Protein 8HP8 (pdb70)

B-factor: mean 39.97, std 9.46, range [19.92, 89.9]

CATH classification: 1.10.530.40

Sequence (481 aa):
VSRNISNNGIKFTAAFEGFRGTAYRATPNEKYLTIGYGSYGPHVEPGKTITPGQGLLLLNRDMAKAVAAVDAVAHHSLTQSQFDAVCDLVYNAGAGVIAAATGTGKALRSGDVATLRAKLALFINQNGKPLLGLRRRTAGRLALFDGKPWQEAEAIGRAVKSRNISNNGIKFTAAFEGFRGTAYRATPNEKYLTIGYGSYGPHVEPGKTITPGQGLLLLNRDMAKAVAAVDAVAHHSLTQSQFDAVCDLVYNAGAGVIAAATGTGKALRSGDVATLRAKLALFINQNGKPLLGLRRRTAGRLALFDGKPWQEAEAIGRAVKSRNISNNGIKFTAAFEGFRGTAYRATPNEKYLTIGYGSYGPHVEPGKTITPGQGLLLLNRDMAKAVAAVDAVAHHSLTQSQFDAVCDLVYNAGAGVIAAATGTGKALRSGDVATLRAKLALFINQNGKPLLGLRRRTAGRLALFDGKPWQEAEAIGRAVK

Solvent-accessible surface area: 22631 Å² total; per-residue (Å²): 158,89,34,105,9,29,93,41,1,15,69,0,0,4,23,31,60,32,62,119,23,68,11,53,84,54,66,86,133,59,154,71,22,9,4,0,24,36,2,91,2,109,103,12,108,107,64,94,85,23,76,75,50,93,0,38,134,46,1,63,160,48,0,46,183,10,17,63,30,0,30,84,47,4,74,120,71,15,73,80,21,19,1,2,0,1,0,0,1,6,62,61,54,34,50,55,30,6,46,58,39,48,36,8,0,120,8,0,75,74,15,62,58,78,49,2,85,56,64,1,37,109,55,41,74,48,78,52,144,83,76,73,47,46,83,67,23,5,21,0,4,24,6,0,4,74,46,75,70,64,103,73,0,39,61,70,0,109,85,36,177,118,42,21,3,24,89,41,0,16,66,0,0,3,22,34,60,34,66,122,24,70,13,51,83,56,73,88,129,59,133,53,20,8,5,1,29,34,2,90,5,20,14,10,55,90,59,73,88,14,75,72,44,56,1,39,18,4,2,23,43,26,0,8,147,8,2,20,15,0,28,87,39,3,76,143,72,16,72,84,23,18,1,1,0,1,0,0,2,7,60,69,52,38,48,54,31,7,43,58,86,45,33,8,0,121,7,0,78,72,18,63,55,78,53,1,90,56,70,0,34,112,53,46,72,57,74,68,146,92,79,65,45,41,90,56,17,4,18,0,5,25,6,0,4,75,48,74,67,61,102,82,0,41,64,69,0,120,81,36,182,106,41,19,4,25,90,47,0,9,81,0,0,4,25,32,58,34,62,123,24,71,14,53,104,57,67,124,148,54,146,42,22,9,4,0,26,35,2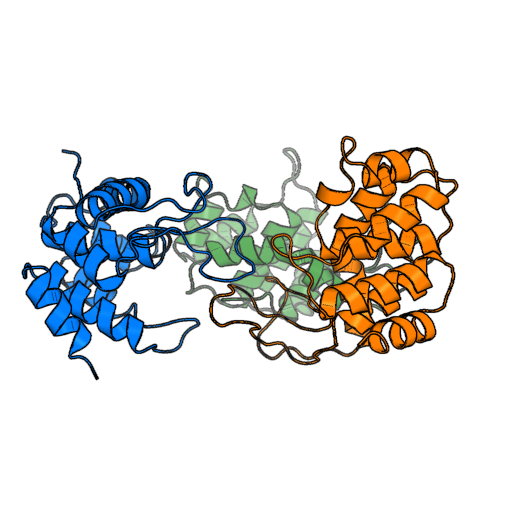,91,5,23,13,7,74,89,61,87,82,13,77,74,45,55,0,42,21,3,1,26,42,27,0,5,162,9,3,22,31,0,24,86,42,5,58,137,71,14,71,81,26,23,0,2,0,0,0,0,2,4,59,63,56,30,57,57,32,8,42,53,89,44,43,9,0,117,7,0,59,68,12,66,67,69,48,0,87,48,72,0,33,107,57,46,77,84,146,83,114,82,64,77,42,42,93,61,18,4,21,0,5,24,5,0,6,77,44,70,72,62,103,82,0,40,63,68,0,108,60,36,176

Radius of gyration: 26.44 Å; Cα contacts (8 Å, |Δi|>4): 850; chains: 3; bounding box: 41×73×69 Å

Nearest PDB structures (foldseek):
  8hp8-assembly3_C  TM=1.003E+00  e=3.501E-25  Escherichia phage PBEC131
  6et6-assembly1_A  TM=7.633E-01  e=4.068E-09  Acinetobacter baumannii
  4zpu-assembly1_A  TM=8.038E-01  e=4.170E-06  Escherichia coli K-12
  3hde-assembly2_C  TM=7.993E-01  e=9.224E-06  Enterobacteria phage P21
  3hde-assembly2_D  TM=7.384E-01  e=1.607E-04  Enterobacteria phage P21

Secondary structure (DSSP, 8-state):
------HHHHHHHHHHH--EEEEE-SSTT-SS-EEETTEESTT--TT-B--HHHHHHHHHHHTHHHHHHHHHHS-TTS-HHHHHHHHHHHHHH-GGGG-TTSHHHHHHHHT-HHHHHHHHTT--EETTEE-HHHHHHHHHHHHHHTT--HHHHHHHHHT--/-----HHHHHHHHHHH--EEEEE-SSTT-SS-EEETTEESTTPPTT-B--HHHHHHHHHHHTHHHHHHHHHHS-TTS-HHHHHHHHHHHHHH-GGGG-TTSHHHHHHHHT-HHHHHHHHHH--EETTEE-HHHHHHHHHHHHHHTT--HHHHHHHHHT--/-----HHHHHHHHHHH--EEEEE-SSTT-SS-EEETTEESTT--TT-B--HHHHHHHHHHHTHHHHHHHHHHS-TTS-HHHHHHHHHHHHHH-GGGG-TTSHHHHHHHHT-HHHHHHHHTT--BSSSSB-HHHHHHHHHHHHHHHT--HHHHHHHHHT--

Foldseek 3Di:
DFDAQDPLLLVLLQVLLDADFAWDCPDPVDPWTAHTSGRTDPVHDHGGGDDNVVSSVSSSVVLVVLSCLLRVAFDPPQDSLLSSLSSSVCVVPNSVCLPCPHQLVVCRRVVVLVSVLVSLQPQQDDPPHGDLSSNLSSQLSSVSSVPDGSVVSNVRSVVRD/DDAQDPLLLVLLLLLQDAAFFWDCPDPPDPFTAHGSGQTDPVHDHGGGDDNVVSSVSSSVVLVVLLVLLVVQADPVADSLLSSLSSSVCSVPNSPCLDCPHQLVVCRRPVVLVSNLVSLCPQQDDVRHGDLSSNLSSQLSSCSSVPDGSVVSNVRSVPRD/DDAQDPQLLVLLQVLLDADFAWDCPDPDDPFTAHQSRRTDPVHDHGHGDDNVVSSVVSSVLLVVLLVLLVVQADPVQDSLLSSLSSSVCSVPNSVQLPCVHQLVVCRRVVVLVSNLVSLQPQQDDPPHGDLSSNLSSQLSSCSSVPHGSVVSNVRSVPRD

Structure (mmCIF, N/CA/C/O backbone):
data_8HP8
#
_entry.id   8HP8
#
_cell.length_a   83.700
_cell.length_b   125.042
_cell.length_c   69.237
_cell.angle_alpha   90.00
_cell.angle_beta   114.74
_cell.angle_gamma   90.00
#
_symmetry.space_group_name_H-M   'C 1 2 1'
#
loop_
_entity.id
_entity.type
_entity.pdbx_description
1 polymer 'Endolysin mtEC340M'
2 water water
#
loop_
_atom_site.group_PDB
_atom_site.id
_atom_site.type_symbol
_atom_site.label_atom_id
_atom_site.label_alt_id
_atom_site.label_comp_id
_atom_site.label_asym_id
_atom_site.label_entity_id
_atom_site.label_seq_id
_atom_site.pdbx_PDB_ins_code
_atom_site.Cartn_x
_atom_site.Cartn_y
_atom_site.Cartn_z
_atom_site.occupancy
_atom_site.B_iso_or_equiv
_atom_site.auth_seq_id
_atom_site.auth_comp_id
_atom_site.auth_asym_id
_atom_site.auth_atom_id
_atom_site.pdbx_PDB_model_num
ATOM 1 N N . VAL A 1 1 ? 43.004 3.728 23.437 1.00 50.53 2 VAL A N 1
ATOM 2 C CA . VAL A 1 1 ? 43.129 2.578 22.532 1.00 54.59 2 VAL A CA 1
ATOM 3 C C . VAL A 1 1 ? 42.385 2.839 21.222 1.00 51.17 2 VAL A C 1
ATOM 4 O O . VAL A 1 1 ? 41.251 3.328 21.217 1.00 53.06 2 VAL A O 1
ATOM 8 N N . SER A 1 2 ? 43.034 2.543 20.102 1.00 50.96 3 SER A N 1
ATOM 9 C CA . SER A 1 2 ? 42.405 2.722 18.801 1.00 46.80 3 SER A CA 1
ATOM 10 C C . SER A 1 2 ? 41.547 1.506 18.459 1.00 44.02 3 SER A C 1
ATOM 11 O O . SER A 1 2 ? 41.886 0.366 18.796 1.00 42.27 3 SER A O 1
ATOM 14 N N . ARG A 1 3 ? 40.424 1.757 17.800 1.00 39.21 4 ARG A N 1
ATOM 15 C CA . ARG A 1 3 ? 39.389 0.755 17.611 1.00 36.62 4 ARG A CA 1
ATOM 16 C C . ARG A 1 3 ? 39.330 0.319 16.154 1.00 33.53 4 ARG A C 1
ATOM 17 O O . ARG A 1 3 ? 39.812 1.012 15.255 1.00 34.95 4 ARG A O 1
ATOM 25 N N . ASN A 1 4 ? 38.748 -0.860 15.933 1.00 27.98 5 ASN A N 1
ATOM 26 C CA . ASN A 1 4 ? 38.506 -1.363 14.588 1.00 31.99 5 ASN A CA 1
ATOM 27 C C . ASN A 1 4 ? 37.098 -1.926 14.522 1.00 33.97 5 ASN A C 1
ATOM 28 O O . ASN A 1 4 ? 36.582 -2.453 15.519 1.00 31.76 5 ASN A O 1
ATOM 33 N N . ILE A 1 5 ? 36.475 -1.813 13.341 1.00 27.94 6 ILE A N 1
ATOM 34 C CA . ILE A 1 5 ? 35.175 -2.434 13.160 1.00 24.08 6 ILE A CA 1
ATOM 35 C C . ILE A 1 5 ? 35.363 -3.927 13.306 1.00 28.62 6 ILE A C 1
ATOM 36 O O . ILE A 1 5 ? 36.347 -4.492 12.820 1.00 25.28 6 ILE A O 1
ATOM 41 N N . SER A 1 6 ? 34.460 -4.565 14.046 1.00 27.48 7 SER A N 1
ATOM 42 C CA . SER A 1 6 ? 34.631 -5.982 14.314 1.00 29.94 7 SER A CA 1
ATOM 43 C C . SER A 1 6 ? 34.209 -6.800 13.102 1.00 32.29 7 SER A C 1
ATOM 44 O O . SER A 1 6 ? 33.623 -6.289 12.135 1.00 28.45 7 SER A O 1
ATOM 47 N N . ASN A 1 7 ? 34.504 -8.101 13.176 1.00 30.51 8 ASN A N 1
ATOM 48 C CA . ASN A 1 7 ? 34.081 -9.005 12.120 1.00 27.76 8 ASN A CA 1
ATOM 49 C C . ASN A 1 7 ? 32.567 -9.041 12.020 1.00 25.15 8 ASN A C 1
ATOM 50 O O . ASN A 1 7 ? 32.011 -9.119 10.918 1.00 28.74 8 ASN A O 1
ATOM 55 N N . ASN A 1 8 ? 31.883 -8.970 13.163 1.00 27.56 9 ASN A N 1
ATOM 56 C CA . ASN A 1 8 ? 30.421 -8.946 13.168 1.00 27.81 9 ASN A CA 1
ATOM 57 C C . ASN A 1 8 ? 29.904 -7.714 12.430 1.00 25.23 9 ASN A C 1
ATOM 58 O O . ASN A 1 8 ? 28.897 -7.787 11.725 1.00 25.10 9 ASN A O 1
ATOM 63 N N . GLY A 1 9 ? 30.605 -6.586 12.547 1.00 29.63 10 GLY A N 1
ATOM 64 C CA . GLY A 1 9 ? 30.213 -5.355 11.885 1.00 23.80 10 GLY A CA 1
ATOM 65 C C . GLY A 1 9 ? 30.509 -5.367 10.403 1.00 25.21 10 GLY A C 1
ATOM 66 O O . GLY A 1 9 ? 29.670 -4.951 9.597 1.00 24.71 10 GLY A O 1
ATOM 67 N N . ILE A 1 10 ? 31.693 -5.852 10.023 1.00 27.53 11 ILE A N 1
ATOM 68 C CA . ILE A 1 10 ? 32.004 -6.001 8.599 1.00 27.61 11 ILE A CA 1
ATOM 69 C C . ILE A 1 10 ? 30.975 -6.906 7.928 1.00 24.17 11 ILE A C 1
ATOM 70 O O . ILE A 1 10 ? 30.490 -6.620 6.833 1.00 27.41 11 ILE A O 1
ATOM 75 N N . LYS A 1 11 ? 30.578 -7.977 8.598 1.00 28.36 12 LYS A N 1
ATOM 76 C CA . LYS A 1 11 ? 29.648 -8.898 7.970 1.00 27.31 12 LYS A CA 1
ATOM 77 C C . LYS A 1 11 ? 28.241 -8.333 7.944 1.00 26.02 12 LYS A C 1
ATOM 78 O O . LYS A 1 11 ? 27.473 -8.649 7.028 1.00 26.85 12 LYS A O 1
ATOM 84 N N . PHE A 1 12 ? 27.886 -7.490 8.918 1.00 25.96 13 PHE A N 1
ATOM 85 C CA . PHE A 1 12 ? 26.616 -6.779 8.816 1.00 26.58 13 PHE A CA 1
ATOM 86 C C . PHE A 1 12 ? 26.614 -5.873 7.591 1.00 27.27 13 PHE A C 1
ATOM 87 O O . PHE A 1 12 ? 25.732 -5.976 6.738 1.00 27.74 13 PHE A O 1
ATOM 95 N N . THR A 1 13 ? 27.600 -4.975 7.491 1.00 24.90 14 THR A N 1
ATOM 96 C CA . THR A 1 13 ? 27.713 -4.124 6.315 1.00 26.04 14 THR A CA 1
ATOM 97 C C . THR A 1 13 ? 27.701 -4.948 5.034 1.00 26.66 14 THR A C 1
ATOM 98 O O . THR A 1 13 ? 26.977 -4.627 4.078 1.00 27.39 14 THR A O 1
ATOM 102 N N . ALA A 1 14 ? 28.469 -6.038 5.010 1.00 22.86 15 ALA A N 1
ATOM 103 C CA . ALA A 1 14 ? 28.544 -6.851 3.806 1.00 25.14 15 ALA A CA 1
ATOM 104 C C . ALA A 1 14 ? 27.167 -7.355 3.389 1.00 28.24 15 ALA A C 1
ATOM 105 O O . ALA A 1 14 ? 26.812 -7.283 2.209 1.00 27.17 15 ALA A O 1
ATOM 107 N N . ALA A 1 15 ? 26.364 -7.834 4.349 1.00 27.69 16 ALA A N 1
ATOM 108 C CA . ALA A 1 15 ? 25.057 -8.402 4.014 1.00 32.12 16 ALA A CA 1
ATOM 109 C C . ALA A 1 15 ? 24.162 -7.379 3.337 1.00 29.20 16 ALA A C 1
ATOM 110 O O . ALA A 1 15 ? 23.416 -7.718 2.407 1.00 28.85 16 ALA A O 1
ATOM 112 N N . PHE A 1 16 ? 24.220 -6.116 3.782 1.00 28.79 17 PHE A N 1
ATOM 113 C CA . PHE A 1 16 ? 23.376 -5.119 3.131 1.00 32.05 17 PHE A CA 1
ATOM 114 C C . PHE A 1 16 ? 23.993 -4.572 1.840 1.00 31.06 17 PHE A C 1
ATOM 115 O O . PHE A 1 16 ? 23.250 -4.271 0.906 1.00 35.66 17 PHE A O 1
ATOM 123 N N . GLU A 1 17 ? 25.323 -4.480 1.729 1.00 30.88 18 GLU A N 1
ATOM 124 C CA . GLU A 1 17 ? 25.895 -4.039 0.455 1.00 30.13 18 GLU A CA 1
ATOM 125 C C . GLU A 1 17 ? 25.681 -5.080 -0.634 1.00 33.92 18 GLU A C 1
ATOM 126 O O . GLU A 1 17 ? 25.449 -4.731 -1.797 1.00 30.48 18 GLU A O 1
ATOM 132 N N . GLY A 1 18 ? 25.738 -6.362 -0.281 1.00 30.46 19 GLY A N 1
ATOM 133 C CA . GLY A 1 18 ? 25.600 -7.403 -1.280 1.00 31.53 19 GLY A CA 1
ATOM 134 C C . GLY A 1 18 ? 26.879 -7.677 -2.047 1.00 33.29 19 GLY A C 1
ATOM 135 O O . GLY A 1 18 ? 27.620 -6.746 -2.386 1.00 32.23 19 GLY A O 1
ATOM 136 N N . PHE A 1 19 ? 27.140 -8.951 -2.336 1.00 30.62 20 PHE A N 1
ATOM 137 C CA . PHE A 1 19 ? 28.385 -9.382 -2.957 1.00 32.02 20 PHE A CA 1
ATOM 138 C C . PHE A 1 19 ? 28.205 -9.675 -4.444 1.00 35.82 20 PHE A C 1
ATOM 139 O O . PHE A 1 19 ? 27.245 -10.338 -4.853 1.00 33.66 20 PHE A O 1
ATOM 147 N N . ARG A 1 20 ? 29.151 -9.196 -5.246 1.00 36.59 21 ARG A N 1
ATOM 148 C CA . ARG A 1 20 ? 29.237 -9.536 -6.660 1.00 35.55 21 ARG A CA 1
ATOM 149 C C . ARG A 1 20 ? 30.662 -9.987 -6.923 1.0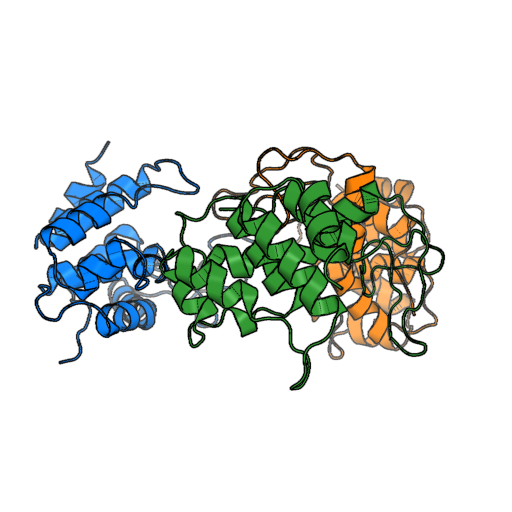0 37.33 21 ARG A C 1
ATOM 150 O O . ARG A 1 20 ? 31.609 -9.240 -6.646 1.00 33.94 21 ARG A O 1
ATOM 158 N N . GLY A 1 21 ? 30.814 -11.222 -7.410 1.00 34.27 22 GLY A N 1
ATOM 159 C CA . GLY A 1 21 ? 32.132 -11.812 -7.550 1.00 33.06 22 GLY A CA 1
ATOM 160 C C . GLY A 1 21 ? 32.913 -11.381 -8.770 1.00 39.71 22 GLY A C 1
ATOM 161 O O . GLY A 1 21 ? 34.102 -11.704 -8.862 1.00 40.90 22 GLY A O 1
ATOM 162 N N . THR A 1 22 ? 32.288 -10.649 -9.698 1.00 38.96 23 THR A N 1
ATOM 163 C CA . THR A 1 22 ? 32.896 -10.309 -10.980 1.00 35.91 23 THR A CA 1
ATOM 164 C C . THR A 1 22 ? 32.808 -8.809 -11.223 1.00 33.71 23 THR A C 1
ATOM 165 O O . THR A 1 22 ? 31.734 -8.217 -11.077 1.00 34.74 23 THR A O 1
ATOM 169 N N . ALA A 1 23 ? 33.933 -8.201 -11.596 1.00 29.86 24 ALA A N 1
ATOM 170 C CA . ALA A 1 23 ? 33.940 -6.776 -11.913 1.00 35.27 24 ALA A CA 1
ATOM 171 C C . ALA A 1 23 ? 32.842 -6.442 -12.915 1.00 34.95 24 ALA A C 1
ATOM 172 O O . ALA A 1 23 ? 32.590 -7.198 -13.860 1.00 35.14 24 ALA A O 1
ATOM 174 N N . TYR A 1 24 ? 32.186 -5.304 -12.695 1.00 31.08 25 TYR A N 1
ATOM 175 C CA . TYR A 1 24 ? 31.041 -4.901 -13.502 1.00 32.72 25 TYR A CA 1
ATOM 176 C C . TYR A 1 24 ? 30.863 -3.393 -13.362 1.00 37.16 25 TYR A C 1
ATOM 177 O O . TYR A 1 24 ? 31.300 -2.782 -12.378 1.00 35.31 25 TYR A O 1
ATOM 186 N N . ARG A 1 25 ? 30.224 -2.792 -14.359 1.00 34.33 26 ARG A N 1
ATOM 187 C CA . ARG A 1 25 ? 29.941 -1.364 -14.321 1.00 39.01 26 ARG A CA 1
ATOM 188 C C . ARG A 1 25 ? 28.524 -1.193 -13.809 1.00 36.78 26 ARG A C 1
ATOM 189 O O . ARG A 1 25 ? 27.568 -1.592 -14.476 1.00 41.29 26 ARG A O 1
ATOM 197 N N . ALA A 1 26 ? 28.393 -0.592 -12.626 1.00 34.91 27 ALA A N 1
ATOM 198 C CA . ALA A 1 26 ? 27.092 -0.554 -11.962 1.00 42.41 27 ALA A CA 1
ATOM 199 C C . ALA A 1 26 ? 26.109 0.359 -12.693 1.00 45.18 27 ALA A C 1
ATOM 200 O O . ALA A 1 26 ? 24.911 0.067 -12.748 1.00 50.07 27 ALA A O 1
ATOM 202 N N . THR A 1 27 ? 26.587 1.478 -13.225 1.00 40.08 28 THR A N 1
ATOM 203 C CA . THR A 1 27 ? 25.819 2.379 -14.069 1.00 48.58 28 THR A CA 1
ATOM 204 C C . THR A 1 27 ? 26.724 2.838 -15.183 1.00 48.41 28 THR A C 1
ATOM 205 O O . THR A 1 27 ? 27.948 2.965 -14.996 1.00 42.99 28 THR A O 1
ATOM 209 N N . PRO A 1 28 ? 26.173 3.127 -16.367 1.00 48.68 29 PRO A N 1
ATOM 210 C CA . PRO A 1 28 ? 27.008 3.498 -17.516 1.00 45.05 29 PRO A CA 1
ATOM 211 C C . PRO A 1 28 ? 27.816 4.781 -17.331 1.00 48.37 29 PRO A C 1
ATOM 212 O O . PRO A 1 28 ? 28.832 4.955 -18.019 1.00 50.74 29 PRO A O 1
ATOM 216 N N . ASN A 1 29 ? 27.418 5.683 -16.431 1.00 48.28 30 ASN A N 1
ATOM 217 C CA . ASN A 1 29 ? 28.148 6.943 -16.291 1.00 48.07 30 ASN A CA 1
ATOM 218 C C . ASN A 1 29 ? 29.375 6.842 -15.399 1.00 48.45 30 ASN A C 1
ATOM 219 O O . ASN A 1 29 ? 30.262 7.695 -15.511 1.00 52.01 30 ASN A O 1
ATOM 224 N N . GLU A 1 30 ? 29.439 5.842 -14.518 1.00 44.29 31 GLU A N 1
ATOM 225 C CA . GLU A 1 30 ? 30.562 5.718 -13.600 1.00 44.69 31 GLU A CA 1
ATOM 226 C C . GLU A 1 30 ? 31.862 5.467 -14.356 1.00 41.25 31 GLU A C 1
ATOM 227 O O . GLU A 1 30 ? 31.928 4.627 -15.257 1.00 40.82 31 GLU A O 1
ATOM 233 N N . LYS A 1 31 ? 32.907 6.192 -13.962 1.00 41.59 32 LYS A N 1
ATOM 234 C CA . LYS A 1 31 ? 34.200 6.070 -14.625 1.00 41.69 32 LYS A CA 1
ATOM 235 C C . LYS A 1 31 ? 34.870 4.720 -14.365 1.00 37.48 32 LYS A C 1
ATOM 236 O O . LYS A 1 31 ? 35.686 4.275 -15.179 1.00 36.66 32 LYS A O 1
ATOM 242 N N . TYR A 1 32 ? 34.562 4.061 -13.247 1.00 40.55 33 TYR A N 1
ATOM 243 C CA . TYR A 1 32 ? 35.274 2.859 -12.817 1.00 36.21 33 TYR A CA 1
ATOM 244 C C . TYR A 1 32 ? 34.328 1.677 -12.690 1.00 32.07 33 TYR A C 1
ATOM 245 O O . TYR A 1 32 ? 33.107 1.823 -12.689 1.00 36.20 33 TYR A O 1
ATOM 254 N N . LEU A 1 33 ? 34.920 0.496 -12.558 1.00 35.53 34 LEU A N 1
ATOM 255 C CA . LEU A 1 33 ? 34.186 -0.734 -12.305 1.00 36.48 34 LEU A CA 1
ATOM 256 C C . LEU A 1 33 ? 34.020 -0.966 -10.800 1.00 37.28 34 LEU A C 1
ATOM 257 O O . LEU A 1 33 ? 34.706 -0.363 -9.966 1.00 32.85 34 LEU A O 1
ATOM 262 N N . THR A 1 34 ? 33.085 -1.856 -10.465 1.00 34.14 35 THR A N 1
ATOM 263 C CA . THR A 1 34 ? 32.796 -2.245 -9.096 1.00 32.57 35 THR A CA 1
ATOM 264 C C . THR A 1 34 ? 32.982 -3.757 -8.943 1.00 37.54 35 THR A C 1
ATOM 265 O O . THR A 1 34 ? 32.838 -4.514 -9.923 1.00 33.62 35 THR A O 1
ATOM 269 N N . ILE A 1 35 ? 33.321 -4.188 -7.723 1.00 31.11 36 ILE A N 1
ATOM 270 C CA . ILE A 1 35 ? 33.513 -5.608 -7.425 1.00 33.53 36 ILE A CA 1
ATOM 271 C C . ILE A 1 35 ? 33.312 -5.877 -5.935 1.00 31.17 36 ILE A C 1
ATOM 272 O O . ILE A 1 35 ? 33.498 -4.998 -5.087 1.00 29.78 36 ILE A O 1
ATOM 277 N N . GLY A 1 36 ? 32.944 -7.108 -5.617 1.00 28.37 37 GLY A N 1
ATOM 278 C CA . GLY A 1 36 ? 32.859 -7.495 -4.225 1.00 32.09 37 GLY A CA 1
ATOM 279 C C . GLY A 1 36 ? 31.718 -6.774 -3.554 1.00 28.87 37 GLY A C 1
ATOM 280 O O . GLY A 1 36 ? 30.613 -6.668 -4.098 1.00 27.48 37 GLY A O 1
ATOM 281 N N . TYR A 1 37 ? 31.991 -6.255 -2.364 1.00 28.92 38 TYR A N 1
ATOM 282 C CA . TYR A 1 37 ? 30.977 -5.546 -1.582 1.00 30.57 38 TYR A CA 1
ATOM 283 C C . TYR A 1 37 ? 31.040 -4.051 -1.889 1.00 30.97 38 TYR A C 1
ATOM 284 O O . TYR A 1 37 ? 31.437 -3.219 -1.071 1.00 30.08 38 TYR A O 1
ATOM 293 N N . GLY A 1 38 ? 30.646 -3.719 -3.116 1.00 33.05 39 GLY A N 1
ATOM 294 C CA . GLY A 1 38 ? 30.572 -2.324 -3.502 1.00 32.50 39 GLY A CA 1
ATOM 295 C C . GLY A 1 38 ? 31.913 -1.638 -3.659 1.00 35.68 39 GLY A C 1
ATOM 296 O O . GLY A 1 38 ? 31.972 -0.410 -3.651 1.00 34.65 39 GLY A O 1
ATOM 297 N N . SER A 1 39 ? 32.996 -2.394 -3.801 1.00 32.33 40 SER A N 1
ATOM 298 C CA . SER A 1 39 ? 34.299 -1.771 -3.942 1.00 31.49 40 SER A CA 1
ATOM 299 C C . SER A 1 39 ? 34.405 -1.158 -5.334 1.00 33.83 40 SER A C 1
ATOM 300 O O . SER A 1 39 ? 34.166 -1.827 -6.349 1.00 32.00 40 SER A O 1
ATOM 303 N N . TYR A 1 40 ? 34.749 0.123 -5.377 1.00 30.94 41 TYR A N 1
ATOM 304 C CA . TYR A 1 40 ? 34.634 0.914 -6.593 1.00 31.50 41 TYR A CA 1
ATOM 305 C C . TYR A 1 40 ? 35.877 1.758 -6.749 1.00 30.97 41 TYR A C 1
ATOM 306 O O . TYR A 1 40 ? 36.216 2.518 -5.838 1.00 34.72 41 TYR A O 1
ATOM 315 N N . GLY A 1 41 ? 36.549 1.643 -7.887 1.00 32.02 42 GLY A N 1
ATOM 316 C CA . GLY A 1 41 ? 37.634 2.543 -8.153 1.00 29.86 42 GLY A CA 1
ATOM 317 C C . GLY A 1 41 ? 38.683 2.020 -9.101 1.00 32.04 42 GLY A C 1
ATOM 318 O O . GLY A 1 41 ? 38.562 0.933 -9.672 1.00 32.62 42 GLY A O 1
ATOM 319 N N . PRO A 1 42 ? 39.757 2.804 -9.269 1.00 35.10 43 PRO A N 1
ATOM 320 C CA . PRO A 1 42 ? 40.780 2.473 -10.279 1.00 33.59 43 PRO A CA 1
ATOM 321 C C . PRO A 1 42 ? 41.402 1.112 -10.121 1.00 33.36 43 PRO A C 1
ATOM 322 O O . PRO A 1 42 ? 42.039 0.632 -11.062 1.00 33.14 43 PRO A O 1
ATOM 326 N N . HIS A 1 43 ? 41.241 0.472 -8.968 1.00 35.37 44 HIS A N 1
ATOM 327 C CA . HIS A 1 43 ? 41.859 -0.816 -8.695 1.00 32.60 44 HIS A CA 1
ATOM 328 C C . HIS A 1 43 ? 41.079 -1.978 -9.291 1.00 35.53 44 HIS A C 1
ATOM 329 O O . HIS A 1 43 ? 41.593 -3.104 -9.326 1.00 31.97 44 HIS A O 1
ATOM 336 N N . VAL A 1 44 ? 39.856 -1.736 -9.750 1.00 31.31 45 VAL A N 1
ATOM 337 C CA . VAL A 1 44 ? 38.985 -2.807 -10.205 1.00 31.06 45 VAL A CA 1
ATOM 338 C C . VAL A 1 44 ? 39.216 -3.000 -11.699 1.00 34.07 45 VAL A C 1
ATOM 339 O O . VAL A 1 44 ? 38.935 -2.119 -12.516 1.00 33.65 45 VAL A O 1
ATOM 343 N N . GLU A 1 45 ? 39.715 -4.152 -12.052 1.00 35.44 46 GLU A N 1
ATOM 344 C CA . GLU A 1 45 ? 40.173 -4.438 -13.396 1.00 35.54 46 GLU A CA 1
ATOM 345 C C . GLU A 1 45 ? 39.122 -5.242 -14.157 1.00 35.67 46 GLU A C 1
ATOM 346 O O . GLU A 1 45 ? 38.515 -6.155 -13.590 1.00 37.29 46 GLU A O 1
ATOM 352 N N . PRO A 1 46 ? 38.859 -4.919 -15.423 1.00 34.44 47 PRO A N 1
ATOM 353 C CA . PRO A 1 46 ? 37.856 -5.677 -16.186 1.00 36.20 47 PRO A CA 1
ATOM 354 C C . PRO A 1 46 ? 38.144 -7.165 -16.134 1.00 35.29 47 PRO A C 1
ATOM 355 O O . PRO A 1 46 ? 39.288 -7.603 -16.275 1.00 33.35 47 PRO A O 1
ATOM 359 N N . GLY A 1 47 ? 37.095 -7.945 -15.903 1.00 37.85 48 GLY A N 1
ATOM 360 C CA . GLY A 1 47 ? 37.231 -9.383 -15.859 1.00 35.97 48 GLY A CA 1
ATOM 361 C C . GLY A 1 47 ? 37.812 -9.938 -14.579 1.00 39.65 48 GLY A C 1
ATOM 362 O O . GLY A 1 47 ? 38.035 -11.153 -14.502 1.00 38.86 48 GLY A O 1
ATOM 363 N N . LYS A 1 48 ? 38.082 -9.094 -13.581 1.00 35.57 49 LYS A N 1
ATOM 364 C CA . LYS A 1 48 ? 38.542 -9.587 -12.292 1.00 34.37 49 LYS A CA 1
ATOM 365 C C . LYS A 1 48 ? 37.419 -10.346 -11.601 1.00 32.85 49 LYS A C 1
ATOM 366 O O . LYS A 1 48 ? 36.251 -9.958 -11.673 1.00 33.85 49 LYS A O 1
ATOM 372 N N . THR A 1 49 ? 37.771 -11.438 -10.942 1.00 30.04 50 THR A N 1
ATOM 373 C CA . THR A 1 49 ? 36.822 -12.168 -10.120 1.00 33.54 50 THR A CA 1
ATOM 374 C C . THR A 1 49 ? 37.438 -12.375 -8.746 1.00 38.14 50 THR A C 1
ATOM 375 O O . THR A 1 49 ? 38.657 -12.524 -8.609 1.00 37.22 50 THR A O 1
ATOM 379 N N . ILE A 1 50 ? 36.587 -12.356 -7.720 1.00 33.29 51 ILE A N 1
ATOM 380 C CA . ILE A 1 50 ? 37.034 -12.533 -6.349 1.00 32.69 51 ILE A CA 1
ATOM 381 C C . ILE A 1 50 ? 36.009 -13.382 -5.610 1.00 32.28 51 ILE A C 1
ATOM 382 O O . ILE A 1 50 ? 34.864 -13.534 -6.040 1.00 31.91 51 ILE A O 1
ATOM 387 N N . THR A 1 51 ? 36.438 -13.937 -4.490 1.00 27.62 52 THR A N 1
ATOM 388 C CA . THR A 1 51 ? 35.581 -14.718 -3.618 1.00 29.10 52 THR A CA 1
ATOM 389 C C . THR A 1 51 ? 34.919 -13.826 -2.576 1.00 29.93 52 THR A C 1
ATOM 390 O O . THR A 1 51 ? 35.360 -12.690 -2.344 1.00 32.86 52 THR A O 1
ATOM 394 N N . PRO A 1 52 ? 33.837 -14.296 -1.937 1.00 32.18 53 PRO A N 1
ATOM 395 C CA . PRO A 1 52 ? 33.282 -13.535 -0.802 1.00 29.87 53 PRO A CA 1
ATOM 396 C C . PRO A 1 52 ? 34.304 -13.212 0.277 1.00 29.04 53 PRO A C 1
ATOM 397 O O . PRO A 1 52 ? 34.257 -12.115 0.846 1.00 30.70 53 PRO A O 1
ATOM 401 N N . GLY A 1 53 ? 35.227 -14.127 0.576 1.00 28.00 54 GLY A N 1
ATOM 402 C CA . GLY A 1 53 ? 36.226 -13.840 1.597 1.00 28.30 54 GLY A CA 1
ATOM 403 C C . GLY A 1 53 ? 37.163 -12.718 1.194 1.00 28.16 54 GLY A C 1
ATOM 404 O O . GLY A 1 53 ? 37.552 -11.892 2.018 1.00 30.11 54 GLY A O 1
ATOM 405 N N . GLN A 1 54 ? 37.543 -12.678 -0.078 1.00 26.51 55 GLN A N 1
ATOM 406 C CA . GLN A 1 54 ? 38.296 -11.532 -0.564 1.00 32.41 55 GLN A CA 1
ATOM 407 C C . GLN A 1 54 ? 37.455 -10.268 -0.476 1.00 31.46 55 GLN A C 1
ATOM 408 O O . GLN A 1 54 ? 37.974 -9.193 -0.156 1.00 28.05 55 GLN A O 1
ATOM 414 N N . GLY A 1 55 ? 36.143 -10.391 -0.717 1.00 31.61 56 GLY A N 1
ATOM 415 C CA . GLY A 1 55 ? 35.266 -9.232 -0.636 1.00 29.59 56 GLY A CA 1
ATOM 416 C C . GLY A 1 55 ? 35.258 -8.599 0.742 1.00 30.97 56 GLY A C 1
ATOM 417 O O . GLY A 1 55 ? 35.282 -7.373 0.867 1.00 29.78 56 GLY A O 1
ATOM 418 N N . LEU A 1 56 ? 35.255 -9.428 1.795 1.00 27.58 57 LEU A N 1
ATOM 419 C CA . LEU A 1 56 ? 35.302 -8.903 3.155 1.00 31.20 57 LEU A CA 1
ATOM 420 C C . LEU A 1 56 ? 36.598 -8.153 3.409 1.00 31.44 57 LEU A C 1
ATOM 421 O O . LEU A 1 56 ? 36.600 -7.099 4.061 1.00 29.32 57 LEU A O 1
ATOM 426 N N . LEU A 1 57 ? 37.716 -8.692 2.919 1.00 32.98 58 LEU A N 1
ATOM 427 C CA . LEU A 1 57 ? 38.988 -7.995 3.081 1.00 33.48 58 LEU A CA 1
ATOM 428 C C . LEU A 1 57 ? 38.937 -6.635 2.409 1.00 30.90 58 LEU A C 1
ATOM 429 O O . LEU A 1 57 ? 39.326 -5.621 3.002 1.00 31.14 58 LEU A O 1
ATOM 434 N N . LEU A 1 58 ? 38.433 -6.595 1.172 1.00 28.71 59 LEU A N 1
ATOM 435 C CA . LEU A 1 58 ? 38.301 -5.333 0.461 1.00 30.58 59 LEU A CA 1
ATOM 436 C C . LEU A 1 58 ? 37.367 -4.392 1.200 1.00 32.31 59 LEU A C 1
ATOM 437 O O . LEU A 1 58 ? 37.679 -3.208 1.393 1.00 30.16 59 LEU A O 1
ATOM 442 N N . LEU A 1 59 ? 36.200 -4.903 1.596 1.00 27.41 60 LEU A N 1
ATOM 443 C CA . LEU A 1 59 ? 35.253 -4.096 2.343 1.00 30.99 60 LEU A CA 1
ATOM 444 C C . LEU A 1 59 ? 35.914 -3.492 3.575 1.00 31.42 60 LEU A C 1
ATOM 445 O O . LEU A 1 59 ? 35.828 -2.281 3.807 1.00 30.11 60 LEU A O 1
ATOM 450 N N . ASN A 1 60 ? 36.606 -4.316 4.366 1.00 29.61 61 ASN A N 1
ATOM 451 C CA . ASN A 1 60 ? 37.251 -3.768 5.554 1.00 32.39 61 ASN A CA 1
ATOM 452 C C . ASN A 1 60 ? 38.199 -2.642 5.170 1.00 33.53 61 ASN A C 1
ATOM 453 O O . ASN A 1 60 ? 38.208 -1.581 5.805 1.00 36.27 61 ASN A O 1
ATOM 458 N N . ARG A 1 61 ? 38.962 -2.837 4.094 1.00 30.11 62 ARG A N 1
ATOM 459 C CA . ARG A 1 61 ? 39.875 -1.803 3.627 1.00 32.45 62 ARG A CA 1
ATOM 460 C C . ARG A 1 61 ? 39.116 -0.579 3.126 1.00 32.99 62 ARG A C 1
ATOM 461 O O . ARG A 1 61 ? 39.553 0.561 3.334 1.00 31.26 62 ARG A O 1
ATOM 469 N N . ASP A 1 62 ? 37.991 -0.789 2.444 1.00 28.76 63 ASP A N 1
ATOM 470 C CA . ASP A 1 62 ? 37.254 0.356 1.941 1.00 30.34 63 ASP A CA 1
ATOM 471 C C . ASP A 1 62 ? 36.569 1.122 3.061 1.00 30.36 63 ASP A C 1
ATOM 472 O O . ASP A 1 62 ? 36.279 2.308 2.888 1.00 33.60 63 ASP A O 1
ATOM 477 N N . MET A 1 63 ? 36.317 0.478 4.203 1.00 27.17 64 MET A N 1
ATOM 478 C CA . MET A 1 63 ? 35.696 1.138 5.346 1.00 33.65 64 MET A CA 1
ATOM 479 C C . MET A 1 63 ? 36.685 1.928 6.197 1.00 30.42 64 MET A C 1
ATOM 480 O O . MET A 1 63 ? 36.281 2.466 7.225 1.00 28.38 64 MET A O 1
ATOM 485 N N . ALA A 1 64 ? 37.954 2.004 5.787 1.00 32.42 65 ALA A N 1
ATOM 486 C CA . ALA A 1 64 ? 39.010 2.558 6.632 1.00 30.80 65 ALA A CA 1
ATOM 487 C C . ALA A 1 64 ? 38.688 3.976 7.087 1.00 31.75 65 ALA A C 1
ATOM 488 O O . ALA A 1 64 ? 38.810 4.298 8.274 1.00 32.58 65 ALA A O 1
ATOM 490 N N . LYS A 1 65 ? 38.285 4.842 6.148 1.00 32.50 66 LYS A N 1
ATOM 491 C CA . LYS A 1 65 ? 38.030 6.239 6.483 1.00 32.07 66 LYS A CA 1
ATOM 492 C C . LYS A 1 65 ? 36.840 6.375 7.420 1.00 36.59 66 LYS A C 1
ATOM 493 O O . LYS A 1 65 ? 36.868 7.196 8.348 1.00 35.12 66 LYS A O 1
ATOM 499 N N . ALA A 1 66 ? 35.791 5.571 7.208 1.00 30.68 67 ALA A N 1
ATOM 500 C CA . ALA A 1 66 ? 34.646 5.644 8.104 1.00 29.85 67 ALA A CA 1
ATOM 501 C C . ALA A 1 66 ? 35.049 5.233 9.508 1.00 31.67 67 ALA A C 1
ATOM 502 O O . ALA A 1 66 ? 34.682 5.894 10.486 1.00 32.44 67 ALA A O 1
ATOM 504 N N . VAL A 1 67 ? 35.851 4.176 9.622 1.00 27.21 68 VAL A N 1
ATOM 505 C CA . VAL A 1 67 ? 36.289 3.731 10.940 1.00 33.10 68 VAL A CA 1
ATOM 506 C C . VAL A 1 67 ? 37.121 4.813 11.624 1.00 33.24 68 VAL A C 1
ATOM 507 O O . VAL A 1 67 ? 36.957 5.066 12.822 1.00 33.92 68 VAL A O 1
ATOM 511 N N . ALA A 1 68 ? 38.025 5.471 10.888 1.00 29.90 69 ALA A N 1
ATOM 512 C CA . ALA A 1 68 ? 38.823 6.525 11.517 1.00 32.03 69 ALA A CA 1
ATOM 513 C C . ALA A 1 68 ? 37.953 7.699 11.968 1.00 35.35 69 ALA A C 1
ATOM 514 O O . ALA A 1 68 ? 38.196 8.281 13.032 1.00 35.74 69 ALA A O 1
ATOM 516 N N . ALA A 1 69 ? 36.931 8.059 11.181 1.00 29.26 70 ALA A N 1
ATOM 517 C CA . ALA A 1 69 ? 36.085 9.189 11.563 1.00 33.97 70 ALA A CA 1
ATOM 518 C C . ALA A 1 69 ? 35.314 8.890 12.840 1.00 35.75 70 ALA A C 1
ATOM 519 O O . ALA A 1 69 ? 35.210 9.746 13.729 1.00 34.36 70 ALA A O 1
ATOM 521 N N . VAL A 1 70 ? 34.766 7.675 12.950 1.00 34.35 71 VAL A N 1
ATOM 522 C CA . VAL A 1 70 ? 34.064 7.286 14.167 1.00 31.11 71 VAL A CA 1
ATOM 523 C C . VAL A 1 70 ? 35.044 7.155 15.329 1.00 33.79 71 VAL A C 1
ATOM 524 O O . VAL A 1 70 ? 34.789 7.642 16.436 1.00 35.72 71 VAL A O 1
ATOM 528 N N . ASP A 1 71 ? 36.179 6.492 15.098 1.00 31.67 72 ASP A N 1
ATOM 529 C CA . ASP A 1 71 ? 37.149 6.284 16.166 1.00 29.95 72 ASP A CA 1
ATOM 530 C C . ASP A 1 71 ? 37.667 7.598 16.739 1.00 35.73 72 ASP A C 1
ATOM 531 O O . ASP A 1 71 ? 37.998 7.663 17.926 1.00 38.60 72 ASP A O 1
ATOM 536 N N . ALA A 1 72 ? 37.767 8.643 15.917 1.00 31.73 73 ALA A N 1
ATOM 537 C CA . ALA A 1 72 ? 38.375 9.890 16.374 1.00 36.80 73 ALA A CA 1
ATOM 538 C C . ALA A 1 72 ? 37.524 10.634 17.399 1.00 36.21 73 ALA A C 1
ATOM 539 O O . ALA A 1 72 ? 38.077 11.422 18.170 1.00 36.96 73 ALA A O 1
ATOM 541 N N . VAL A 1 73 ? 36.207 10.410 17.429 1.00 36.87 74 VAL A N 1
ATOM 542 C CA . VAL A 1 73 ? 35.319 11.202 18.279 1.00 38.95 74 VAL A CA 1
ATOM 543 C C . VAL A 1 73 ? 34.359 10.374 19.137 1.00 38.04 74 VAL A C 1
ATOM 544 O O . VAL A 1 73 ? 33.811 10.912 20.120 1.00 44.66 74 VAL A O 1
ATOM 548 N N . ALA A 1 74 ? 34.098 9.097 18.849 1.00 35.28 75 ALA A N 1
ATOM 549 C CA . ALA A 1 74 ? 33.151 8.319 19.652 1.00 37.76 75 ALA A CA 1
ATOM 550 C C . ALA A 1 74 ? 33.651 8.126 21.079 1.00 38.43 75 ALA A C 1
ATOM 551 O O . ALA A 1 74 ? 34.832 7.852 21.308 1.00 35.68 75 ALA A O 1
ATOM 553 N N . HIS A 1 75 ? 32.742 8.271 22.046 1.00 38.33 76 HIS A N 1
ATOM 554 C CA . HIS A 1 75 ? 33.121 8.087 23.441 1.00 36.78 76 HIS A CA 1
ATOM 555 C C . HIS A 1 75 ? 33.682 6.685 23.650 1.00 42.45 76 HIS A C 1
ATOM 556 O O . HIS A 1 75 ? 33.202 5.711 23.064 1.00 36.66 76 HIS A O 1
ATOM 563 N N . HIS A 1 76 ? 34.712 6.580 24.485 1.00 41.07 77 HIS A N 1
ATOM 564 C CA . HIS A 1 76 ? 35.364 5.287 24.636 1.00 40.19 77 HIS A CA 1
ATOM 565 C C . HIS A 1 76 ? 34.554 4.302 25.468 1.00 41.78 77 HIS A C 1
ATOM 566 O O . HIS A 1 76 ? 34.955 3.140 25.563 1.00 47.22 77 HIS A O 1
ATOM 573 N N . SER A 1 77 ? 33.406 4.704 26.020 1.00 43.13 78 SER A N 1
ATOM 574 C CA . SER A 1 77 ? 32.518 3.759 26.694 1.00 41.18 78 SER A CA 1
ATOM 575 C C . SER A 1 77 ? 31.510 3.090 25.755 1.00 39.07 78 SER A C 1
ATOM 576 O O . SER A 1 77 ? 30.719 2.259 26.215 1.00 37.28 78 SER A O 1
ATOM 579 N N . LEU A 1 78 ? 31.485 3.437 24.467 1.00 38.32 79 LEU A N 1
ATOM 580 C CA . LEU A 1 78 ? 30.644 2.692 23.537 1.00 37.00 79 LEU A CA 1
ATOM 581 C C . LEU A 1 78 ? 31.086 1.232 23.510 1.00 33.56 79 LEU A C 1
ATOM 582 O O . LEU A 1 78 ? 32.275 0.922 23.629 1.00 29.37 79 LEU A O 1
ATOM 587 N N . THR A 1 79 ? 30.122 0.326 23.390 1.00 33.52 80 THR A N 1
ATOM 588 C CA . THR A 1 79 ? 30.494 -1.058 23.168 1.00 28.87 80 THR A CA 1
ATOM 589 C C . THR A 1 79 ? 31.032 -1.217 21.749 1.00 30.73 80 THR A C 1
ATOM 590 O O . THR A 1 79 ? 30.861 -0.343 20.886 1.00 31.84 80 THR A O 1
ATOM 594 N N . GLN A 1 80 ? 31.680 -2.359 21.507 1.00 29.53 81 GLN A N 1
ATOM 595 C CA . GLN A 1 80 ? 32.116 -2.690 20.155 1.00 32.89 81 GLN A CA 1
ATOM 596 C C . GLN A 1 80 ? 30.944 -2.669 19.177 1.00 30.98 81 GLN A C 1
ATOM 597 O O . GLN A 1 80 ? 31.069 -2.147 18.062 1.00 30.08 81 GLN A O 1
ATOM 603 N N . SER A 1 81 ? 29.798 -3.234 19.577 1.00 29.66 82 SER A N 1
ATOM 604 C CA . SER A 1 81 ? 28.639 -3.281 18.688 1.00 31.79 82 SER A CA 1
ATOM 605 C C . SER A 1 81 ? 28.142 -1.885 18.366 1.00 30.01 82 SER A C 1
ATOM 606 O O . SER A 1 81 ? 27.853 -1.567 17.206 1.00 33.76 82 SER A O 1
ATOM 609 N N . GLN A 1 82 ? 28.015 -1.046 19.389 1.00 29.15 83 GLN A N 1
ATOM 610 C CA . GLN A 1 82 ? 27.552 0.318 19.171 1.00 31.28 83 GLN A CA 1
ATOM 611 C C . GLN A 1 82 ? 28.496 1.071 18.260 1.00 28.80 83 GLN A C 1
ATOM 612 O O . GLN A 1 82 ? 28.051 1.800 17.371 1.00 29.09 83 GLN A O 1
ATOM 618 N N . PHE A 1 83 ? 29.805 0.891 18.461 1.00 28.11 84 PHE A N 1
ATOM 619 C CA . PHE A 1 83 ? 30.793 1.444 17.546 1.00 24.26 84 PHE A CA 1
ATOM 620 C C . PHE A 1 83 ? 30.615 0.886 16.134 1.00 31.38 84 PHE A C 1
ATOM 621 O O . PHE A 1 83 ? 30.679 1.640 15.152 1.00 31.05 84 PHE A O 1
ATOM 629 N N . ASP A 1 84 ? 30.396 -0.432 16.011 1.00 27.18 85 ASP A N 1
ATOM 630 C CA . ASP A 1 84 ? 30.193 -1.029 14.692 1.00 28.63 85 ASP A CA 1
ATOM 631 C C . ASP A 1 84 ? 29.014 -0.380 13.984 1.00 30.11 85 ASP A C 1
ATOM 632 O O . ASP A 1 84 ? 29.093 -0.058 12.793 1.00 25.69 85 ASP A O 1
ATOM 637 N N . ALA A 1 85 ? 27.908 -0.177 14.706 1.00 31.45 86 ALA A N 1
ATOM 638 C CA . ALA A 1 85 ? 26.698 0.334 14.069 1.00 31.14 86 ALA A CA 1
ATOM 639 C C . ALA A 1 85 ? 26.912 1.750 13.554 1.00 29.00 86 ALA A C 1
ATOM 640 O O . ALA A 1 85 ? 26.430 2.106 12.473 1.00 27.75 86 ALA A O 1
ATOM 642 N N . VAL A 1 86 ? 27.664 2.557 14.299 1.00 27.67 87 VAL A N 1
ATOM 643 C CA . VAL A 1 86 ? 27.969 3.907 13.845 1.00 31.51 87 VAL A CA 1
ATOM 644 C C . VAL A 1 86 ? 28.906 3.869 12.643 1.00 31.60 87 VAL A C 1
ATOM 645 O O . VAL A 1 86 ? 28.789 4.688 11.719 1.00 33.00 87 VAL A O 1
ATOM 649 N N . CYS A 1 87 ? 29.854 2.926 12.642 1.00 29.47 88 CYS A N 1
ATOM 650 C CA . CYS A 1 87 ? 30.737 2.759 11.494 1.00 25.32 88 CYS A CA 1
ATOM 651 C C . CYS A 1 87 ? 29.930 2.456 10.235 1.00 26.82 88 CYS A C 1
ATOM 652 O O . CYS A 1 87 ? 30.258 2.940 9.145 1.00 28.92 88 CYS A O 1
ATOM 655 N N . ASP A 1 88 ? 28.839 1.696 10.367 1.00 27.31 89 ASP A N 1
ATOM 656 C CA . ASP A 1 88 ? 28.032 1.385 9.195 1.00 26.59 89 ASP A CA 1
ATOM 657 C C . ASP A 1 88 ? 27.243 2.599 8.730 1.00 31.16 89 ASP A C 1
ATOM 658 O O . ASP A 1 88 ? 27.074 2.814 7.523 1.00 34.11 89 ASP A O 1
ATOM 663 N N . LEU A 1 89 ? 26.750 3.396 9.676 1.00 29.04 90 LEU A N 1
ATOM 664 C CA . LEU A 1 89 ? 26.062 4.631 9.336 1.00 30.09 90 LEU A CA 1
ATOM 665 C C . LEU A 1 89 ? 26.995 5.595 8.603 1.00 32.13 90 LEU A C 1
ATOM 666 O O . LEU A 1 89 ? 26.659 6.110 7.527 1.00 33.48 90 LEU A O 1
ATOM 671 N N . VAL A 1 90 ? 28.192 5.817 9.149 1.00 29.19 91 VAL A N 1
ATOM 672 C CA . VAL A 1 90 ? 29.111 6.780 8.546 1.00 34.22 91 VAL A CA 1
ATOM 673 C C . VAL A 1 90 ? 29.588 6.291 7.176 1.00 35.76 91 VAL A C 1
ATOM 674 O O . VAL A 1 90 ? 29.720 7.076 6.229 1.00 32.99 91 VAL A O 1
ATOM 678 N N . TYR A 1 91 ? 29.817 4.986 7.036 1.00 33.12 92 TYR A N 1
ATOM 679 C CA . TYR A 1 91 ? 30.129 4.445 5.719 1.00 33.03 92 TYR A CA 1
ATOM 680 C C . TYR A 1 91 ? 28.978 4.667 4.748 1.00 32.88 92 TYR A C 1
ATOM 681 O O . TYR A 1 91 ? 29.194 4.981 3.575 1.00 34.74 92 TYR A O 1
ATOM 690 N N . ASN A 1 92 ? 27.746 4.508 5.215 1.00 36.82 93 ASN A N 1
ATOM 691 C CA . ASN A 1 92 ? 26.601 4.570 4.313 1.00 37.47 93 ASN A CA 1
ATOM 692 C C . ASN A 1 92 ? 26.241 6.013 3.975 1.00 39.34 93 ASN A C 1
ATOM 693 O O . ASN A 1 92 ? 26.085 6.367 2.805 1.00 42.09 93 ASN A O 1
ATOM 698 N N . ALA A 1 93 ? 26.135 6.865 4.989 1.00 40.42 94 ALA A N 1
ATOM 699 C CA . ALA A 1 93 ? 25.563 8.192 4.835 1.00 36.98 94 ALA A CA 1
ATOM 700 C C . ALA A 1 93 ? 26.586 9.316 4.919 1.00 37.14 94 ALA A C 1
ATOM 701 O O . ALA A 1 93 ? 26.193 10.484 4.871 1.00 41.18 94 ALA A O 1
ATOM 703 N N . GLY A 1 94 ? 27.872 9.005 5.053 1.00 37.09 95 GLY A N 1
ATOM 704 C CA . GLY A 1 94 ? 28.909 10.015 5.121 1.00 33.67 95 GLY A CA 1
ATOM 705 C C . GLY A 1 94 ? 29.146 10.513 6.536 1.00 34.14 95 GLY A C 1
ATOM 706 O O . GLY A 1 94 ? 28.282 10.443 7.406 1.00 35.99 95 GLY A O 1
ATOM 707 N N . ALA A 1 95 ? 30.352 11.047 6.759 1.00 35.72 96 ALA A N 1
ATOM 708 C CA . ALA A 1 95 ? 30.763 11.473 8.096 1.00 38.01 96 ALA A CA 1
ATOM 709 C C . ALA A 1 95 ? 30.125 12.783 8.551 1.00 42.42 96 ALA A C 1
ATOM 710 O O . ALA A 1 95 ? 30.305 13.168 9.718 1.00 39.31 96 ALA A O 1
ATOM 712 N N . GLY A 1 96 ? 29.411 13.489 7.667 1.00 42.39 97 GLY A N 1
ATOM 713 C CA . GLY A 1 96 ? 28.741 14.705 8.091 1.00 36.80 97 GLY A CA 1
ATOM 714 C C . GLY A 1 96 ? 27.739 14.456 9.199 1.00 39.75 97 GLY A C 1
ATOM 715 O O . GLY A 1 96 ? 27.563 15.300 10.081 1.00 42.02 97 GLY A O 1
ATOM 716 N N . VAL A 1 97 ? 27.105 13.277 9.194 1.00 37.12 98 VAL A N 1
ATOM 717 C CA . VAL A 1 97 ? 26.046 12.957 10.149 1.00 37.57 98 VAL A CA 1
ATOM 718 C C . VAL A 1 97 ? 26.545 12.826 11.586 1.00 38.44 98 VAL A C 1
ATOM 719 O O . VAL A 1 97 ? 25.729 12.819 12.511 1.00 41.95 98 VAL A O 1
ATOM 723 N N . ILE A 1 98 ? 27.855 12.740 11.808 1.00 36.29 99 ILE A N 1
ATOM 724 C CA . ILE A 1 98 ? 28.400 12.718 13.157 1.00 39.87 99 ILE A CA 1
ATOM 725 C C . ILE A 1 98 ? 29.224 13.974 13.447 1.00 35.47 99 ILE A C 1
ATOM 726 O O . ILE A 1 98 ? 30.035 13.981 14.378 1.00 40.81 99 ILE A O 1
ATOM 731 N N . ALA A 1 99 ? 29.021 15.047 12.682 1.00 37.74 100 ALA A N 1
ATOM 732 C CA . ALA A 1 99 ? 29.714 16.300 12.969 1.00 40.72 100 ALA A CA 1
ATOM 733 C C . ALA A 1 99 ? 29.362 16.804 14.367 1.00 38.85 100 ALA A C 1
ATOM 734 O O . ALA A 1 99 ? 28.269 16.563 14.888 1.00 34.99 100 ALA A O 1
ATOM 736 N N . ALA A 1 100 ? 30.317 17.515 14.969 1.00 43.26 101 ALA A N 1
ATOM 737 C CA . ALA A 1 100 ? 30.222 17.905 16.373 1.00 43.50 101 ALA A CA 1
ATOM 738 C C . ALA A 1 100 ? 28.955 18.687 16.700 1.00 43.19 101 ALA A C 1
ATOM 739 O O . ALA A 1 100 ? 28.525 18.666 17.855 1.00 49.13 101 ALA A O 1
ATOM 741 N N . ALA A 1 101 ? 28.344 19.361 15.722 1.00 42.00 102 ALA A N 1
ATOM 742 C CA . ALA A 1 101 ? 27.159 20.180 15.962 1.00 47.32 102 ALA A CA 1
ATOM 743 C C . ALA A 1 101 ? 25.843 19.412 15.889 1.00 47.26 102 ALA A C 1
ATOM 744 O O . ALA A 1 101 ? 24.843 19.884 16.443 1.00 50.88 102 ALA A O 1
ATOM 746 N N . THR A 1 102 ? 25.805 18.263 15.215 1.00 45.62 103 THR A N 1
ATOM 747 C CA . THR A 1 102 ? 24.571 17.489 15.110 1.00 43.75 103 THR A CA 1
ATOM 748 C C . THR A 1 102 ? 24.203 16.860 16.448 1.00 39.87 103 THR A C 1
ATOM 749 O O . THR A 1 102 ? 25.028 16.740 17.348 1.00 43.60 103 THR A O 1
ATOM 753 N N . GLY A 1 103 ? 22.939 16.445 16.564 1.00 43.09 104 GLY A N 1
ATOM 754 C CA . GLY A 1 103 ? 22.511 15.734 17.756 1.00 34.90 104 GLY A CA 1
ATOM 755 C C . GLY A 1 103 ? 23.119 14.349 17.840 1.00 42.55 104 GLY A C 1
ATOM 756 O O . GLY A 1 103 ? 23.580 13.921 18.906 1.00 39.59 104 GLY A O 1
ATOM 757 N N . THR A 1 104 ? 23.119 13.628 16.715 1.00 43.98 105 THR A N 1
ATOM 758 C CA . THR A 1 104 ? 23.848 12.370 16.619 1.00 36.80 105 THR A CA 1
ATOM 759 C C . THR A 1 104 ? 25.286 12.544 17.078 1.00 39.12 105 THR A C 1
ATOM 760 O O . THR A 1 104 ? 25.789 11.770 17.899 1.00 38.84 105 THR A O 1
ATOM 764 N N . GLY A 1 105 ? 25.954 13.585 16.576 1.00 34.96 106 GLY A N 1
ATOM 765 C CA . GLY A 1 105 ? 27.364 13.768 16.832 1.00 34.72 106 GLY A CA 1
ATOM 766 C C . GLY A 1 105 ? 27.697 14.146 18.257 1.00 39.24 106 GLY A C 1
ATOM 767 O O . GLY A 1 105 ? 28.808 13.866 18.714 1.00 42.07 106 GLY A O 1
ATOM 768 N N . LYS A 1 106 ? 26.775 14.784 18.972 1.00 41.65 107 LYS A N 1
ATOM 769 C CA . LYS A 1 106 ? 27.064 15.095 20.366 1.00 47.68 107 LYS A CA 1
ATOM 770 C C . LYS A 1 106 ? 26.752 13.939 21.294 1.00 42.36 107 LYS A C 1
ATOM 771 O O . LYS A 1 106 ? 27.472 13.741 22.279 1.00 46.80 107 LYS A O 1
ATOM 777 N N . ALA A 1 107 ? 25.706 13.161 21.002 1.00 41.27 108 ALA A N 1
ATOM 778 C CA . ALA A 1 107 ? 25.482 11.936 21.765 1.00 37.66 108 ALA A CA 1
ATOM 779 C C . ALA A 1 107 ? 26.641 10.967 21.569 1.00 39.95 108 ALA A C 1
ATOM 780 O O . ALA A 1 107 ? 27.142 10.386 22.538 1.00 39.89 108 ALA A O 1
ATOM 782 N N . LEU A 1 108 ? 27.105 10.817 20.321 1.00 38.90 109 LEU A N 1
ATOM 783 C CA . LEU A 1 108 ? 28.261 9.969 20.035 1.00 37.94 109 LEU A CA 1
ATOM 784 C C . LEU A 1 108 ? 29.459 10.370 20.885 1.00 39.50 109 LEU A C 1
ATOM 785 O O . LEU A 1 108 ? 30.139 9.520 21.478 1.00 34.33 109 LEU A O 1
ATOM 790 N N . ARG A 1 109 ? 29.730 11.676 20.954 1.00 38.79 110 ARG A N 1
ATOM 791 C CA . ARG A 1 109 ? 30.927 12.143 21.637 1.00 37.63 110 ARG A CA 1
ATOM 792 C C . ARG A 1 109 ? 30.815 11.992 23.150 1.00 38.01 110 ARG A C 1
ATOM 793 O O . ARG A 1 109 ? 31.824 11.759 23.826 1.00 38.87 110 ARG A O 1
ATOM 801 N N . SER A 1 110 ? 29.612 12.108 23.698 1.00 36.58 111 SER A N 1
ATOM 802 C CA . SER A 1 110 ? 29.450 12.051 25.144 1.00 39.82 111 SER A CA 1
ATOM 803 C C . SER A 1 110 ? 29.187 10.648 25.659 1.00 40.88 111 SER A C 1
ATOM 804 O O . SER A 1 110 ? 29.301 10.419 26.866 1.00 43.63 111 SER A O 1
ATOM 807 N N . GLY A 1 111 ? 28.860 9.705 24.783 1.00 45.91 112 GLY A N 1
ATOM 808 C CA . GLY A 1 111 ? 28.471 8.385 25.230 1.00 40.18 112 GLY A CA 1
ATOM 809 C C . GLY A 1 111 ? 27.051 8.290 25.722 1.00 38.94 112 GLY A C 1
ATOM 810 O O . GLY A 1 111 ? 26.720 7.348 26.444 1.00 40.22 112 GLY A O 1
ATOM 811 N N . ASP A 1 112 ? 26.195 9.250 25.371 1.00 43.43 113 ASP A N 1
ATOM 812 C CA . ASP A 1 112 ? 24.773 9.167 25.708 1.00 42.26 113 ASP A CA 1
ATOM 813 C C . ASP A 1 112 ? 24.149 8.064 24.849 1.00 42.58 113 ASP A C 1
ATOM 814 O O . ASP A 1 112 ? 23.584 8.298 23.774 1.00 39.86 113 ASP A O 1
ATOM 819 N N . VAL A 1 113 ? 24.254 6.830 25.353 1.00 38.91 114 VAL A N 1
ATOM 820 C CA . VAL A 1 113 ? 23.891 5.653 24.566 1.00 41.08 114 VAL A CA 1
ATOM 821 C C . VAL A 1 113 ? 22.442 5.744 24.111 1.00 40.23 114 VAL A C 1
ATOM 822 O O . VAL A 1 113 ? 22.129 5.570 22.923 1.00 39.65 114 VAL A O 1
ATOM 826 N N . ALA A 1 114 ? 21.538 6.031 25.053 1.00 39.91 115 ALA A N 1
ATOM 827 C CA . ALA A 1 114 ? 20.111 6.059 24.739 1.00 39.17 115 ALA A CA 1
ATOM 828 C C . ALA A 1 114 ? 19.796 7.066 23.636 1.00 37.26 115 ALA A C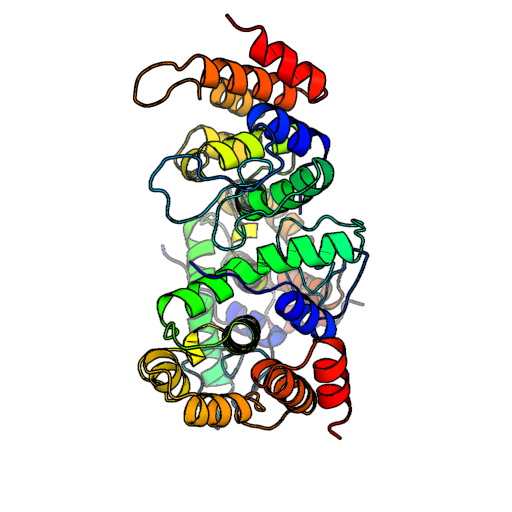 1
ATOM 829 O O . ALA A 1 114 ? 19.119 6.733 22.656 1.00 39.13 115 ALA A O 1
ATOM 831 N N . THR A 1 115 ? 20.282 8.309 23.771 1.00 37.21 116 THR A N 1
ATOM 832 C CA . THR A 1 115 ? 20.036 9.290 22.712 1.00 40.24 116 THR A CA 1
ATOM 833 C C . THR A 1 115 ? 20.695 8.862 21.408 1.00 37.17 116 THR A C 1
ATOM 834 O O . THR A 1 115 ? 20.087 8.974 20.336 1.00 36.02 116 THR A O 1
ATOM 838 N N . LEU A 1 116 ? 21.945 8.385 21.478 1.00 35.88 117 LEU A N 1
ATOM 839 C CA . LEU A 1 116 ? 22.624 7.924 20.271 1.00 35.75 117 LEU A CA 1
ATOM 840 C C . LEU A 1 116 ? 21.752 6.929 19.509 1.00 33.96 117 LEU A C 1
ATOM 841 O O . LEU A 1 116 ? 21.570 7.044 18.293 1.00 29.55 117 LEU A O 1
ATOM 846 N N . ARG A 1 117 ? 21.150 5.978 20.221 1.00 30.33 118 ARG A N 1
ATOM 847 C CA . ARG A 1 117 ? 20.319 4.993 19.536 1.00 33.38 118 ARG A CA 1
ATOM 848 C C . ARG A 1 117 ? 19.068 5.627 18.942 1.00 35.09 118 ARG A C 1
ATOM 849 O O . ARG A 1 117 ? 18.625 5.232 17.857 1.00 36.86 118 ARG A O 1
ATOM 857 N N . ALA A 1 118 ? 18.474 6.604 19.636 1.00 37.10 119 ALA A N 1
ATOM 858 C CA . ALA A 1 118 ? 17.291 7.261 19.086 1.00 35.58 119 ALA A CA 1
ATOM 859 C C . ALA A 1 118 ? 17.637 8.035 17.826 1.00 33.92 119 ALA A C 1
ATOM 860 O O . ALA A 1 118 ? 16.887 7.993 16.845 1.00 38.16 119 ALA A O 1
ATOM 862 N N . LYS A 1 119 ? 18.770 8.741 17.829 1.00 31.82 120 LYS A N 1
ATOM 863 C CA . LYS A 1 119 ? 19.213 9.427 16.619 1.00 34.53 120 LYS A CA 1
ATOM 864 C C . LYS A 1 119 ? 19.469 8.433 15.497 1.00 38.76 120 LYS A C 1
ATOM 865 O O . LYS A 1 119 ? 19.107 8.685 14.338 1.00 37.92 120 LYS A O 1
ATOM 871 N N . LEU A 1 120 ? 20.103 7.298 15.825 1.00 33.86 121 LEU A N 1
ATOM 872 C CA . LEU A 1 120 ? 20.395 6.283 14.818 1.00 36.07 121 LEU A CA 1
ATOM 873 C C . LEU A 1 120 ? 19.128 5.817 14.115 1.00 36.31 121 LEU A C 1
ATOM 874 O O . LEU A 1 120 ? 19.144 5.569 12.908 1.00 36.54 121 LEU A O 1
ATOM 879 N N . ALA A 1 121 ? 18.007 5.757 14.838 1.00 34.87 122 ALA A N 1
ATOM 880 C CA . ALA A 1 121 ? 16.752 5.279 14.275 1.00 35.82 122 ALA A CA 1
ATOM 881 C C . ALA A 1 121 ? 16.127 6.221 13.249 1.00 36.26 122 ALA A C 1
ATOM 882 O O . ALA A 1 121 ? 15.131 5.834 12.634 1.00 36.06 122 ALA A O 1
ATOM 884 N N . LEU A 1 122 ? 16.663 7.436 13.061 1.00 38.50 123 LEU A N 1
ATOM 885 C CA . LEU A 1 122 ? 16.041 8.455 12.212 1.00 40.85 123 LEU A CA 1
ATOM 886 C C . LEU A 1 122 ? 16.618 8.522 10.802 1.00 38.54 123 LEU A C 1
ATOM 887 O O . LEU A 1 122 ? 16.064 9.243 9.964 1.00 38.50 123 LEU A O 1
ATOM 892 N N . PHE A 1 123 ? 17.700 7.793 10.514 1.00 38.54 124 PHE A N 1
ATOM 893 C CA . PHE A 1 123 ? 18.362 7.864 9.208 1.00 33.70 124 PHE A CA 1
ATOM 894 C C . PHE A 1 123 ? 17.692 6.905 8.225 1.00 39.05 124 PHE A C 1
ATOM 895 O O . PHE A 1 123 ? 18.272 5.925 7.753 1.00 42.02 124 PHE A O 1
ATOM 903 N N . ILE A 1 124 ? 16.440 7.229 7.903 1.00 39.17 125 ILE A N 1
ATOM 904 C CA . ILE A 1 124 ? 15.613 6.446 6.999 1.00 37.10 125 ILE A CA 1
ATOM 905 C C . ILE A 1 124 ? 15.177 7.255 5.783 1.00 44.32 125 ILE A C 1
ATOM 906 O O . ILE A 1 124 ? 14.312 6.812 5.021 1.00 43.93 125 ILE A O 1
ATOM 911 N N . ASN A 1 125 ? 15.746 8.437 5.584 1.00 43.85 126 ASN A N 1
ATOM 912 C CA . ASN A 1 125 ? 15.255 9.354 4.568 1.00 43.48 126 ASN A CA 1
ATOM 913 C C . ASN A 1 125 ? 16.286 9.562 3.471 1.00 39.79 126 ASN A C 1
ATOM 914 O O . ASN A 1 125 ? 17.499 9.536 3.712 1.00 35.32 126 ASN A O 1
ATOM 919 N N . GLN A 1 126 ? 15.776 9.774 2.261 1.00 41.83 127 GLN A N 1
ATOM 920 C CA . GLN A 1 126 ? 16.564 10.287 1.150 1.00 41.52 127 GLN A CA 1
ATOM 921 C C . GLN A 1 126 ? 15.858 11.512 0.586 1.00 43.95 127 GLN A C 1
ATOM 922 O O . GLN A 1 126 ? 14.705 11.417 0.149 1.00 46.22 127 GLN A O 1
ATOM 928 N N . ASN A 1 127 ? 16.554 12.651 0.582 1.00 42.64 128 ASN A N 1
ATOM 929 C CA . ASN A 1 127 ? 15.975 13.923 0.143 1.00 47.37 128 ASN A CA 1
ATOM 930 C C . ASN A 1 127 ? 14.690 14.216 0.915 1.00 48.50 128 ASN A C 1
ATOM 931 O O . ASN A 1 127 ? 13.675 14.625 0.348 1.00 43.12 128 ASN A O 1
ATOM 936 N N . GLY A 1 128 ? 14.730 13.961 2.226 1.00 49.45 129 GLY A N 1
ATOM 937 C CA . GLY A 1 128 ? 13.656 14.313 3.134 1.00 44.05 129 GLY A CA 1
ATOM 938 C C . GLY A 1 128 ? 12.465 13.376 3.184 1.00 52.87 129 GLY A C 1
ATOM 939 O O . GLY A 1 128 ? 11.494 13.695 3.885 1.00 50.80 129 GLY A O 1
ATOM 940 N N . LYS A 1 129 ? 12.493 12.233 2.484 1.00 49.31 130 LYS A N 1
ATOM 941 C CA . LYS A 1 129 ? 11.346 11.330 2.494 1.00 50.59 130 LYS A CA 1
ATOM 942 C C . LYS A 1 129 ? 11.761 9.904 2.840 1.00 52.27 130 LYS A C 1
ATOM 943 O O . LYS A 1 129 ? 12.830 9.443 2.420 1.00 43.83 130 LYS A O 1
ATOM 949 N N . PRO A 1 130 ? 10.921 9.175 3.578 1.00 51.78 131 PRO A N 1
ATOM 950 C CA . PRO A 1 130 ? 11.271 7.803 3.956 1.00 46.33 131 PRO A CA 1
ATOM 951 C C . PRO A 1 130 ? 11.458 6.922 2.735 1.00 45.77 131 PRO A C 1
ATOM 952 O O . PRO A 1 130 ? 10.731 7.032 1.748 1.00 49.63 131 PRO A O 1
ATOM 956 N N . LEU A 1 131 ? 12.454 6.050 2.817 1.00 45.10 132 LEU A N 1
ATOM 957 C CA . LEU A 1 131 ? 12.765 5.054 1.804 1.00 45.14 132 LEU A CA 1
ATOM 958 C C . LEU A 1 131 ? 12.790 3.692 2.480 1.00 40.92 132 LEU A C 1
ATOM 959 O O . LEU A 1 131 ? 13.339 3.554 3.577 1.00 40.08 132 LEU A O 1
ATOM 964 N N . LEU A 1 132 ? 12.186 2.691 1.836 1.00 39.23 133 LEU A N 1
ATOM 965 C CA . LEU A 1 132 ? 12.044 1.391 2.484 1.00 42.19 133 LEU A CA 1
ATOM 966 C C . LEU A 1 132 ? 13.403 0.735 2.741 1.00 41.96 133 LEU A C 1
ATOM 967 O O . LEU A 1 132 ? 13.614 0.133 3.798 1.00 40.97 133 LEU A O 1
ATOM 972 N N . GLY A 1 133 ? 14.344 0.858 1.797 1.00 37.68 134 GLY A N 1
ATOM 973 C CA . GLY A 1 133 ? 15.664 0.278 1.995 1.00 35.77 134 GLY A CA 1
ATOM 974 C C . GLY A 1 133 ? 16.414 0.864 3.180 1.00 40.28 134 GLY A C 1
ATOM 975 O O . GLY A 1 133 ? 17.166 0.156 3.865 1.00 35.29 134 GLY A O 1
ATOM 976 N N . LEU A 1 134 ? 16.222 2.153 3.443 1.00 36.69 135 LEU A N 1
ATOM 977 C CA . LEU A 1 134 ? 16.896 2.794 4.560 1.00 33.05 135 LEU A CA 1
ATOM 978 C C . LEU A 1 134 ? 16.227 2.464 5.885 1.00 35.52 135 LEU A C 1
ATOM 979 O O . LEU A 1 134 ? 16.891 2.447 6.929 1.00 35.14 135 LEU A O 1
ATOM 984 N N . ARG A 1 135 ? 14.922 2.202 5.870 1.00 35.28 136 ARG A N 1
ATOM 985 C CA . ARG A 1 135 ? 14.268 1.706 7.074 1.00 38.20 136 ARG A CA 1
ATOM 986 C C . ARG A 1 135 ? 14.762 0.301 7.404 1.00 38.08 136 ARG A C 1
ATOM 987 O O . ARG A 1 135 ? 14.987 -0.031 8.578 1.00 36.51 136 ARG A O 1
ATOM 995 N N . ARG A 1 136 ? 14.939 -0.535 6.376 1.00 35.63 137 ARG A N 1
ATOM 996 C CA . ARG A 1 136 ? 15.488 -1.869 6.589 1.00 34.52 137 ARG A CA 1
ATOM 997 C C . ARG A 1 136 ? 16.902 -1.788 7.144 1.00 34.57 137 ARG A C 1
ATOM 998 O O . ARG A 1 136 ? 17.207 -2.389 8.185 1.00 34.78 137 ARG A O 1
ATOM 1006 N N . ARG A 1 137 ? 17.783 -1.034 6.476 1.00 31.82 138 ARG A N 1
ATOM 1007 C CA . ARG A 1 137 ? 19.158 -1.016 6.944 1.00 32.13 138 ARG A CA 1
ATOM 1008 C C . ARG A 1 137 ? 19.235 -0.414 8.325 1.00 28.78 138 ARG A C 1
ATOM 1009 O O . ARG A 1 137 ? 20.021 -0.871 9.157 1.00 30.09 138 ARG A O 1
ATOM 1017 N N . THR A 1 138 ? 18.407 0.594 8.597 1.00 29.53 139 THR A N 1
ATOM 1018 C CA . THR A 1 138 ? 18.429 1.205 9.918 1.00 31.86 139 THR A CA 1
ATOM 1019 C C . THR A 1 138 ? 17.912 0.239 10.971 1.00 30.19 139 THR A C 1
ATOM 1020 O O . THR A 1 138 ? 18.533 0.078 12.027 1.00 29.27 139 THR A O 1
ATOM 1024 N N . ALA A 1 139 ? 16.792 -0.436 10.694 1.00 29.70 140 ALA A N 1
ATOM 1025 C CA . ALA A 1 139 ? 16.281 -1.410 11.657 1.00 33.80 140 ALA A CA 1
ATOM 1026 C C . ALA A 1 139 ? 17.355 -2.443 12.006 1.00 32.34 140 ALA A C 1
ATOM 1027 O O . ALA A 1 139 ? 17.617 -2.707 13.188 1.00 29.50 140 ALA A O 1
ATOM 1029 N N . GLY A 1 140 ? 18.020 -3.001 10.989 1.00 28.44 141 GLY A N 1
ATOM 1030 C CA . GLY A 1 140 ? 19.109 -3.928 11.257 1.00 30.15 141 GLY A CA 1
ATOM 1031 C C . GLY A 1 140 ? 20.275 -3.252 11.957 1.00 33.29 141 GLY A C 1
ATOM 1032 O O . GLY A 1 140 ? 20.896 -3.827 12.857 1.00 35.40 141 GLY A O 1
ATOM 1033 N N . ARG A 1 141 ? 20.576 -2.015 11.561 1.00 29.94 142 ARG A N 1
ATOM 1034 C CA . ARG A 1 141 ? 21.605 -1.233 12.239 1.00 33.09 142 ARG A CA 1
ATOM 1035 C C . ARG A 1 141 ? 21.301 -1.072 13.723 1.00 31.55 142 ARG A C 1
ATOM 1036 O O . ARG A 1 141 ? 22.216 -1.080 14.553 1.00 30.29 142 ARG A O 1
ATOM 1044 N N . LEU A 1 142 ? 20.022 -0.899 14.079 1.00 32.36 143 LEU A N 1
ATOM 1045 C CA . LEU A 1 142 ? 19.668 -0.786 15.490 1.00 33.19 143 LEU A CA 1
ATOM 1046 C C . LEU A 1 142 ? 19.860 -2.119 16.205 1.00 32.46 143 LEU A C 1
ATOM 1047 O O . LEU A 1 142 ? 20.281 -2.156 17.369 1.00 30.90 143 LEU A O 1
ATOM 1052 N N . ALA A 1 143 ? 19.588 -3.226 15.504 1.00 31.67 144 ALA A N 1
ATOM 1053 C CA . ALA A 1 143 ? 19.815 -4.555 16.068 1.00 31.82 144 ALA A CA 1
ATOM 1054 C C . ALA A 1 143 ? 21.295 -4.814 16.285 1.00 32.54 144 ALA A C 1
ATOM 1055 O O . ALA A 1 143 ? 21.680 -5.452 17.268 1.00 34.76 144 ALA A O 1
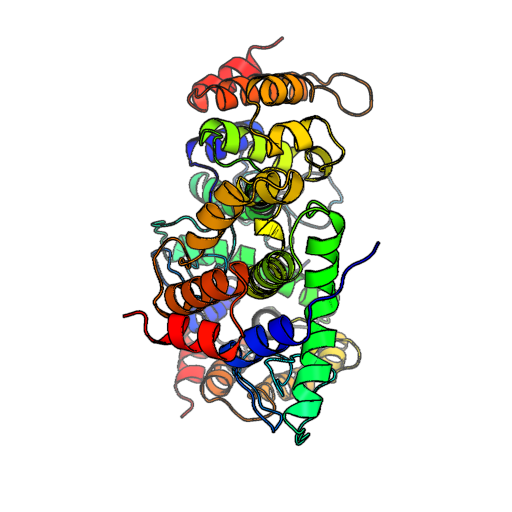ATOM 1057 N N . LEU A 1 144 ? 22.139 -4.340 15.365 1.00 31.31 145 LEU A N 1
ATOM 1058 C CA . LEU A 1 144 ? 23.583 -4.458 15.545 1.00 31.90 145 LEU A CA 1
ATOM 1059 C C . LEU A 1 144 ? 24.045 -3.617 16.728 1.00 30.99 145 LEU A C 1
ATOM 1060 O O . LEU A 1 144 ? 24.824 -4.069 17.577 1.00 30.34 145 LEU A O 1
ATOM 1065 N N . PHE A 1 145 ? 23.581 -2.376 16.775 1.00 31.03 146 PHE A N 1
ATOM 1066 C CA . PHE A 1 145 ? 23.854 -1.497 17.896 1.00 28.51 146 PHE A CA 1
ATOM 1067 C C . PHE A 1 145 ? 23.550 -2.192 19.217 1.00 30.02 146 PHE A C 1
ATOM 1068 O O . PHE A 1 145 ? 24.315 -2.080 20.173 1.00 31.51 146 PHE A O 1
ATOM 1076 N N . ASP A 1 146 ? 22.462 -2.960 19.270 1.00 30.65 147 ASP A N 1
ATOM 1077 C CA . ASP A 1 146 ? 22.041 -3.590 20.512 1.00 35.12 147 ASP A CA 1
ATOM 1078 C C . ASP A 1 146 ? 22.851 -4.824 20.869 1.00 35.78 147 ASP A C 1
ATOM 1079 O O . ASP A 1 146 ? 22.627 -5.382 21.942 1.00 34.69 147 ASP A O 1
ATOM 1084 N N . GLY A 1 147 ? 23.761 -5.275 20.001 1.00 37.14 148 GLY A N 1
ATOM 1085 C CA . GLY A 1 147 ? 24.621 -6.413 20.284 1.00 35.80 148 GLY A CA 1
ATOM 1086 C C . GLY A 1 147 ? 24.269 -7.704 19.558 1.00 38.17 148 GLY A C 1
ATOM 1087 O O . GLY A 1 147 ? 24.926 -8.726 19.792 1.00 39.23 148 GLY A O 1
ATOM 1088 N N . LYS A 1 148 ? 23.286 -7.699 18.694 1.00 32.78 149 LYS A N 1
ATOM 1089 C CA . LYS A 1 148 ? 22.876 -8.945 18.082 1.00 33.58 149 LYS A CA 1
ATOM 1090 C C . LYS A 1 148 ? 23.839 -9.360 16.967 1.00 37.11 149 LYS A C 1
ATOM 1091 O O . LYS A 1 148 ? 24.499 -8.517 16.352 1.00 34.59 149 LYS A O 1
ATOM 1097 N N . PRO A 1 149 ? 23.960 -10.663 16.709 1.00 35.83 150 PRO A N 1
ATOM 1098 C CA . PRO A 1 149 ? 24.794 -11.117 15.589 1.00 34.32 150 PRO A CA 1
ATOM 1099 C C . PRO A 1 149 ? 24.276 -10.588 14.257 1.00 33.04 150 PRO A C 1
ATOM 1100 O O . PRO A 1 149 ? 23.075 -10.375 14.069 1.00 30.92 150 PRO A O 1
ATOM 1104 N N . TRP A 1 150 ? 25.207 -10.400 13.316 1.00 31.38 151 TRP A N 1
ATOM 1105 C CA . TRP A 1 150 ? 24.850 -9.804 12.033 1.00 27.01 151 TRP A CA 1
ATOM 1106 C C . TRP A 1 150 ? 23.714 -10.565 11.364 1.00 27.99 151 TRP A C 1
ATOM 1107 O O . TRP A 1 150 ? 22.837 -9.952 10.746 1.00 27.70 151 TRP A O 1
ATOM 1118 N N . GLN A 1 151 ? 23.684 -11.895 11.521 1.00 25.31 152 GLN A N 1
ATOM 1119 C CA . GLN A 1 151 ? 22.632 -12.692 10.894 1.00 27.88 152 GLN A CA 1
ATOM 1120 C C . GLN A 1 151 ? 21.263 -12.277 11.406 1.00 29.02 152 GLN A C 1
ATOM 1121 O O . GLN A 1 151 ? 20.302 -12.182 10.631 1.00 29.55 152 GLN A O 1
ATOM 1127 N N . GLU A 1 152 ? 21.157 -12.038 12.715 1.00 28.24 153 GLU A N 1
ATOM 1128 C CA . GLU A 1 152 ? 19.898 -11.597 13.297 1.00 30.10 153 GLU A CA 1
ATOM 1129 C C . GLU A 1 152 ? 19.621 -10.140 12.956 1.00 33.74 153 GLU A C 1
ATOM 1130 O O . GLU A 1 152 ? 18.483 -9.778 12.624 1.00 34.06 153 GLU A O 1
ATOM 1136 N N . ALA A 1 153 ? 20.647 -9.290 13.037 1.00 26.71 154 ALA A N 1
ATOM 1137 C CA . ALA A 1 153 ? 20.464 -7.904 12.635 1.00 31.87 154 ALA A CA 1
ATOM 1138 C C . ALA A 1 153 ? 19.951 -7.821 11.198 1.00 30.45 154 ALA A C 1
ATOM 1139 O O . ALA A 1 153 ? 18.995 -7.091 10.924 1.00 33.28 154 ALA A O 1
ATOM 1141 N N . GLU A 1 154 ? 20.522 -8.605 10.280 1.00 26.89 155 GLU A N 1
ATOM 1142 C CA . GLU A 1 154 ? 20.018 -8.592 8.912 1.00 30.04 155 GLU A CA 1
ATOM 1143 C C . GLU A 1 154 ? 18.545 -8.983 8.873 1.00 32.80 155 GLU A C 1
ATOM 1144 O O . GLU A 1 154 ? 17.712 -8.253 8.318 1.00 35.48 155 GLU A O 1
ATOM 1150 N N . ALA A 1 155 ? 18.203 -10.126 9.468 1.00 31.82 156 ALA A N 1
ATOM 1151 C CA . ALA A 1 155 ? 16.830 -10.625 9.392 1.00 31.63 156 ALA A CA 1
ATOM 1152 C C . ALA A 1 155 ? 15.843 -9.634 9.995 1.00 35.19 156 ALA A C 1
ATOM 1153 O O . ALA A 1 155 ? 14.726 -9.475 9.487 1.00 36.01 156 ALA A O 1
ATOM 1155 N N . ILE A 1 156 ? 16.231 -8.970 11.091 1.00 30.76 157 ILE A N 1
ATOM 1156 C CA . ILE A 1 156 ? 15.367 -7.968 11.705 1.00 31.98 157 ILE A CA 1
ATOM 1157 C C . ILE A 1 156 ? 15.180 -6.785 10.760 1.00 37.34 157 ILE A C 1
ATOM 1158 O O . ILE A 1 156 ? 14.087 -6.210 10.663 1.00 36.47 157 ILE A O 1
ATOM 1163 N N . GLY A 1 157 ? 16.240 -6.412 10.046 1.00 34.85 158 GLY A N 1
ATOM 1164 C CA . GLY A 1 157 ? 16.163 -5.358 9.068 1.00 29.72 158 GLY A CA 1
ATOM 1165 C C . GLY A 1 157 ? 15.234 -5.731 7.939 1.00 34.24 158 GLY A C 1
ATOM 1166 O O . GLY A 1 157 ? 14.259 -5.025 7.680 1.00 38.47 158 GLY A O 1
ATOM 1167 N N . ARG A 1 158 ? 15.504 -6.852 7.270 1.00 31.92 159 ARG A N 1
ATOM 1168 C CA . ARG A 1 158 ? 14.725 -7.200 6.088 1.00 35.83 159 ARG A CA 1
ATOM 1169 C C . ARG A 1 158 ? 13.280 -7.579 6.400 1.00 34.32 159 ARG A C 1
ATOM 1170 O O . ARG A 1 158 ? 12.450 -7.556 5.492 1.00 36.13 159 ARG A O 1
ATOM 1178 N N . ALA A 1 159 ? 12.942 -7.897 7.643 1.00 34.04 160 ALA A N 1
ATOM 1179 C CA . ALA A 1 159 ? 11.545 -8.196 7.940 1.00 38.01 160 ALA A CA 1
ATOM 1180 C C . ALA A 1 159 ? 10.696 -6.941 8.079 1.00 43.01 160 ALA A C 1
ATOM 1181 O O . ALA A 1 159 ? 9.491 -7.043 8.325 1.00 46.01 160 ALA A O 1
ATOM 1183 N N . VAL A 1 160 ? 11.291 -5.769 7.936 1.00 42.82 161 VAL A N 1
ATOM 1184 C CA . VAL A 1 160 ? 10.552 -4.521 8.054 1.00 41.98 161 VAL A CA 1
ATOM 1185 C C . VAL A 1 160 ? 9.737 -4.299 6.788 1.00 46.37 161 VAL A C 1
ATOM 1186 O O . VAL A 1 160 ? 10.268 -4.336 5.670 1.00 45.79 161 VAL A O 1
ATOM 1190 N N . LYS A 1 161 ? 8.441 -4.084 6.962 1.00 51.45 162 LYS A N 1
ATOM 1191 C CA . LYS A 1 161 ? 7.558 -3.790 5.848 1.00 57.66 162 LYS A CA 1
ATOM 1192 C C . LYS A 1 161 ? 6.975 -2.386 6.044 1.00 53.38 162 LYS A C 1
ATOM 1193 O O . LYS A 1 161 ? 7.024 -1.561 5.134 1.00 58.05 162 LYS A O 1
ATOM 1199 N N . SER B 1 2 ? 40.087 37.525 -27.273 1.00 48.61 3 SER B N 1
ATOM 1200 C CA . SER B 1 2 ? 39.226 36.573 -26.558 1.00 49.95 3 SER B CA 1
ATOM 1201 C C . SER B 1 2 ? 38.056 36.102 -27.427 1.00 51.14 3 SER B C 1
ATOM 1202 O O . SER B 1 2 ? 37.608 36.820 -28.330 1.00 50.33 3 SER B O 1
ATOM 1205 N N . ARG B 1 3 ? 37.562 34.895 -27.167 1.00 43.27 4 ARG B N 1
ATOM 1206 C CA . ARG B 1 3 ? 36.483 34.335 -27.964 1.00 46.19 4 ARG B CA 1
ATOM 1207 C C . ARG B 1 3 ? 35.336 33.909 -27.062 1.00 42.44 4 ARG B C 1
ATOM 1208 O O . ARG B 1 3 ? 35.497 33.739 -25.852 1.00 41.75 4 ARG B O 1
ATOM 1216 N N . ASN B 1 4 ? 34.163 33.744 -27.669 1.00 40.30 5 ASN B N 1
ATOM 1217 C CA . ASN B 1 4 ? 32.968 33.346 -26.940 1.00 42.69 5 ASN B CA 1
ATOM 1218 C C . ASN B 1 4 ? 32.201 32.352 -27.787 1.00 37.03 5 ASN B C 1
ATOM 1219 O O . ASN B 1 4 ? 32.283 32.394 -29.016 1.00 38.20 5 ASN B O 1
ATOM 1224 N N . ILE B 1 5 ? 31.434 31.472 -27.139 1.00 34.69 6 ILE B N 1
ATOM 1225 C CA . ILE B 1 5 ? 30.483 30.685 -27.909 1.00 33.13 6 ILE B CA 1
ATOM 1226 C C . ILE B 1 5 ? 29.407 31.613 -28.447 1.00 37.72 6 ILE B C 1
ATOM 1227 O O . ILE B 1 5 ? 28.884 32.476 -27.728 1.00 38.51 6 ILE B O 1
ATOM 1232 N N . SER B 1 6 ? 29.115 31.470 -29.734 1.00 33.91 7 SER B N 1
ATOM 1233 C CA . SER B 1 6 ? 28.172 32.335 -30.409 1.00 34.85 7 SER B CA 1
ATOM 1234 C C . SER B 1 6 ? 26.742 31.995 -29.989 1.00 36.70 7 SER B C 1
ATOM 1235 O O . SER B 1 6 ? 26.466 30.978 -29.343 1.00 36.75 7 SER B O 1
ATOM 1238 N N . ASN B 1 7 ? 25.824 32.884 -30.362 1.00 35.93 8 ASN B N 1
ATOM 1239 C CA . ASN B 1 7 ? 24.415 32.654 -30.078 1.00 34.74 8 ASN B CA 1
ATOM 1240 C C . ASN B 1 7 ? 23.921 31.407 -30.798 1.00 33.15 8 ASN B C 1
ATOM 1241 O O . ASN B 1 7 ? 23.172 30.599 -30.228 1.00 34.62 8 ASN B O 1
ATOM 1246 N N . ASN B 1 8 ? 24.356 31.224 -32.050 1.00 30.47 9 ASN B N 1
ATOM 1247 C CA . ASN B 1 8 ? 24.014 30.019 -32.798 1.00 32.49 9 ASN B CA 1
ATOM 1248 C C . ASN B 1 8 ? 24.608 28.785 -32.132 1.00 30.82 9 ASN B C 1
ATOM 1249 O O . ASN B 1 8 ? 23.962 27.734 -32.065 1.00 31.65 9 ASN B O 1
ATOM 1254 N N . GLY B 1 9 ? 25.821 28.902 -31.594 1.00 31.92 10 GLY B N 1
ATOM 1255 C CA . GLY B 1 9 ? 26.386 27.777 -30.863 1.00 31.96 10 GLY B CA 1
ATOM 1256 C C . GLY B 1 9 ? 25.595 27.451 -29.612 1.00 34.35 10 GLY B C 1
ATOM 1257 O O . GLY B 1 9 ? 25.308 26.280 -29.337 1.00 30.01 10 GLY B O 1
ATOM 1258 N N . ILE B 1 10 ? 25.222 28.485 -28.839 1.00 36.58 11 ILE B N 1
ATOM 1259 C CA . ILE B 1 10 ? 24.476 28.261 -27.601 1.00 32.96 11 ILE B CA 1
ATOM 1260 C C . ILE B 1 10 ? 23.174 27.543 -27.896 1.00 31.48 11 ILE B C 1
ATOM 1261 O O . ILE B 1 10 ? 22.780 26.610 -27.186 1.00 33.84 11 ILE B O 1
ATOM 1266 N N . LYS B 1 11 ? 22.505 27.931 -28.976 1.00 34.64 12 LYS B N 1
ATOM 1267 C CA . LYS B 1 11 ? 21.206 27.336 -29.248 1.00 32.88 12 LYS B CA 1
ATOM 1268 C C . LYS B 1 11 ? 21.339 25.919 -29.790 1.00 32.87 12 LYS B C 1
ATOM 1269 O O . LYS B 1 11 ? 20.465 25.080 -29.532 1.00 33.30 12 LYS B O 1
ATOM 1275 N N . PHE B 1 12 ? 22.422 25.616 -30.513 1.00 32.42 13 PHE B N 1
ATOM 1276 C CA . PHE B 1 12 ? 22.690 24.220 -30.834 1.00 32.03 13 PHE B CA 1
ATOM 1277 C C . PHE B 1 12 ? 22.784 23.387 -29.563 1.00 33.41 13 PHE B C 1
ATOM 1278 O O . PHE B 1 12 ? 22.052 22.399 -29.398 1.00 31.55 13 PHE B O 1
ATOM 1286 N N . THR B 1 13 ? 23.685 23.779 -28.648 1.00 28.97 14 THR B N 1
ATOM 1287 C CA . THR B 1 13 ? 23.829 23.076 -27.372 1.00 33.15 14 THR B CA 1
ATOM 1288 C C . THR B 1 13 ? 22.487 22.923 -26.665 1.00 37.33 14 THR B C 1
ATOM 1289 O O . THR B 1 13 ? 22.110 21.822 -26.239 1.00 35.46 14 THR B O 1
ATOM 1293 N N . ALA B 1 14 ? 21.745 24.030 -26.541 1.00 33.54 15 ALA B N 1
ATOM 1294 C CA . ALA B 1 14 ? 20.459 23.998 -25.856 1.00 32.08 15 ALA B CA 1
ATOM 1295 C C . ALA B 1 14 ? 19.497 23.016 -26.513 1.00 35.58 15 ALA B C 1
ATOM 1296 O O . ALA B 1 14 ? 18.791 22.280 -25.816 1.00 39.15 15 ALA B O 1
ATOM 1298 N N . ALA B 1 15 ? 19.464 22.986 -27.854 1.00 36.23 16 ALA B N 1
ATOM 1299 C CA . ALA B 1 15 ? 18.562 22.087 -28.579 1.00 36.22 16 ALA B CA 1
ATOM 1300 C C . ALA B 1 15 ? 18.763 20.628 -28.177 1.00 35.23 16 ALA B C 1
ATOM 1301 O O . ALA B 1 15 ? 17.794 19.866 -28.069 1.00 31.96 16 ALA B O 1
ATOM 1303 N N . PHE B 1 16 ? 20.010 20.219 -27.965 1.00 34.55 17 PHE B N 1
ATOM 1304 C CA . PHE B 1 16 ? 20.300 18.844 -27.587 1.00 40.23 17 PHE B CA 1
ATOM 1305 C C . PHE B 1 16 ? 20.336 18.632 -26.084 1.00 40.96 17 PHE B C 1
ATOM 1306 O O . PHE B 1 16 ? 20.313 17.478 -25.649 1.00 42.66 17 PHE B O 1
ATOM 1314 N N . GLU B 1 17 ? 20.390 19.704 -25.284 1.00 41.78 18 GLU B N 1
ATOM 1315 C CA . GLU B 1 17 ? 20.204 19.547 -23.840 1.00 37.38 18 GLU B CA 1
ATOM 1316 C C . GLU B 1 17 ? 18.745 19.276 -23.500 1.00 37.76 18 GLU B C 1
ATOM 1317 O O . GLU B 1 17 ? 18.444 18.400 -22.686 1.00 39.59 18 GLU B O 1
ATOM 1323 N N . GLY B 1 18 ? 17.823 20.023 -24.103 1.00 40.96 19 GLY B N 1
ATOM 1324 C CA . GLY B 1 18 ? 16.418 19.894 -23.766 1.00 35.92 19 GLY B CA 1
ATOM 1325 C C . GLY B 1 18 ? 16.035 20.845 -22.656 1.00 38.71 19 GLY B C 1
ATOM 1326 O O . GLY B 1 18 ? 16.749 20.937 -21.652 1.00 36.57 19 GLY B O 1
ATOM 1327 N N . PHE B 1 19 ? 14.926 21.563 -22.819 1.00 35.28 20 PHE B N 1
ATOM 1328 C CA . PHE B 1 19 ? 14.524 22.581 -21.864 1.00 32.20 20 PHE B CA 1
ATOM 1329 C C . PHE B 1 19 ? 13.512 22.025 -20.875 1.00 38.22 20 PHE B C 1
ATOM 1330 O O . PHE B 1 19 ? 12.486 21.476 -21.276 1.00 43.11 20 PHE B O 1
ATOM 1338 N N . ARG B 1 20 ? 13.787 22.202 -19.586 1.00 39.35 21 ARG B N 1
ATOM 1339 C CA . ARG B 1 20 ? 12.838 21.897 -18.523 1.00 37.50 21 ARG B CA 1
ATOM 1340 C C . ARG B 1 20 ? 12.621 23.167 -17.702 1.00 42.42 21 ARG B C 1
ATOM 1341 O O . ARG B 1 20 ? 13.584 23.765 -17.206 1.00 39.53 21 ARG B O 1
ATOM 1349 N N . GLY B 1 21 ? 11.362 23.586 -17.577 1.00 38.50 22 GLY B N 1
ATOM 1350 C CA . GLY B 1 21 ? 11.040 24.891 -17.028 1.00 40.13 22 GLY B CA 1
ATOM 1351 C C . GLY B 1 21 ? 10.941 24.948 -15.517 1.00 43.41 22 GLY B C 1
ATOM 1352 O O . GLY B 1 21 ? 11.059 26.019 -14.912 1.00 43.27 22 GLY B O 1
ATOM 1353 N N . THR B 1 22 ? 10.731 23.811 -14.878 1.00 39.16 23 THR B N 1
ATOM 1354 C CA . THR B 1 22 ? 10.572 23.793 -13.436 1.00 40.47 23 THR B CA 1
ATOM 1355 C C . THR B 1 22 ? 11.672 22.943 -12.822 1.00 40.29 23 THR B C 1
ATOM 1356 O O . THR B 1 22 ? 12.000 21.871 -13.341 1.00 38.82 23 THR B O 1
ATOM 1360 N N . ALA B 1 23 ? 12.272 23.451 -11.745 1.00 38.48 24 ALA B N 1
ATOM 1361 C CA . ALA B 1 23 ? 13.309 22.700 -11.057 1.00 40.58 24 ALA B CA 1
ATOM 1362 C C . ALA B 1 23 ? 12.834 21.282 -10.767 1.00 34.89 24 ALA B C 1
ATOM 1363 O O . ALA B 1 23 ? 11.679 21.056 -10.399 1.00 36.22 24 ALA B O 1
ATOM 1365 N N . TYR B 1 24 ? 13.735 20.326 -10.948 1.00 33.04 25 TYR B N 1
ATOM 1366 C CA . TYR B 1 24 ? 13.426 18.921 -10.747 1.00 35.58 25 TYR B CA 1
ATOM 1367 C C . TYR B 1 24 ? 14.709 18.213 -10.347 1.00 35.53 25 TYR B C 1
ATOM 1368 O O . TYR B 1 24 ? 15.811 18.708 -10.599 1.00 34.50 25 TYR B O 1
ATOM 1377 N N . ARG B 1 25 ? 14.557 17.052 -9.714 1.00 35.84 26 ARG B N 1
ATOM 1378 C CA . ARG B 1 25 ? 15.686 16.200 -9.362 1.00 38.98 26 ARG B CA 1
ATOM 1379 C C . ARG B 1 25 ? 15.829 15.165 -10.465 1.00 40.37 26 ARG B C 1
ATOM 1380 O O . ARG B 1 25 ? 14.951 14.315 -10.644 1.00 41.94 26 ARG B O 1
ATOM 1388 N N . ALA B 1 26 ? 16.932 15.243 -11.209 1.00 41.92 27 ALA B N 1
ATOM 1389 C CA . ALA B 1 26 ? 17.070 14.419 -12.405 1.00 47.17 27 ALA B CA 1
ATOM 1390 C C . ALA B 1 26 ? 17.151 12.934 -12.050 1.00 49.66 27 ALA B C 1
ATOM 1391 O O . ALA B 1 26 ? 16.484 12.109 -12.677 1.00 52.63 27 ALA B O 1
ATOM 1393 N N . THR B 1 27 ? 17.958 12.573 -11.049 1.00 50.39 28 THR B N 1
ATOM 1394 C CA . THR B 1 27 ? 17.963 11.233 -10.466 1.00 49.23 28 THR B CA 1
ATOM 1395 C C . THR B 1 27 ? 17.935 11.340 -8.949 1.00 50.75 28 THR B C 1
ATOM 1396 O O . THR B 1 27 ? 18.408 12.332 -8.383 1.00 52.50 28 THR B O 1
ATOM 1400 N N . PRO B 1 28 ? 17.411 10.317 -8.265 1.00 55.18 29 PRO B N 1
ATOM 1401 C CA . PRO B 1 28 ? 17.197 10.428 -6.809 1.00 46.83 29 PRO B CA 1
ATOM 1402 C C . PRO B 1 28 ? 18.455 10.630 -5.978 1.00 49.63 29 PRO B C 1
ATOM 1403 O O . PRO B 1 28 ? 18.352 11.168 -4.865 1.00 50.13 29 PRO B O 1
ATOM 1407 N N . ASN B 1 29 ? 19.631 10.239 -6.462 1.00 46.74 30 ASN B N 1
ATOM 1408 C CA . ASN B 1 29 ? 20.836 10.340 -5.648 1.00 45.63 30 ASN B CA 1
ATOM 1409 C C . ASN B 1 29 ? 21.607 11.638 -5.841 1.00 49.88 30 ASN B C 1
ATOM 1410 O O . ASN B 1 29 ? 22.559 11.890 -5.089 1.00 51.50 30 ASN B O 1
ATOM 1415 N N . GLU B 1 30 ? 21.247 12.462 -6.819 1.00 49.78 31 GLU B N 1
ATOM 1416 C CA . GLU B 1 30 ? 21.987 13.698 -7.021 1.00 46.68 31 GLU B CA 1
ATOM 1417 C C . GLU B 1 30 ? 21.739 14.653 -5.866 1.00 43.06 31 GLU B C 1
ATOM 1418 O O . GLU B 1 30 ? 20.607 14.821 -5.408 1.00 43.03 31 GLU B O 1
ATOM 1424 N N . LYS B 1 31 ? 22.820 15.266 -5.386 1.00 41.98 32 LYS B N 1
ATOM 1425 C CA . LYS B 1 31 ? 22.715 16.286 -4.345 1.00 44.48 32 LYS B CA 1
ATOM 1426 C C . LYS B 1 31 ? 21.712 17.388 -4.711 1.00 45.40 32 LYS B C 1
ATOM 1427 O O . LYS B 1 31 ? 20.808 17.709 -3.927 1.00 41.81 32 LYS B O 1
ATOM 1433 N N . TYR B 1 32 ? 21.841 17.962 -5.906 1.00 43.13 33 TYR B N 1
ATOM 1434 C CA . TYR B 1 32 ? 21.136 19.193 -6.240 1.00 44.96 33 TYR B CA 1
ATOM 1435 C C . TYR B 1 32 ? 20.056 18.973 -7.292 1.00 40.25 33 TYR B C 1
ATOM 1436 O O . TYR B 1 32 ? 19.986 17.939 -7.955 1.00 41.58 33 TYR B O 1
ATOM 1445 N N . LEU B 1 33 ? 19.216 19.989 -7.441 1.00 38.27 34 LEU B N 1
ATOM 1446 C CA . LEU B 1 33 ? 18.167 20.013 -8.442 1.00 34.54 34 LEU B CA 1
ATOM 1447 C C . LEU B 1 33 ? 18.713 20.555 -9.762 1.00 35.59 34 LEU B C 1
ATOM 1448 O O . LEU B 1 33 ? 19.796 21.144 -9.823 1.00 32.49 34 LEU B O 1
ATOM 1453 N N . THR B 1 34 ? 17.946 20.329 -10.826 1.00 35.47 35 THR B N 1
ATOM 1454 C CA . THR B 1 34 ? 18.260 20.775 -12.175 1.00 33.14 35 THR B CA 1
ATOM 1455 C C . THR B 1 34 ? 17.108 21.625 -12.705 1.00 37.51 35 THR B C 1
ATOM 1456 O O . THR B 1 34 ? 15.967 21.509 -12.247 1.00 35.36 35 THR B O 1
ATOM 1460 N N . ILE B 1 35 ? 17.419 22.494 -13.673 1.00 35.65 36 ILE B N 1
ATOM 1461 C CA . ILE B 1 35 ? 16.429 23.374 -14.284 1.00 33.55 36 ILE B CA 1
ATOM 1462 C C . ILE B 1 35 ? 16.998 23.868 -15.608 1.00 36.09 36 ILE B C 1
ATOM 1463 O O . ILE B 1 35 ? 18.214 23.854 -15.825 1.00 33.35 36 ILE B O 1
ATOM 1468 N N . GLY B 1 36 ? 16.112 24.302 -16.499 1.00 33.86 37 GLY B N 1
ATOM 1469 C CA . GLY B 1 36 ? 16.549 24.920 -17.740 1.00 34.57 37 GLY B CA 1
ATOM 1470 C C . GLY B 1 36 ? 17.153 23.899 -18.684 1.00 34.97 37 GLY B C 1
ATOM 1471 O O . GLY B 1 36 ? 16.597 22.823 -18.915 1.00 35.56 37 GLY B O 1
ATOM 1472 N N . TYR B 1 37 ? 18.299 24.255 -19.247 1.00 32.73 38 TYR B N 1
ATOM 1473 C CA . TYR B 1 37 ? 19.031 23.398 -20.170 1.00 32.61 38 TYR B CA 1
ATOM 1474 C C . TYR B 1 37 ? 20.132 22.661 -19.417 1.00 34.81 38 TYR B C 1
ATOM 1475 O O . TYR B 1 37 ? 21.325 22.836 -19.662 1.00 35.40 38 TYR B O 1
ATOM 1484 N N . GLY B 1 38 ? 19.691 21.853 -18.454 1.00 32.01 39 GLY B N 1
ATOM 1485 C CA . GLY B 1 38 ? 20.594 21.060 -17.653 1.00 31.79 39 GLY B CA 1
ATOM 1486 C C . GLY B 1 38 ? 21.403 21.839 -16.645 1.00 35.56 39 GLY B C 1
ATOM 1487 O O . GLY B 1 38 ? 22.525 21.442 -16.335 1.00 38.83 39 GLY B O 1
ATOM 1488 N N . SER B 1 39 ? 20.877 22.948 -16.139 1.00 34.20 40 SER B N 1
ATOM 1489 C CA . SER B 1 39 ? 21.584 23.731 -15.134 1.00 36.79 40 SER B CA 1
ATOM 1490 C C . SER B 1 39 ? 21.476 23.013 -13.798 1.00 37.92 40 SER B C 1
ATOM 1491 O O . SER B 1 39 ? 20.372 22.841 -13.269 1.00 40.19 40 SER B O 1
ATOM 1494 N N . TYR B 1 40 ? 22.611 22.587 -13.259 1.00 35.90 41 TYR B N 1
ATOM 1495 C CA . TYR B 1 40 ? 22.663 21.779 -12.049 1.00 35.98 41 TYR B CA 1
ATOM 1496 C C . TYR B 1 40 ? 23.539 22.482 -11.024 1.00 38.21 41 TYR B C 1
ATOM 1497 O O . TYR B 1 40 ? 24.597 23.018 -11.366 1.00 41.91 41 TYR B O 1
ATOM 1506 N N . GLY B 1 41 ? 23.095 22.500 -9.769 1.00 38.40 42 GLY B N 1
ATOM 1507 C CA . GLY B 1 41 ? 23.938 22.990 -8.709 1.00 34.32 42 GLY B CA 1
ATOM 1508 C C . GLY B 1 41 ? 23.173 23.632 -7.577 1.00 39.44 42 GLY B C 1
ATOM 1509 O O . GLY B 1 41 ? 21.938 23.621 -7.544 1.00 40.07 42 GLY B O 1
ATOM 1510 N N . PRO B 1 42 ? 23.906 24.226 -6.627 1.00 41.10 43 PRO B N 1
ATOM 1511 C CA . PRO B 1 42 ? 23.247 24.825 -5.448 1.00 42.21 43 PRO B CA 1
ATOM 1512 C C . PRO B 1 42 ? 22.432 26.080 -5.748 1.00 37.38 43 PRO B C 1
ATOM 1513 O O . PRO B 1 42 ? 21.638 26.494 -4.897 1.00 34.71 43 PRO B O 1
ATOM 1517 N N . HIS B 1 43 ? 22.563 26.679 -6.932 1.00 41.53 44 HIS B N 1
ATOM 1518 C CA . HIS B 1 43 ? 21.724 27.829 -7.265 1.00 38.76 44 HIS B CA 1
ATOM 1519 C C . HIS B 1 43 ? 20.269 27.450 -7.551 1.00 36.61 44 HIS B C 1
ATOM 1520 O O . HIS B 1 43 ? 19.409 28.335 -7.547 1.00 34.32 44 HIS B O 1
ATOM 1527 N N . VAL B 1 44 ? 19.969 26.174 -7.801 1.00 34.83 45 VAL B N 1
ATOM 1528 C CA . VAL B 1 44 ? 18.633 25.767 -8.233 1.00 36.39 45 VAL B CA 1
ATOM 1529 C C . VAL B 1 44 ? 17.768 25.480 -7.007 1.00 35.46 45 VAL B C 1
ATOM 1530 O O . VAL B 1 44 ? 18.090 24.607 -6.192 1.00 33.25 45 VAL B O 1
ATOM 1534 N N . GLU B 1 45 ? 16.657 26.193 -6.892 1.00 34.60 46 GLU B N 1
ATOM 1535 C CA . GLU B 1 45 ? 15.751 26.248 -5.752 1.00 38.33 46 GLU B CA 1
ATOM 1536 C C . GLU B 1 45 ? 14.546 25.357 -5.994 1.00 39.15 46 GLU B C 1
ATOM 1537 O O . GLU B 1 45 ? 14.080 25.237 -7.132 1.00 41.27 46 GLU B O 1
ATOM 1543 N N . PRO B 1 46 ? 14.026 24.690 -4.973 1.00 38.52 47 PRO B N 1
ATOM 1544 C CA . PRO B 1 46 ? 12.856 23.834 -5.195 1.00 39.53 47 PRO B CA 1
ATOM 1545 C C . PRO B 1 46 ? 11.669 24.670 -5.626 1.00 41.51 47 PRO B C 1
ATOM 1546 O O . PRO B 1 46 ? 11.371 25.707 -5.030 1.00 39.81 47 PRO B O 1
ATOM 1550 N N . GLY B 1 47 ? 11.006 24.220 -6.690 1.00 40.98 48 GLY B N 1
ATOM 1551 C CA . GLY B 1 47 ? 9.852 24.906 -7.220 1.00 37.75 48 GLY B CA 1
ATOM 1552 C C . GLY B 1 47 ? 10.151 26.074 -8.130 1.00 43.64 48 GLY B C 1
ATOM 1553 O O . GLY B 1 47 ? 9.209 26.743 -8.564 1.00 49.59 48 GLY B O 1
ATOM 1554 N N . LYS B 1 48 ? 11.421 26.355 -8.431 1.00 41.16 49 LYS B N 1
ATOM 1555 C CA . LYS B 1 48 ? 11.727 27.473 -9.311 1.00 40.14 49 LYS B CA 1
ATOM 1556 C C . LYS B 1 48 ? 11.290 27.172 -10.737 1.00 41.65 49 LYS B C 1
ATOM 1557 O O . LYS B 1 48 ? 11.457 26.056 -11.239 1.00 43.24 49 LYS B O 1
ATOM 1563 N N . THR B 1 49 ? 10.725 28.182 -11.384 1.00 42.75 50 THR B N 1
ATOM 1564 C CA . THR B 1 49 ? 10.380 28.142 -12.796 1.00 42.46 50 THR B CA 1
ATOM 1565 C C . THR B 1 49 ? 11.159 29.229 -13.518 1.00 40.27 50 THR B C 1
ATOM 1566 O O . THR B 1 49 ? 11.319 30.339 -13.001 1.00 39.65 50 THR B O 1
ATOM 1570 N N . ILE B 1 50 ? 11.667 28.896 -14.701 1.00 38.84 51 ILE B N 1
ATOM 1571 C CA . ILE B 1 50 ? 12.284 29.870 -15.579 1.00 39.02 51 ILE B CA 1
ATOM 1572 C C . ILE B 1 50 ? 11.758 29.651 -16.989 1.00 37.89 51 ILE B C 1
ATOM 1573 O O . ILE B 1 50 ? 11.101 28.653 -17.283 1.00 38.35 51 ILE B O 1
ATOM 1578 N N . THR B 1 51 ? 12.050 30.623 -17.861 1.00 31.98 52 THR B N 1
ATOM 1579 C CA . THR B 1 51 ? 11.705 30.652 -19.270 1.00 34.18 52 THR B CA 1
ATOM 1580 C C . THR B 1 51 ? 12.862 30.135 -20.114 1.00 33.11 52 THR B C 1
ATOM 1581 O O . THR B 1 51 ? 14.013 30.126 -19.666 1.00 32.52 52 THR B O 1
ATOM 1585 N N . PRO B 1 52 ? 12.604 29.724 -21.362 1.00 34.00 53 PRO B N 1
ATOM 1586 C CA . PRO B 1 52 ? 13.722 29.268 -22.199 1.00 32.61 53 PRO B CA 1
ATOM 1587 C C . PRO B 1 52 ? 14.779 30.333 -22.371 1.00 31.03 53 PRO B C 1
ATOM 1588 O O . PRO B 1 52 ? 15.974 30.011 -22.407 1.00 34.26 53 PRO B O 1
ATOM 1592 N N . GLY B 1 53 ? 14.369 31.602 -22.477 1.00 31.90 54 GLY B N 1
ATOM 1593 C CA . GLY B 1 53 ? 15.340 32.682 -22.578 1.00 28.33 54 GLY B CA 1
ATOM 1594 C C . GLY B 1 53 ? 16.215 32.797 -21.344 1.00 32.33 54 GLY B C 1
ATOM 1595 O O . GLY B 1 53 ? 17.417 33.048 -21.446 1.00 34.92 54 GLY B O 1
ATOM 1596 N N . GLN B 1 54 ? 15.622 32.620 -20.158 1.00 32.77 55 GLN B N 1
ATOM 1597 C CA . GLN B 1 54 ? 16.425 32.516 -18.944 1.00 33.45 55 GLN B CA 1
ATOM 1598 C C . GLN B 1 54 ? 17.329 31.293 -19.001 1.00 32.92 55 GLN B C 1
ATOM 1599 O O . GLN B 1 54 ? 18.487 31.344 -18.569 1.00 36.59 55 GLN B O 1
ATOM 1605 N N . GLY B 1 55 ? 16.820 30.187 -19.544 1.00 31.20 56 GLY B N 1
ATOM 1606 C CA . GLY B 1 55 ? 17.651 29.008 -19.733 1.00 29.19 56 GLY B CA 1
ATOM 1607 C C . GLY B 1 55 ? 18.879 29.255 -20.593 1.00 32.08 56 GLY B C 1
ATOM 1608 O O . GLY B 1 55 ? 19.964 28.758 -20.284 1.00 32.44 56 GLY B O 1
ATOM 1609 N N . LEU B 1 56 ? 18.732 30.020 -21.685 1.00 29.41 57 LEU B N 1
ATOM 1610 C CA . LEU B 1 56 ? 19.885 30.283 -22.548 1.00 33.34 57 LEU B CA 1
ATOM 1611 C C . LEU B 1 56 ? 20.940 31.111 -21.829 1.00 33.49 57 LEU B C 1
ATOM 1612 O O . LEU B 1 56 ? 22.141 30.867 -21.987 1.00 32.69 57 LEU B O 1
ATOM 1617 N N . LEU B 1 57 ? 20.511 32.131 -21.079 1.00 31.33 58 LEU B N 1
ATOM 1618 C CA . LEU B 1 57 ? 21.455 32.937 -20.317 1.00 33.59 58 LEU B CA 1
ATOM 1619 C C . LEU B 1 57 ? 22.202 32.080 -19.310 1.00 31.69 58 LEU B C 1
ATOM 1620 O O . LEU B 1 57 ? 23.419 32.207 -19.148 1.00 30.21 58 LEU B O 1
ATOM 1625 N N . LEU B 1 58 ? 21.479 31.192 -18.637 1.00 29.31 59 LEU B N 1
ATOM 1626 C CA . LEU B 1 58 ? 22.062 30.346 -17.611 1.00 29.24 59 LEU B CA 1
ATOM 1627 C C . LEU B 1 58 ? 22.986 29.298 -18.228 1.00 33.87 59 LEU B C 1
ATOM 1628 O O . LEU B 1 58 ? 24.076 29.023 -17.705 1.00 33.67 59 LEU B O 1
ATOM 1633 N N . LEU B 1 59 ? 22.574 28.720 -19.358 1.00 29.94 60 LEU B N 1
ATOM 1634 C CA . LEU B 1 59 ? 23.427 27.771 -20.061 1.00 31.63 60 LEU B CA 1
ATOM 1635 C C . LEU B 1 59 ? 24.686 28.454 -20.571 1.00 30.48 60 LEU B C 1
ATOM 1636 O O . LEU B 1 59 ? 25.781 27.893 -20.485 1.00 30.74 60 LEU B O 1
ATOM 1641 N N . ASN B 1 60 ? 24.563 29.669 -21.094 1.00 27.90 61 ASN B N 1
ATOM 1642 C CA . ASN B 1 60 ? 25.766 30.377 -21.507 1.00 30.03 61 ASN B CA 1
ATOM 1643 C C . ASN B 1 60 ? 26.731 30.489 -20.340 1.00 36.69 61 ASN B C 1
ATOM 1644 O O . ASN B 1 60 ? 27.931 30.220 -20.480 1.00 35.55 61 ASN B O 1
ATOM 1649 N N . ARG B 1 61 ? 26.199 30.835 -19.164 1.00 30.78 62 ARG B N 1
ATOM 1650 C CA . ARG B 1 61 ? 27.000 30.898 -17.959 1.00 31.59 62 ARG B CA 1
ATOM 1651 C C . ARG B 1 61 ? 27.535 29.519 -17.593 1.00 36.43 62 ARG B C 1
ATOM 1652 O O . ARG B 1 61 ? 28.711 29.381 -17.245 1.00 34.93 62 ARG B O 1
ATOM 1660 N N . ASP B 1 62 ? 26.692 28.482 -17.671 1.00 33.66 63 ASP B N 1
ATOM 1661 C CA . ASP B 1 62 ? 27.155 27.147 -17.323 1.00 31.21 63 ASP B CA 1
ATOM 1662 C C . ASP B 1 62 ? 28.209 26.618 -18.298 1.00 35.02 63 ASP B C 1
ATOM 1663 O O . ASP B 1 62 ? 28.933 25.681 -17.961 1.00 31.93 63 ASP B O 1
ATOM 1668 N N . MET B 1 63 ? 28.328 27.202 -19.484 1.00 35.11 64 MET B N 1
ATOM 1669 C CA . MET B 1 63 ? 29.286 26.742 -20.480 1.00 35.66 64 MET B CA 1
ATOM 1670 C C . MET B 1 63 ? 30.589 27.511 -20.429 1.00 38.73 64 MET B C 1
ATOM 1671 O O . MET B 1 63 ? 31.440 27.312 -21.299 1.00 35.81 64 MET B O 1
ATOM 1676 N N . ALA B 1 64 ? 30.756 28.387 -19.433 1.00 40.04 65 ALA B N 1
ATOM 1677 C CA . ALA B 1 64 ? 31.927 29.260 -19.365 1.00 40.10 65 ALA B CA 1
ATOM 1678 C C . ALA B 1 64 ? 33.237 28.475 -19.289 1.00 34.93 65 ALA B C 1
ATOM 1679 O O . ALA B 1 64 ? 34.256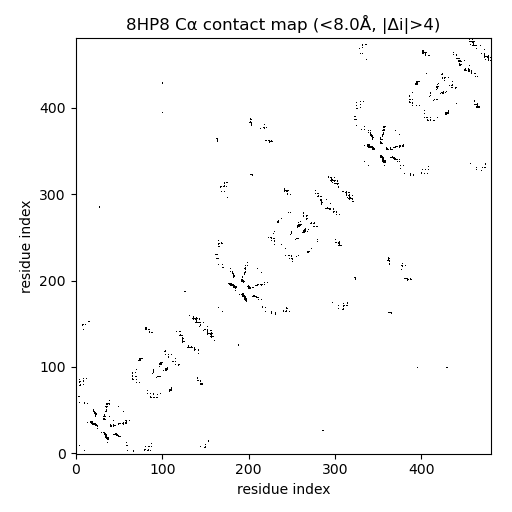 28.906 -19.837 1.00 36.83 65 ALA B O 1
ATOM 1681 N N . LYS B 1 65 ? 33.246 27.343 -18.586 1.00 33.91 66 LYS B N 1
ATOM 1682 C CA . LYS B 1 65 ? 34.507 26.632 -18.396 1.00 42.57 66 LYS B CA 1
ATOM 1683 C C . LYS B 1 65 ? 34.940 25.935 -19.686 1.00 43.57 66 LYS B C 1
ATOM 1684 O O . LYS B 1 65 ? 36.126 25.961 -20.045 1.00 43.68 66 LYS B O 1
ATOM 1690 N N . ALA B 1 66 ? 33.990 25.335 -20.410 1.00 41.32 67 ALA B N 1
ATOM 1691 C CA . ALA B 1 66 ? 34.315 24.736 -21.698 1.00 36.40 67 ALA B CA 1
ATOM 1692 C C . ALA B 1 66 ? 34.839 25.787 -22.664 1.00 34.44 67 ALA B C 1
ATOM 1693 O O . ALA B 1 66 ? 35.876 25.593 -23.306 1.00 35.78 67 ALA B O 1
ATOM 1695 N N . VAL B 1 67 ? 34.150 26.923 -22.754 1.00 33.00 68 VAL B N 1
ATOM 1696 C CA . VAL B 1 67 ? 34.592 28.007 -23.629 1.00 36.09 68 VAL B CA 1
ATOM 1697 C C . VAL B 1 67 ? 36.036 28.388 -23.323 1.00 35.69 68 VAL B C 1
ATOM 1698 O O . VAL B 1 67 ? 36.877 28.488 -24.227 1.00 34.44 68 VAL B O 1
ATOM 1702 N N . ALA B 1 68 ? 36.352 28.581 -22.038 1.00 35.45 69 ALA B N 1
ATOM 1703 C CA . ALA B 1 68 ? 37.700 29.007 -21.670 1.00 37.88 69 ALA B CA 1
ATOM 1704 C C . ALA B 1 68 ? 38.725 27.963 -22.076 1.00 36.99 69 ALA B C 1
ATOM 1705 O O . ALA B 1 68 ? 39.771 28.291 -22.646 1.00 39.25 69 ALA B O 1
ATOM 1707 N N . ALA B 1 69 ? 38.427 26.694 -21.794 1.00 36.81 70 ALA B N 1
ATOM 1708 C CA . ALA B 1 69 ? 39.320 25.601 -22.160 1.00 40.86 70 ALA B CA 1
ATOM 1709 C C . ALA B 1 69 ? 39.591 25.585 -23.665 1.00 38.49 70 ALA B C 1
ATOM 1710 O O . ALA B 1 69 ? 40.744 25.501 -24.098 1.00 38.12 70 ALA B O 1
ATOM 1712 N N . VAL B 1 70 ? 38.539 25.689 -24.482 1.00 36.02 71 VAL B N 1
ATOM 1713 C CA . VAL B 1 70 ? 38.743 25.717 -25.924 1.00 34.14 71 VAL B CA 1
ATOM 1714 C C . VAL B 1 70 ? 39.509 26.973 -26.324 1.00 40.61 71 VAL B C 1
ATOM 1715 O O . VAL B 1 70 ? 40.466 26.914 -27.106 1.00 41.16 71 VAL B O 1
ATOM 1719 N N . ASP B 1 71 ? 39.105 28.132 -25.784 1.00 38.16 72 ASP B N 1
ATOM 1720 C CA . ASP B 1 71 ? 39.729 29.397 -26.172 1.00 40.50 72 ASP B CA 1
ATOM 1721 C C . ASP B 1 71 ? 41.242 29.383 -25.963 1.00 42.84 72 ASP B C 1
ATOM 1722 O O . ASP B 1 71 ? 41.977 30.031 -26.713 1.00 39.87 72 ASP B O 1
ATOM 1727 N N . ALA B 1 72 ? 41.726 28.644 -24.965 1.00 40.41 73 ALA B N 1
ATOM 1728 C CA . ALA B 1 72 ? 43.138 28.740 -24.609 1.00 45.97 73 ALA B CA 1
ATOM 1729 C C . ALA B 1 72 ? 44.043 28.076 -25.644 1.00 46.22 73 ALA B C 1
ATOM 1730 O O . ALA B 1 72 ? 45.175 28.527 -25.851 1.00 46.63 73 ALA B O 1
ATOM 1732 N N . VAL B 1 73 ? 43.568 27.031 -26.312 1.00 47.82 74 VAL B N 1
ATOM 1733 C CA . VAL B 1 73 ? 44.420 26.240 -27.193 1.00 44.07 74 VAL B CA 1
ATOM 1734 C C . VAL B 1 73 ? 43.975 26.271 -28.650 1.00 45.61 74 VAL B C 1
ATOM 1735 O O . VAL B 1 73 ? 44.814 26.047 -29.539 1.00 49.91 74 VAL B O 1
ATOM 1739 N N . ALA B 1 74 ? 42.706 26.540 -28.946 1.00 42.29 75 ALA B N 1
ATOM 1740 C CA . ALA B 1 74 ? 42.245 26.513 -30.327 1.00 46.95 75 ALA B CA 1
ATOM 1741 C C . ALA B 1 74 ? 43.004 27.533 -31.163 1.00 47.27 75 ALA B C 1
ATOM 1742 O O . ALA B 1 74 ? 43.150 28.693 -30.769 1.00 46.69 75 ALA B O 1
ATOM 1744 N N . HIS B 1 75 ? 43.508 27.081 -32.309 1.00 51.65 76 HIS B N 1
ATOM 1745 C CA . HIS B 1 75 ? 44.152 27.975 -33.261 1.00 47.98 76 HIS B CA 1
ATOM 1746 C C . HIS B 1 75 ? 43.189 29.081 -33.669 1.00 44.85 76 HIS B C 1
ATOM 1747 O O . HIS B 1 75 ? 41.990 28.856 -33.843 1.00 45.83 76 HIS B O 1
ATOM 1754 N N . HIS B 1 76 ? 43.715 30.279 -33.845 1.00 48.71 77 HIS B N 1
ATOM 1755 C CA . HIS B 1 76 ? 42.827 31.392 -34.147 1.00 50.11 77 HIS B CA 1
ATOM 1756 C C . HIS B 1 76 ? 42.369 31.426 -35.601 1.00 51.73 77 HIS B C 1
ATOM 1757 O O . HIS B 1 76 ? 41.510 32.246 -35.936 1.00 51.86 77 HIS B O 1
ATOM 1764 N N . SER B 1 77 ? 42.861 30.522 -36.452 1.00 46.17 78 SER B N 1
ATOM 1765 C CA . SER B 1 77 ? 42.352 30.405 -37.814 1.00 43.46 78 SER B CA 1
ATOM 1766 C C . SER B 1 77 ? 41.009 29.690 -37.886 1.00 47.95 78 SER B C 1
ATOM 1767 O O . SER B 1 77 ? 40.481 29.508 -38.993 1.00 48.42 78 SER B O 1
ATOM 1770 N N . LEU B 1 78 ? 40.460 29.255 -36.748 1.00 50.30 79 LEU B N 1
ATOM 1771 C CA . LEU B 1 78 ? 39.189 28.538 -36.735 1.00 45.38 79 LEU B CA 1
ATOM 1772 C C . LEU B 1 78 ? 38.026 29.510 -36.929 1.00 46.17 79 LEU B C 1
ATOM 1773 O O . LEU B 1 78 ? 38.048 30.644 -36.436 1.00 45.14 79 LEU B O 1
ATOM 1778 N N . THR B 1 79 ? 37.012 29.070 -37.665 1.00 39.27 80 THR B N 1
ATOM 1779 C CA . THR B 1 79 ? 35.825 29.890 -37.762 1.00 42.22 80 THR B CA 1
ATOM 1780 C C . THR B 1 79 ? 35.053 29.867 -36.440 1.00 45.03 80 THR B C 1
ATOM 1781 O O . THR B 1 79 ? 35.212 28.966 -35.601 1.00 40.48 80 THR B O 1
ATOM 1785 N N . GLN B 1 80 ? 34.191 30.874 -36.276 1.00 37.08 81 GLN B N 1
ATOM 1786 C CA . GLN B 1 80 ? 33.303 30.913 -35.123 1.00 37.81 81 GLN B CA 1
ATOM 1787 C C . GLN B 1 80 ? 32.523 29.616 -34.974 1.00 37.47 81 GLN B C 1
ATOM 1788 O O . GLN B 1 80 ? 32.409 29.086 -33.866 1.00 40.88 81 GLN B O 1
ATOM 1794 N N . SER B 1 81 ? 31.972 29.086 -36.070 1.00 35.10 82 SER B N 1
ATOM 1795 C CA . SER B 1 81 ? 31.206 27.850 -35.944 1.00 40.24 82 SER B CA 1
ATOM 1796 C C . SER B 1 81 ? 32.092 26.664 -35.592 1.00 37.61 82 SER B C 1
ATOM 1797 O O . SER B 1 81 ? 31.636 25.740 -34.919 1.00 38.82 82 SER B O 1
ATOM 1800 N N . GLN B 1 82 ? 33.341 26.651 -36.050 1.00 36.31 83 GLN B N 1
ATOM 1801 C CA . GLN B 1 82 ? 34.217 25.550 -35.670 1.00 43.26 83 GLN B CA 1
ATOM 1802 C C . GLN B 1 82 ? 34.549 25.649 -34.196 1.00 39.78 83 GLN B C 1
ATOM 1803 O O . GLN B 1 82 ? 34.565 24.640 -33.485 1.00 40.64 83 GLN B O 1
ATOM 1809 N N . PHE B 1 83 ? 34.756 26.875 -33.719 1.00 36.79 84 PHE B N 1
ATOM 1810 C CA . PHE B 1 83 ? 34.899 27.127 -32.291 1.00 36.27 84 PHE B CA 1
ATOM 1811 C C . PHE B 1 83 ? 33.656 26.672 -31.526 1.00 38.68 84 PHE B C 1
ATOM 1812 O O . PHE B 1 83 ? 33.768 26.017 -30.480 1.00 35.66 84 PHE B O 1
ATOM 1820 N N . ASP B 1 84 ? 32.462 26.990 -32.049 1.00 36.84 85 ASP B N 1
ATOM 1821 C CA . ASP B 1 84 ? 31.219 26.625 -31.372 1.00 35.49 85 ASP B CA 1
ATOM 1822 C C . ASP B 1 84 ? 31.103 25.113 -31.221 1.00 40.52 85 ASP B C 1
ATOM 1823 O O . ASP B 1 84 ? 30.774 24.609 -30.138 1.00 38.52 85 ASP B O 1
ATOM 1828 N N . ALA B 1 85 ? 31.358 24.371 -32.309 1.00 35.03 86 ALA B N 1
ATOM 1829 C CA . ALA B 1 85 ? 31.196 22.917 -32.275 1.00 37.81 86 ALA B CA 1
ATOM 1830 C C . ALA B 1 85 ? 32.131 22.264 -31.253 1.00 35.72 86 ALA B C 1
ATOM 1831 O O . ALA B 1 85 ? 31.736 21.330 -30.549 1.00 32.38 86 ALA B O 1
ATOM 1833 N N . VAL B 1 86 ? 33.369 22.751 -31.149 1.00 31.49 87 VAL B N 1
ATOM 1834 C CA . VAL B 1 86 ? 34.310 22.172 -30.196 1.00 37.26 87 VAL B CA 1
ATOM 1835 C C . VAL B 1 86 ? 33.910 22.513 -28.758 1.00 39.07 87 VAL B C 1
ATOM 1836 O O . VAL B 1 86 ? 34.023 21.678 -27.846 1.00 37.85 87 VAL B O 1
ATOM 1840 N N . CYS B 1 87 ? 33.444 23.743 -28.534 1.00 37.60 88 CYS B N 1
ATOM 1841 C CA . CYS B 1 87 ? 32.876 24.114 -27.244 1.00 35.92 88 CYS B CA 1
ATOM 1842 C C . CYS B 1 87 ? 31.800 23.126 -26.812 1.00 35.69 88 CYS B C 1
ATOM 1843 O O . CYS B 1 87 ? 31.778 22.679 -25.659 1.00 36.53 88 CYS B O 1
ATOM 1846 N N . ASP B 1 88 ? 30.886 22.778 -27.725 1.00 33.67 89 ASP B N 1
ATOM 1847 C CA . ASP B 1 88 ? 29.864 21.792 -27.377 1.00 33.22 89 ASP B CA 1
ATOM 1848 C C . ASP B 1 88 ? 30.495 20.452 -27.018 1.00 39.18 89 ASP B C 1
ATOM 1849 O O . ASP B 1 88 ? 30.099 19.816 -26.032 1.00 37.90 89 ASP B O 1
ATOM 1854 N N . LEU B 1 89 ? 31.474 20.003 -27.815 1.00 38.53 90 LEU B N 1
ATOM 1855 C CA . LEU B 1 89 ? 32.201 18.785 -27.482 1.00 38.57 90 LEU B CA 1
ATOM 1856 C C . LEU B 1 89 ? 32.810 18.883 -26.088 1.00 38.79 90 LEU B C 1
ATOM 1857 O O . LEU B 1 89 ? 32.578 18.022 -25.231 1.00 35.78 90 LEU B O 1
ATOM 1862 N N . VAL B 1 90 ? 33.563 19.952 -25.830 1.00 37.21 91 VAL B N 1
ATOM 1863 C CA . VAL B 1 90 ? 34.240 20.078 -24.545 1.00 36.78 91 VAL B CA 1
ATOM 1864 C C . VAL B 1 90 ? 33.230 20.218 -23.404 1.00 42.01 91 VAL B C 1
ATOM 1865 O O . VAL B 1 90 ? 33.438 19.676 -22.313 1.00 40.77 91 VAL B O 1
ATOM 1869 N N . TYR B 1 91 ? 32.103 20.905 -23.645 1.00 37.75 92 TYR B N 1
ATOM 1870 C CA . TYR B 1 91 ? 31.071 21.011 -22.614 1.00 37.73 92 TYR B CA 1
ATOM 1871 C C . TYR B 1 91 ? 30.396 19.678 -22.334 1.00 39.09 92 TYR B C 1
ATOM 1872 O O . TYR B 1 91 ? 29.974 19.427 -21.205 1.00 42.68 92 TYR B O 1
ATOM 1881 N N . ASN B 1 92 ? 30.255 18.823 -23.337 1.00 43.42 93 ASN B N 1
ATOM 1882 C CA . ASN B 1 92 ? 29.577 17.552 -23.115 1.00 45.59 93 ASN B CA 1
ATOM 1883 C C . ASN B 1 92 ? 30.525 16.460 -22.633 1.00 47.83 93 ASN B C 1
ATOM 1884 O O . ASN B 1 92 ? 30.110 15.596 -21.846 1.00 51.80 93 ASN B O 1
ATOM 1889 N N . ALA B 1 93 ? 31.791 16.496 -23.063 1.00 42.83 94 ALA B N 1
ATOM 1890 C CA . ALA B 1 93 ? 32.714 15.383 -22.878 1.00 36.66 94 ALA B CA 1
ATOM 1891 C C . ALA B 1 93 ? 33.914 15.692 -21.985 1.00 40.62 94 ALA B C 1
ATOM 1892 O O . ALA B 1 93 ? 34.769 14.816 -21.809 1.00 44.21 94 ALA B O 1
ATOM 1894 N N . GLY B 1 94 ? 34.002 16.891 -21.402 1.00 40.27 95 GLY B N 1
ATOM 1895 C CA . GLY B 1 94 ? 35.130 17.233 -20.551 1.00 30.69 95 GLY B CA 1
ATOM 1896 C C . GLY B 1 94 ? 36.334 17.693 -21.349 1.00 39.93 95 GLY B C 1
ATOM 1897 O O . GLY B 1 94 ? 36.485 17.331 -22.521 1.00 40.89 95 GLY B O 1
ATOM 1898 N N . ALA B 1 95 ? 37.203 18.492 -20.736 1.00 38.79 96 ALA B N 1
ATOM 1899 C CA . ALA B 1 95 ? 38.317 19.053 -21.491 1.00 41.67 96 ALA B CA 1
ATOM 1900 C C . ALA B 1 95 ? 39.413 18.034 -21.810 1.00 42.00 96 ALA B C 1
ATOM 1901 O O . ALA B 1 95 ? 40.371 18.391 -22.511 1.00 41.48 96 ALA B O 1
ATOM 1903 N N . GLY B 1 96 ? 39.297 16.787 -21.324 1.00 40.87 97 GLY B N 1
ATOM 1904 C CA . GLY B 1 96 ? 40.322 15.787 -21.596 1.00 37.44 97 GLY B CA 1
ATOM 1905 C C . GLY B 1 96 ? 40.457 15.450 -23.069 1.00 41.61 97 GLY B C 1
ATOM 1906 O O . GLY B 1 96 ? 41.549 15.121 -23.540 1.00 40.45 97 GLY B O 1
ATOM 1907 N N . VAL B 1 97 ? 39.356 15.545 -23.820 1.00 43.87 98 VAL B N 1
ATOM 1908 C CA . VAL B 1 97 ? 39.364 15.243 -25.244 1.00 36.72 98 VAL B CA 1
ATOM 1909 C C . VAL B 1 97 ? 40.104 16.280 -26.078 1.00 39.40 98 VAL B C 1
ATOM 1910 O O . VAL B 1 97 ? 40.379 16.021 -27.253 1.00 45.00 98 VAL B O 1
ATOM 1914 N N . ILE B 1 98 ? 40.445 17.443 -25.526 1.00 41.70 99 ILE B N 1
ATOM 1915 C CA . ILE B 1 98 ? 41.269 18.407 -26.256 1.00 44.53 99 ILE B CA 1
ATOM 1916 C C . ILE B 1 98 ? 42.649 18.573 -25.609 1.00 43.87 99 ILE B C 1
ATOM 1917 O O . ILE B 1 98 ? 43.341 19.570 -25.859 1.00 46.66 99 ILE B O 1
ATOM 1922 N N . ALA B 1 99 ? 43.071 17.602 -24.800 1.00 42.00 100 ALA B N 1
ATOM 1923 C CA . ALA B 1 99 ? 44.402 17.648 -24.203 1.00 43.46 100 ALA B CA 1
ATOM 1924 C C . ALA B 1 99 ? 45.488 17.593 -25.283 1.00 45.72 100 ALA B C 1
ATOM 1925 O O . ALA B 1 99 ? 45.308 16.998 -26.353 1.00 45.21 100 ALA B O 1
ATOM 1927 N N . ALA B 1 100 ? 46.634 18.218 -24.979 1.00 43.81 101 ALA B N 1
ATOM 1928 C CA . ALA B 1 100 ? 47.697 18.441 -25.960 1.00 44.23 101 ALA B CA 1
ATOM 1929 C C . ALA B 1 100 ? 48.228 17.155 -26.579 1.00 47.15 101 ALA B C 1
ATOM 1930 O O . ALA B 1 100 ? 48.754 17.190 -27.694 1.00 53.04 101 ALA B O 1
ATOM 1932 N N . ALA B 1 101 ? 48.124 16.028 -25.882 1.00 50.27 102 ALA B N 1
ATOM 1933 C CA . ALA B 1 101 ? 48.645 14.765 -26.383 1.00 55.78 102 ALA B CA 1
ATOM 1934 C C . ALA B 1 101 ? 47.664 14.044 -27.292 1.00 55.40 102 ALA B C 1
ATOM 1935 O O . ALA B 1 101 ? 48.076 13.159 -28.053 1.00 55.74 102 ALA B O 1
ATOM 1937 N N . THR B 1 102 ? 46.384 14.398 -27.221 1.00 50.37 103 THR B N 1
ATOM 1938 C CA . THR B 1 102 ? 45.365 13.735 -28.018 1.00 51.81 103 THR B CA 1
ATOM 1939 C C . THR B 1 102 ? 45.451 14.173 -29.476 1.00 49.47 103 THR B C 1
ATOM 1940 O O . THR B 1 102 ? 46.016 15.220 -29.806 1.00 47.91 103 THR B O 1
ATOM 1944 N N . GLY B 1 103 ? 44.875 13.349 -30.357 1.00 51.23 104 GLY B N 1
ATOM 1945 C CA . GLY B 1 103 ? 44.820 13.723 -31.764 1.00 46.48 104 GLY B CA 1
ATOM 1946 C C . GLY B 1 103 ? 43.984 14.967 -31.976 1.00 46.00 104 GLY B C 1
ATOM 1947 O O . GLY B 1 103 ? 44.418 15.925 -32.619 1.00 44.48 104 GLY B O 1
ATOM 1948 N N . THR B 1 104 ? 42.775 14.964 -31.414 1.00 47.91 105 THR B N 1
ATOM 1949 C CA . THR B 1 104 ? 41.899 16.133 -31.418 1.00 47.06 105 THR B CA 1
ATOM 1950 C C . THR B 1 104 ? 42.619 17.396 -30.947 1.00 46.61 105 THR B C 1
ATOM 1951 O O . THR B 1 104 ? 42.607 18.428 -31.633 1.00 41.95 105 THR B O 1
ATOM 1955 N N . GLY B 1 105 ? 43.263 17.323 -29.779 1.00 42.16 106 GLY B N 1
ATOM 1956 C CA . GLY B 1 105 ? 43.917 18.496 -29.233 1.00 44.27 106 GLY B CA 1
ATOM 1957 C C . GLY B 1 105 ? 45.038 19.008 -30.113 1.00 45.68 106 GLY B C 1
ATOM 1958 O O . GLY B 1 105 ? 45.203 20.221 -30.284 1.00 49.61 106 GLY B O 1
ATOM 1959 N N . LYS B 1 106 ? 45.830 18.095 -30.678 1.00 48.47 107 LYS B N 1
ATOM 1960 C CA . LYS B 1 106 ? 46.924 18.513 -31.549 1.00 51.24 107 LYS B CA 1
ATOM 1961 C C . LYS B 1 106 ? 46.392 19.173 -32.819 1.00 46.98 107 LYS B C 1
ATOM 1962 O O . LYS B 1 106 ? 46.934 20.187 -33.273 1.00 45.83 107 LYS B O 1
ATOM 1968 N N . ALA B 1 107 ? 45.329 18.616 -33.399 1.00 45.45 108 ALA B N 1
ATOM 1969 C CA . ALA B 1 107 ? 44.676 19.265 -34.532 1.00 46.09 108 ALA B CA 1
ATOM 1970 C C . ALA B 1 107 ? 44.078 20.599 -34.108 1.00 45.46 108 ALA B C 1
ATOM 1971 O O . ALA B 1 107 ? 44.256 21.617 -34.784 1.00 41.59 108 ALA B O 1
ATOM 1973 N N . LEU B 1 108 ? 43.388 20.607 -32.961 1.00 48.12 109 LEU B N 1
ATOM 1974 C CA . LEU B 1 108 ? 42.832 21.837 -32.411 1.00 41.65 109 LEU B CA 1
ATOM 1975 C C . LEU B 1 108 ? 43.889 22.930 -32.296 1.00 47.03 109 LEU B C 1
ATOM 1976 O O . LEU B 1 108 ? 43.601 24.111 -32.530 1.00 48.95 109 LEU B O 1
ATOM 1981 N N . ARG B 1 109 ? 45.125 22.561 -31.952 1.00 49.62 110 ARG B N 1
ATOM 1982 C CA . ARG B 1 109 ? 46.140 23.588 -31.733 1.00 49.41 110 ARG B CA 1
ATOM 1983 C C . ARG B 1 109 ? 46.756 24.091 -33.034 1.00 46.33 110 ARG B C 1
ATOM 1984 O O . ARG B 1 109 ? 47.132 25.264 -33.127 1.00 46.91 110 ARG B O 1
ATOM 1992 N N . SER B 1 110 ? 46.842 23.242 -34.051 1.00 51.50 111 SER B N 1
ATOM 1993 C CA . SER B 1 110 ? 47.515 23.606 -35.291 1.00 51.76 111 SER B CA 1
ATOM 1994 C C . SER B 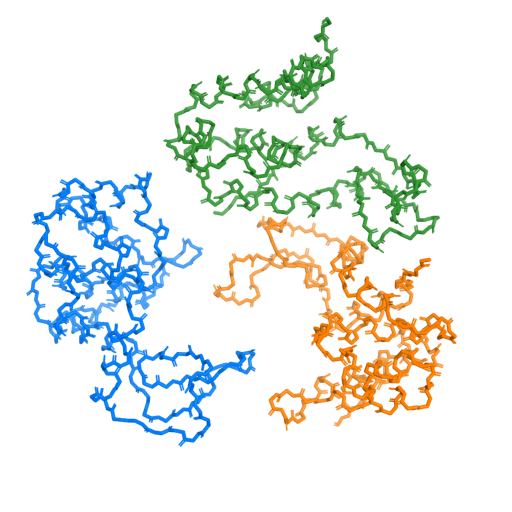1 110 ? 46.614 24.325 -36.287 1.00 54.07 111 SER B C 1
ATOM 1995 O O . SER B 1 110 ? 47.124 25.046 -37.156 1.00 52.89 111 SER B O 1
ATOM 1998 N N . GLY B 1 111 ? 45.299 24.135 -36.195 1.00 54.70 112 GLY B N 1
ATOM 1999 C CA . GLY B 1 111 ? 44.390 24.654 -37.195 1.00 49.49 112 GLY B CA 1
ATOM 2000 C C . GLY B 1 111 ? 44.153 23.740 -38.372 1.00 53.03 112 GLY B C 1
ATOM 2001 O O . GLY B 1 111 ? 43.737 24.221 -39.434 1.00 54.31 112 GLY B O 1
ATOM 2002 N N . ASP B 1 112 ? 44.412 22.438 -38.226 1.00 53.81 113 ASP B N 1
ATOM 2003 C CA . ASP B 1 112 ? 44.148 21.473 -39.290 1.00 50.74 113 ASP B CA 1
ATOM 2004 C C . ASP B 1 112 ? 42.654 21.185 -39.266 1.00 50.27 113 ASP B C 1
ATOM 2005 O O . ASP B 1 112 ? 42.182 20.257 -38.598 1.00 48.54 113 ASP B O 1
ATOM 2010 N N . VAL B 1 113 ? 41.906 22.010 -40.009 1.00 46.15 114 VAL B N 1
ATOM 2011 C CA . VAL B 1 113 ? 40.446 21.927 -39.995 1.00 46.92 114 VAL B CA 1
ATOM 2012 C C . VAL B 1 113 ? 39.986 20.552 -40.456 1.00 44.72 114 VAL B C 1
ATOM 2013 O O . VAL B 1 113 ? 39.080 19.950 -39.862 1.00 46.61 114 VAL B O 1
ATOM 2017 N N . ALA B 1 114 ? 40.614 20.032 -41.515 1.00 45.07 115 ALA B N 1
ATOM 2018 C CA . ALA B 1 114 ? 40.255 18.720 -42.043 1.00 44.68 115 ALA B CA 1
ATOM 2019 C C . ALA B 1 114 ? 40.449 17.632 -40.993 1.00 43.14 115 ALA B C 1
ATOM 2020 O O . ALA B 1 114 ? 39.548 16.826 -40.744 1.00 45.09 115 ALA B O 1
ATOM 2022 N N . THR B 1 115 ? 41.620 17.593 -40.360 1.00 39.96 116 THR B N 1
ATOM 2023 C CA . THR B 1 115 ? 41.845 16.587 -39.328 1.00 44.08 116 THR B CA 1
ATOM 2024 C C . THR B 1 115 ? 40.926 16.801 -38.124 1.00 45.54 116 THR B C 1
ATOM 2025 O O . THR B 1 115 ? 40.362 15.835 -37.586 1.00 45.24 116 THR B O 1
ATOM 2029 N N . LEU B 1 116 ? 40.755 18.056 -37.686 1.00 45.48 117 LEU B N 1
ATOM 2030 C CA . LEU B 1 116 ? 39.878 18.298 -36.541 1.00 43.26 117 LEU B CA 1
ATOM 2031 C C . LEU B 1 116 ? 38.476 17.767 -36.808 1.00 38.53 117 LEU B C 1
ATOM 2032 O O . LEU B 1 116 ? 37.884 17.092 -35.953 1.00 37.31 117 LEU B O 1
ATOM 2037 N N . ARG B 1 117 ? 37.950 18.018 -38.011 1.00 37.03 118 ARG B N 1
ATOM 2038 C CA . ARG B 1 117 ? 36.615 17.530 -38.341 1.00 38.78 118 ARG B CA 1
ATOM 2039 C C . ARG B 1 117 ? 36.557 16.006 -38.290 1.00 42.05 118 ARG B C 1
ATOM 2040 O O . ARG B 1 117 ? 35.577 15.431 -37.797 1.00 39.88 118 ARG B O 1
ATOM 2048 N N . ALA B 1 118 ? 37.602 15.332 -38.791 1.00 44.90 119 ALA B N 1
ATOM 2049 C CA . ALA B 1 118 ? 37.663 13.872 -38.704 1.00 44.54 119 ALA B CA 1
ATOM 2050 C C . ALA B 1 118 ? 37.602 13.408 -37.254 1.00 44.08 119 ALA B C 1
ATOM 2051 O O . ALA B 1 118 ? 36.749 12.588 -36.887 1.00 40.26 119 ALA B O 1
ATOM 2053 N N . LYS B 1 119 ? 38.496 13.937 -36.407 1.00 44.52 120 LYS B N 1
ATOM 2054 C CA . LYS B 1 119 ? 38.499 13.544 -34.999 1.00 43.25 120 LYS B CA 1
ATOM 2055 C C . LYS B 1 119 ? 37.132 13.776 -34.370 1.00 44.89 120 LYS B C 1
ATOM 2056 O O . LYS B 1 119 ? 36.539 12.865 -33.776 1.00 44.83 120 LYS B O 1
ATOM 2062 N N . LEU B 1 120 ? 36.590 14.982 -34.546 1.00 44.79 121 LEU B N 1
ATOM 2063 C CA . LEU B 1 120 ? 35.332 15.319 -33.897 1.00 44.54 121 LEU B CA 1
ATOM 2064 C C . LEU B 1 120 ? 34.213 14.371 -34.323 1.00 42.81 121 LEU B C 1
ATOM 2065 O O . LEU B 1 120 ? 33.292 14.113 -33.542 1.00 42.33 121 LEU B O 1
ATOM 2070 N N . ALA B 1 121 ? 34.315 13.776 -35.521 1.00 44.73 122 ALA B N 1
ATOM 2071 C CA . ALA B 1 121 ? 33.306 12.824 -35.973 1.00 41.96 122 ALA B CA 1
ATOM 2072 C C . ALA B 1 121 ? 33.376 11.500 -35.236 1.00 43.14 122 ALA B C 1
ATOM 2073 O O . ALA B 1 121 ? 32.404 10.741 -35.272 1.00 45.40 122 ALA B O 1
ATOM 2075 N N . LEU B 1 122 ? 34.489 11.214 -34.559 1.00 46.73 123 LEU B N 1
ATOM 2076 C CA . LEU B 1 122 ? 34.673 9.932 -33.881 1.00 44.91 123 LEU B CA 1
ATOM 2077 C C . LEU B 1 122 ? 33.960 9.845 -32.532 1.00 47.41 123 LEU B C 1
ATOM 2078 O O . LEU B 1 122 ? 33.723 8.732 -32.048 1.00 47.72 123 LEU B O 1
ATOM 2083 N N . PHE B 1 123 ? 33.607 10.978 -31.915 1.00 43.47 124 PHE B N 1
ATOM 2084 C CA . PHE B 1 123 ? 33.102 10.964 -30.545 1.00 41.02 124 PHE B CA 1
ATOM 2085 C C . PHE B 1 123 ? 31.676 10.436 -30.440 1.00 40.96 124 PHE B C 1
ATOM 2086 O O . PHE B 1 123 ? 30.770 11.159 -30.023 1.00 46.91 124 PHE B O 1
ATOM 2094 N N . ILE B 1 124 ? 31.469 9.164 -30.763 1.00 43.01 125 ILE B N 1
ATOM 2095 C CA . ILE B 1 124 ? 30.147 8.556 -30.739 1.00 44.80 125 ILE B CA 1
ATOM 2096 C C . ILE B 1 124 ? 30.035 7.449 -29.688 1.00 47.91 125 ILE B C 1
ATOM 2097 O O . ILE B 1 124 ? 29.044 6.718 -29.665 1.00 49.98 125 ILE B O 1
ATOM 2102 N N . ASN B 1 125 ? 31.024 7.309 -28.810 1.00 45.74 126 ASN B N 1
ATOM 2103 C CA . ASN B 1 125 ? 31.089 6.155 -27.927 1.00 47.59 126 ASN B CA 1
ATOM 2104 C C . ASN B 1 125 ? 30.999 6.565 -26.469 1.00 50.53 126 ASN B C 1
ATOM 2105 O O . ASN B 1 125 ? 31.398 7.668 -26.085 1.00 52.65 126 ASN B O 1
ATOM 2110 N N . GLN B 1 126 ? 30.456 5.645 -25.674 1.00 54.54 127 GLN B N 1
ATOM 2111 C CA . GLN B 1 126 ? 30.518 5.663 -24.220 1.00 48.08 127 GLN B CA 1
ATOM 2112 C C . GLN B 1 126 ? 30.996 4.289 -23.774 1.00 51.46 127 GLN B C 1
ATOM 2113 O O . GLN B 1 126 ? 30.428 3.272 -24.187 1.00 52.26 127 GLN B O 1
ATOM 2119 N N . ASN B 1 127 ? 32.051 4.257 -22.955 1.00 52.52 128 ASN B N 1
ATOM 2120 C CA . ASN B 1 127 ? 32.732 3.001 -22.635 1.00 53.68 128 ASN B CA 1
ATOM 2121 C C . ASN B 1 127 ? 33.078 2.232 -23.909 1.00 53.28 128 ASN B C 1
ATOM 2122 O O . ASN B 1 127 ? 32.897 1.018 -23.998 1.00 53.38 128 ASN B O 1
ATOM 2127 N N . GLY B 1 128 ? 33.531 2.965 -24.925 1.00 59.99 129 GLY B N 1
ATOM 2128 C CA . GLY B 1 128 ? 33.995 2.373 -26.169 1.00 52.00 129 GLY B CA 1
ATOM 2129 C C . GLY B 1 128 ? 32.947 1.652 -26.989 1.00 55.13 129 GLY B C 1
ATOM 2130 O O . GLY B 1 128 ? 33.303 0.777 -27.786 1.00 64.00 129 GLY B O 1
ATOM 2131 N N . LYS B 1 129 ? 31.662 1.985 -26.825 1.00 56.36 130 LYS B N 1
ATOM 2132 C CA . LYS B 1 129 ? 30.602 1.409 -27.673 1.00 57.57 130 LYS B CA 1
ATOM 2133 C C . LYS B 1 129 ? 29.619 2.481 -28.106 1.00 61.02 130 LYS B C 1
ATOM 2134 O O . LYS B 1 129 ? 29.293 3.390 -27.314 1.00 55.22 130 LYS B O 1
ATOM 2140 N N . PRO B 1 130 ? 29.107 2.397 -29.344 1.00 57.64 131 PRO B N 1
ATOM 2141 C CA . PRO B 1 130 ? 28.328 3.495 -29.918 1.00 53.91 131 PRO B CA 1
ATOM 2142 C C . PRO B 1 130 ? 26.983 3.688 -29.234 1.00 55.76 131 PRO B C 1
ATOM 2143 O O . PRO B 1 130 ? 26.275 2.729 -28.914 1.00 59.01 131 PRO B O 1
ATOM 2147 N N . LEU B 1 131 ? 26.637 4.951 -29.031 1.00 50.16 132 LEU B N 1
ATOM 2148 C CA . LEU B 1 131 ? 25.338 5.358 -28.517 1.00 49.65 132 LEU B CA 1
ATOM 2149 C C . LEU B 1 131 ? 24.628 6.172 -29.589 1.00 50.49 132 LEU B C 1
ATOM 2150 O O . LEU B 1 131 ? 25.210 7.115 -30.139 1.00 51.20 132 LEU B O 1
ATOM 2155 N N . LEU B 1 132 ? 23.378 5.805 -29.890 1.00 45.40 133 LEU B N 1
ATOM 2156 C CA . LEU B 1 132 ? 22.604 6.548 -30.879 1.00 47.01 133 LEU B CA 1
ATOM 2157 C C . LEU B 1 132 ? 22.589 8.042 -30.562 1.00 47.61 133 LEU B C 1
ATOM 2158 O O . LEU B 1 132 ? 22.779 8.876 -31.455 1.00 41.48 133 LEU B O 1
ATOM 2163 N N . GLY B 1 133 ? 22.389 8.397 -29.289 1.00 45.51 134 GLY B N 1
ATOM 2164 C CA . GLY B 1 133 ? 22.332 9.805 -28.926 1.00 42.73 134 GLY B CA 1
ATOM 2165 C C . GLY B 1 133 ? 23.628 10.530 -29.223 1.00 45.92 134 GLY B C 1
ATOM 2166 O O . GLY B 1 133 ? 23.623 11.672 -29.695 1.00 44.69 134 GLY B O 1
ATOM 2167 N N . LEU B 1 134 ? 24.757 9.873 -28.960 1.00 45.11 135 LEU B N 1
ATOM 2168 C CA . LEU B 1 134 ? 26.049 10.470 -29.274 1.00 44.30 135 LEU B CA 1
ATOM 2169 C C . LEU B 1 134 ? 26.243 10.599 -30.781 1.00 44.16 135 LEU B C 1
ATOM 2170 O O . LEU B 1 134 ? 26.850 11.566 -31.256 1.00 42.62 135 LEU B O 1
ATOM 2175 N N . ARG B 1 135 ? 25.749 9.621 -31.544 1.00 42.95 136 ARG B N 1
ATOM 2176 C CA . ARG B 1 135 ? 25.826 9.709 -32.997 1.00 45.79 136 ARG B CA 1
ATOM 2177 C C . ARG B 1 135 ? 24.977 10.871 -33.502 1.00 43.33 136 ARG B C 1
ATOM 2178 O O . ARG B 1 135 ? 25.391 11.607 -34.405 1.00 40.32 136 ARG B O 1
ATOM 2186 N N . ARG B 1 136 ? 23.798 11.067 -32.900 1.00 40.24 137 ARG B N 1
ATOM 2187 C CA . ARG B 1 136 ? 22.913 12.155 -33.302 1.00 43.38 137 ARG B CA 1
ATOM 2188 C C . ARG B 1 136 ? 23.521 13.507 -32.964 1.00 43.70 137 ARG B C 1
ATOM 2189 O O . ARG B 1 136 ? 23.543 14.419 -33.797 1.00 41.37 137 ARG B O 1
ATOM 2197 N N . ARG B 1 137 ? 24.048 13.645 -31.751 1.00 40.99 138 ARG B N 1
ATOM 2198 C CA . ARG B 1 137 ? 24.659 14.908 -31.371 1.00 40.77 138 ARG B CA 1
ATOM 2199 C C . ARG B 1 137 ? 25.917 15.174 -32.184 1.00 42.88 138 ARG B C 1
ATOM 2200 O O . ARG B 1 137 ? 26.184 16.319 -32.588 1.00 38.89 138 ARG B O 1
ATOM 2208 N N . THR B 1 138 ? 26.708 14.126 -32.425 1.00 40.58 139 THR B N 1
ATOM 2209 C CA . THR B 1 138 ? 27.921 14.301 -33.208 1.00 39.52 139 THR B CA 1
ATOM 2210 C C . THR B 1 138 ? 27.577 14.696 -34.635 1.00 35.90 139 THR B C 1
ATOM 2211 O O . THR B 1 138 ? 28.228 15.572 -35.215 1.00 36.11 139 THR B O 1
ATOM 2215 N N . ALA B 1 139 ? 26.541 14.076 -35.207 1.00 34.59 140 ALA B N 1
ATOM 2216 C CA . ALA B 1 139 ? 26.092 14.462 -36.539 1.00 34.78 140 ALA B CA 1
ATOM 2217 C C . ALA B 1 139 ? 25.637 15.915 -36.557 1.00 41.50 140 ALA B C 1
ATOM 2218 O O . ALA B 1 139 ? 25.943 16.657 -37.500 1.00 39.88 140 ALA B O 1
ATOM 2220 N N . GLY B 1 140 ? 24.908 16.340 -35.519 1.00 39.04 141 GLY B N 1
ATOM 2221 C CA . GLY B 1 140 ? 24.607 17.752 -35.371 1.00 34.96 141 GLY B CA 1
ATOM 2222 C C . GLY B 1 140 ? 25.859 18.594 -35.223 1.00 36.34 141 GLY B C 1
ATOM 2223 O O . GLY B 1 140 ? 26.030 19.608 -35.909 1.00 39.23 141 GLY B O 1
ATOM 2224 N N . ARG B 1 141 ? 26.755 18.183 -34.327 1.00 34.51 142 ARG B N 1
ATOM 2225 C CA . ARG B 1 141 ? 27.985 18.941 -34.100 1.00 34.12 142 ARG B CA 1
ATOM 2226 C C . ARG B 1 141 ? 28.761 19.156 -35.391 1.00 34.21 142 ARG B C 1
ATOM 2227 O O . ARG B 1 141 ? 29.369 20.216 -35.594 1.00 36.45 142 ARG B O 1
ATOM 2235 N N . LEU B 1 142 ? 28.773 18.151 -36.270 1.00 37.08 143 LEU B N 1
ATOM 2236 C CA . LEU B 1 142 ? 29.501 18.281 -37.524 1.00 36.85 143 LEU B CA 1
ATOM 2237 C C . LEU B 1 142 ? 28.845 19.318 -38.432 1.00 39.30 143 LEU B C 1
ATOM 2238 O O . LEU B 1 142 ? 29.539 20.123 -39.066 1.00 34.18 143 LEU B O 1
ATOM 2243 N N . ALA B 1 143 ? 27.506 19.307 -38.512 1.00 36.69 144 ALA B N 1
ATOM 2244 C CA . ALA B 1 143 ? 26.804 20.314 -39.302 1.00 39.09 144 ALA B CA 1
ATOM 2245 C C . ALA B 1 143 ? 27.098 21.712 -38.782 1.00 40.81 144 ALA B C 1
ATOM 2246 O O . ALA B 1 143 ? 27.250 22.651 -39.569 1.00 39.72 144 ALA B O 1
ATOM 2248 N N . LEU B 1 144 ? 27.199 21.865 -37.455 1.00 37.30 145 LEU B N 1
ATOM 2249 C CA . LEU B 1 144 ? 27.520 23.167 -36.881 1.00 36.28 145 LEU B CA 1
ATOM 2250 C C . LEU B 1 144 ? 28.948 23.568 -37.227 1.00 39.52 145 LEU B C 1
ATOM 2251 O O . LEU B 1 144 ? 29.202 24.693 -37.674 1.00 40.56 145 LEU B O 1
ATOM 2256 N N . PHE B 1 145 ? 29.894 22.649 -37.024 1.00 40.07 146 PHE B N 1
ATOM 2257 C CA . PHE B 1 145 ? 31.271 22.860 -37.456 1.00 36.96 146 PHE B CA 1
ATOM 2258 C C . PHE B 1 145 ? 31.322 23.371 -38.888 1.00 39.01 146 PHE B C 1
ATOM 2259 O O . PHE B 1 145 ? 32.067 24.307 -39.201 1.00 40.88 146 PHE B O 1
ATOM 2267 N N . ASP B 1 146 ? 30.509 22.789 -39.767 1.00 41.17 147 ASP B N 1
ATOM 2268 C CA . ASP B 1 146 ? 30.571 23.123 -41.184 1.00 41.07 147 ASP B CA 1
ATOM 2269 C C . ASP B 1 146 ? 29.991 24.490 -41.513 1.00 45.24 147 ASP B C 1
ATOM 2270 O O . ASP B 1 146 ? 30.143 24.942 -42.653 1.00 46.72 147 ASP B O 1
ATOM 2275 N N . GLY B 1 147 ? 29.330 25.145 -40.559 1.00 41.79 148 GLY B N 1
ATOM 2276 C CA . GLY B 1 147 ? 28.768 26.462 -40.756 1.00 36.76 148 GLY B CA 1
ATOM 2277 C C . GLY B 1 147 ? 27.261 26.516 -40.707 1.00 38.37 148 GLY B C 1
ATOM 2278 O O . GLY B 1 147 ? 26.703 27.603 -40.858 1.00 41.82 148 GLY B O 1
ATOM 2279 N N . LYS B 1 148 ? 26.582 25.396 -40.472 1.00 37.57 149 LYS B N 1
ATOM 2280 C CA . LYS B 1 148 ? 25.127 25.376 -40.523 1.00 41.01 149 LYS B CA 1
ATOM 2281 C C . LYS B 1 148 ? 24.488 26.032 -39.287 1.00 44.90 149 LYS B C 1
ATOM 2282 O O . LYS B 1 148 ? 25.039 25.983 -38.181 1.00 39.15 149 LYS B O 1
ATOM 2288 N N . PRO B 1 149 ? 23.322 26.662 -39.457 1.00 44.08 150 PRO B N 1
ATOM 2289 C CA . PRO B 1 149 ? 22.596 27.211 -38.305 1.00 37.97 150 PRO B CA 1
ATOM 2290 C C . PRO B 1 149 ? 22.023 26.108 -37.443 1.00 34.59 150 PRO B C 1
ATOM 2291 O O . PRO B 1 149 ? 21.686 25.027 -37.928 1.00 34.66 150 PRO B O 1
ATOM 2295 N N . TRP B 1 150 ? 21.857 26.416 -36.153 1.00 33.67 151 TRP B N 1
ATOM 2296 C CA . TRP B 1 150 ? 21.546 25.358 -35.200 1.00 33.34 151 TRP B CA 1
ATOM 2297 C C . TRP B 1 150 ? 20.286 24.608 -35.586 1.00 34.01 151 TRP B C 1
ATOM 2298 O O . TRP B 1 150 ? 20.183 23.400 -35.328 1.00 36.63 151 TRP B O 1
ATOM 2309 N N . GLN B 1 151 ? 19.333 25.286 -36.229 1.00 32.46 152 GLN B N 1
ATOM 2310 C CA . GLN B 1 151 ? 18.093 24.615 -36.607 1.00 32.56 152 GLN B CA 1
ATOM 2311 C C . GLN B 1 151 ? 18.363 23.519 -37.624 1.00 34.96 152 GLN B C 1
ATOM 2312 O O . GLN B 1 151 ? 17.760 22.439 -37.567 1.00 31.79 152 GLN B O 1
ATOM 2318 N N . GLU B 1 152 ? 19.269 23.780 -38.567 1.00 35.48 153 GLU B N 1
ATOM 2319 C CA . GLU B 1 152 ? 19.626 22.764 -39.545 1.00 35.24 153 GLU B CA 1
ATOM 2320 C C . GLU B 1 152 ? 20.478 21.677 -38.904 1.00 38.57 153 GLU B C 1
ATOM 2321 O O . GLU B 1 152 ? 20.199 20.482 -39.062 1.00 38.83 153 GLU B O 1
ATOM 2327 N N . ALA B 1 153 ? 21.512 22.080 -38.153 1.00 37.28 154 ALA B N 1
ATOM 2328 C CA . ALA B 1 153 ? 22.344 21.117 -37.433 1.00 37.55 154 ALA B CA 1
ATOM 2329 C C . ALA B 1 153 ? 21.517 20.177 -36.564 1.00 33.92 154 ALA B C 1
ATOM 2330 O O . ALA B 1 153 ? 21.811 18.983 -36.492 1.00 41.18 154 ALA B O 1
ATOM 2332 N N . GLU B 1 154 ? 20.476 20.688 -35.900 1.00 32.62 155 GLU B N 1
ATOM 2333 C CA . GLU B 1 154 ? 19.642 19.815 -35.075 1.00 35.62 155 GLU B CA 1
ATOM 2334 C C . GLU B 1 154 ? 18.889 18.792 -35.922 1.00 40.20 155 GLU B C 1
ATOM 2335 O O . GLU B 1 154 ? 18.792 17.613 -35.546 1.00 36.94 155 GLU B O 1
ATOM 2341 N N . ALA B 1 155 ? 18.314 19.223 -37.051 1.00 38.20 156 ALA B N 1
ATOM 2342 C CA . ALA B 1 155 ? 17.539 18.279 -37.853 1.00 39.37 156 ALA B CA 1
ATOM 2343 C C . ALA B 1 155 ? 18.451 17.228 -38.486 1.00 36.38 156 ALA B C 1
ATOM 2344 O O . ALA B 1 155 ? 18.083 16.053 -38.576 1.00 34.26 156 ALA B O 1
ATOM 2346 N N . ILE B 1 156 ? 19.649 17.639 -38.910 1.00 34.86 157 ILE B N 1
ATOM 2347 C CA . ILE B 1 156 ? 20.641 16.705 -39.432 1.00 38.67 157 ILE B CA 1
ATOM 2348 C C . ILE B 1 156 ? 21.021 15.685 -38.368 1.00 44.68 157 ILE B C 1
ATOM 2349 O O . ILE B 1 156 ? 21.124 14.481 -38.642 1.00 45.07 157 ILE B O 1
ATOM 2354 N N . GLY B 1 157 ? 21.209 16.149 -37.130 1.00 43.17 158 GLY B N 1
ATOM 2355 C CA . GLY B 1 157 ? 21.583 15.242 -36.060 1.00 38.53 158 GLY B CA 1
ATOM 2356 C C . GLY B 1 157 ? 20.479 14.266 -35.711 1.00 40.62 158 GLY B C 1
ATOM 2357 O O . GLY B 1 157 ? 20.742 13.093 -35.441 1.00 43.44 158 GLY B O 1
ATOM 2358 N N . ARG B 1 158 ? 19.230 14.729 -35.722 1.00 41.37 159 ARG B N 1
ATOM 2359 C CA . ARG B 1 158 ? 18.105 13.895 -35.319 1.00 41.66 159 ARG B CA 1
ATOM 2360 C C . ARG B 1 158 ? 17.672 12.917 -36.401 1.00 47.89 159 ARG B C 1
ATOM 2361 O O . ARG B 1 158 ? 16.927 11.980 -36.095 1.00 48.05 159 ARG B O 1
ATOM 2369 N N . ALA B 1 159 ? 18.112 13.114 -37.648 1.00 46.52 160 ALA B N 1
ATOM 2370 C CA . ALA B 1 159 ? 17.768 12.201 -38.732 1.00 48.78 160 ALA B CA 1
ATOM 2371 C C . ALA B 1 159 ? 18.614 10.935 -38.729 1.00 49.03 160 ALA B C 1
ATOM 2372 O O . ALA B 1 159 ? 18.256 9.971 -39.408 1.00 56.73 160 ALA B O 1
ATOM 2374 N N . VAL B 1 160 ? 19.732 10.925 -38.000 1.00 51.17 161 VAL B N 1
ATOM 2375 C CA . VAL B 1 160 ? 20.544 9.720 -37.862 1.00 51.08 161 VAL B CA 1
ATOM 2376 C C . VAL B 1 160 ? 19.716 8.624 -37.203 1.00 54.25 161 VAL B C 1
ATOM 2377 O O . VAL B 1 160 ? 19.245 8.779 -36.068 1.00 55.70 161 VAL B O 1
ATOM 2381 N N . LYS B 1 161 ? 19.539 7.507 -37.908 1.00 54.07 162 LYS B N 1
ATOM 2382 C CA . LYS B 1 161 ? 18.870 6.346 -37.325 1.00 60.02 162 LYS B CA 1
ATOM 2383 C C . LYS B 1 161 ? 19.769 5.108 -37.355 1.00 59.42 162 LYS B C 1
ATOM 2384 O O . LYS B 1 161 ? 20.688 4.966 -36.547 1.00 51.60 162 LYS B O 1
ATOM 2390 N N . SER C 1 2 ? 18.270 21.252 2.809 1.00 43.29 3 SER C N 1
ATOM 2391 C CA . SER C 1 2 ? 18.968 21.911 1.698 1.00 50.53 3 SER C CA 1
ATOM 2392 C C . SER C 1 2 ? 18.417 23.323 1.392 1.00 47.06 3 SER C C 1
ATOM 2393 O O . SER C 1 2 ? 17.233 23.493 1.104 1.00 51.26 3 SER C O 1
ATOM 2396 N N . ARG C 1 3 ? 19.283 24.334 1.434 1.00 43.62 4 ARG C N 1
ATOM 2397 C CA . ARG C 1 3 ? 18.841 25.718 1.548 1.00 41.79 4 ARG C CA 1
ATOM 2398 C C . ARG C 1 3 ? 19.349 26.567 0.391 1.00 41.75 4 ARG C C 1
ATOM 2399 O O . ARG C 1 3 ? 20.317 26.223 -0.292 1.00 42.20 4 ARG C O 1
ATOM 2407 N N . ASN C 1 4 ? 18.685 27.701 0.187 1.00 35.27 5 ASN C N 1
ATOM 2408 C CA . ASN C 1 4 ? 18.985 28.587 -0.928 1.00 35.53 5 ASN C CA 1
ATOM 2409 C C . ASN C 1 4 ? 18.927 30.010 -0.411 1.00 32.93 5 ASN C C 1
ATOM 2410 O O . ASN C 1 4 ? 18.216 30.285 0.555 1.00 34.93 5 ASN C O 1
ATOM 2415 N N . ILE C 1 5 ? 19.672 30.918 -1.039 1.00 30.37 6 ILE C N 1
ATOM 2416 C CA . ILE C 1 5 ? 19.499 32.315 -0.668 1.00 31.80 6 ILE C CA 1
ATOM 2417 C C . ILE C 1 5 ? 18.143 32.780 -1.182 1.00 29.85 6 ILE C C 1
ATOM 2418 O O . ILE C 1 5 ? 17.734 32.453 -2.301 1.00 31.13 6 ILE C O 1
ATOM 2423 N N . SER C 1 6 ? 17.411 33.499 -0.340 1.00 28.41 7 SER C N 1
ATOM 2424 C CA . SER C 1 6 ? 16.079 33.919 -0.728 1.00 35.21 7 SER C CA 1
ATOM 2425 C C . SER C 1 6 ? 16.167 35.048 -1.756 1.00 33.27 7 SER C C 1
ATOM 2426 O O . SER C 1 6 ? 17.239 35.605 -2.019 1.00 32.88 7 SER C O 1
ATOM 2429 N N . ASN C 1 7 ? 15.019 35.399 -2.342 1.00 33.81 8 ASN C N 1
ATOM 2430 C CA . ASN C 1 7 ? 15.003 36.575 -3.207 1.00 33.23 8 ASN C CA 1
ATOM 2431 C C . ASN C 1 7 ? 15.278 37.850 -2.414 1.00 31.23 8 ASN C C 1
ATOM 2432 O O . ASN C 1 7 ? 15.874 38.794 -2.950 1.00 30.28 8 ASN C O 1
ATOM 2437 N N . ASN C 1 8 ? 14.918 37.883 -1.128 1.00 28.42 9 ASN C N 1
ATOM 2438 C CA . ASN C 1 8 ? 15.268 39.043 -0.307 1.00 32.73 9 ASN C CA 1
ATOM 2439 C C . ASN C 1 8 ? 16.783 39.226 -0.217 1.00 27.27 9 ASN C C 1
ATOM 2440 O O . ASN C 1 8 ? 17.298 40.334 -0.396 1.00 28.95 9 ASN C O 1
ATOM 2445 N N . GLY C 1 9 ? 17.513 38.146 0.056 1.00 30.49 10 GLY C N 1
ATOM 2446 C CA . GLY C 1 9 ? 18.960 38.255 0.188 1.00 30.47 10 GLY C CA 1
ATOM 2447 C C . GLY C 1 9 ? 19.664 38.494 -1.138 1.00 30.24 10 GLY C C 1
ATOM 2448 O O . GLY C 1 9 ? 20.672 39.202 -1.193 1.00 32.49 10 GLY C O 1
ATOM 2449 N N . ILE C 1 10 ? 19.159 37.899 -2.224 1.00 29.52 11 ILE C N 1
ATOM 2450 C CA . ILE C 1 10 ? 19.754 38.153 -3.539 1.00 31.98 11 ILE C CA 1
ATOM 2451 C C . ILE C 1 10 ? 19.686 39.634 -3.860 1.00 28.96 11 ILE C C 1
ATOM 2452 O O . ILE C 1 10 ? 20.651 40.228 -4.359 1.00 32.32 11 ILE C O 1
ATOM 2457 N N . LYS C 1 11 ? 18.553 40.262 -3.541 1.00 31.75 12 LYS C N 1
ATOM 2458 C CA . LYS C 1 11 ? 18.378 41.675 -3.836 1.00 31.12 12 LYS C CA 1
ATOM 2459 C C . LYS C 1 11 ? 19.187 42.546 -2.889 1.00 28.02 12 LYS C C 1
ATOM 2460 O O . LYS C 1 11 ? 19.663 43.614 -3.294 1.00 27.54 12 LYS C O 1
ATOM 2466 N N . PHE C 1 12 ? 19.395 42.102 -1.649 1.00 28.59 13 PHE C N 1
ATOM 2467 C CA . PHE C 1 12 ? 20.354 42.799 -0.798 1.00 29.68 13 PHE C CA 1
ATOM 2468 C C . PHE C 1 12 ? 21.720 42.829 -1.464 1.00 30.86 13 PHE C C 1
ATOM 2469 O O . PHE C 1 12 ? 22.242 43.900 -1.801 1.00 27.45 13 PHE C O 1
ATOM 2477 N N . THR C 1 13 ? 22.307 41.644 -1.665 1.00 29.13 14 THR C N 1
ATOM 2478 C CA . THR C 1 13 ? 23.572 41.502 -2.372 1.00 29.57 14 THR C CA 1
ATOM 2479 C C . THR C 1 13 ? 23.626 42.389 -3.607 1.00 31.33 14 THR C C 1
ATOM 2480 O O . THR C 1 13 ? 24.521 43.238 -3.742 1.00 28.16 14 THR C O 1
ATOM 2484 N N . ALA C 1 14 ? 22.634 42.225 -4.494 1.00 26.79 15 ALA C N 1
ATOM 2485 C CA . ALA C 1 14 ? 22.566 43.023 -5.715 1.00 29.75 15 ALA C CA 1
ATOM 2486 C C . ALA C 1 14 ? 22.685 44.524 -5.436 1.00 32.05 15 ALA C C 1
ATOM 2487 O O . ALA C 1 14 ? 23.461 45.230 -6.097 1.00 31.97 15 ALA C O 1
ATOM 2489 N N . ALA C 1 15 ? 21.922 45.031 -4.456 1.00 31.59 16 ALA C N 1
ATOM 2490 C CA . ALA C 1 15 ? 21.912 46.471 -4.194 1.00 31.45 16 ALA C CA 1
ATOM 2491 C C . ALA C 1 15 ? 23.309 47.004 -3.880 1.00 34.68 16 ALA C C 1
ATOM 2492 O O . ALA C 1 15 ? 23.634 48.143 -4.229 1.00 34.90 16 ALA C O 1
ATOM 2494 N N . PHE C 1 16 ? 24.152 46.198 -3.245 1.00 31.43 17 PHE C N 1
ATOM 2495 C CA . PHE C 1 16 ? 25.522 46.602 -2.974 1.00 33.58 17 PHE C CA 1
ATOM 2496 C C . PHE C 1 16 ? 26.503 46.206 -4.062 1.00 34.98 17 PHE C C 1
ATOM 2497 O O . PHE C 1 16 ? 27.557 46.836 -4.161 1.00 36.85 17 PHE C O 1
ATOM 2505 N N . GLU C 1 17 ? 26.210 45.174 -4.862 1.00 33.00 18 GLU C N 1
ATOM 2506 C CA . GLU C 1 17 ? 27.066 44.904 -6.016 1.00 36.67 18 GLU C CA 1
ATOM 2507 C C . GLU C 1 17 ? 26.952 46.012 -7.054 1.00 34.53 18 GLU C C 1
ATOM 2508 O O . GLU C 1 17 ? 27.952 46.416 -7.650 1.00 34.80 18 GLU C O 1
ATOM 2514 N N . GLY C 1 18 ? 25.740 46.503 -7.296 1.00 38.77 1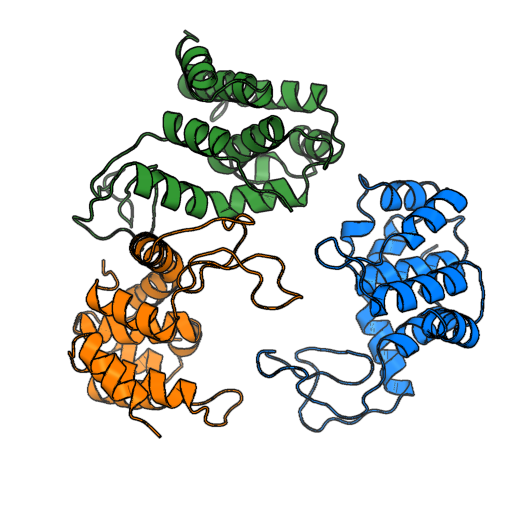9 GLY C N 1
ATOM 2515 C CA . GLY C 1 18 ? 25.513 47.471 -8.357 1.00 29.84 19 GLY C CA 1
ATOM 2516 C C . GLY C 1 18 ? 25.342 46.803 -9.705 1.00 33.64 19 GLY C C 1
ATOM 2517 O O . GLY C 1 18 ? 26.066 45.860 -10.047 1.00 34.31 19 GLY C O 1
ATOM 2518 N N . PHE C 1 19 ? 24.386 47.294 -10.481 1.00 33.64 20 PHE C N 1
ATOM 2519 C CA . PHE C 1 19 ? 24.009 46.693 -11.747 1.00 30.77 20 PHE C CA 1
ATOM 2520 C C . PHE C 1 19 ? 24.588 47.480 -12.920 1.00 37.09 20 PHE C C 1
ATOM 2521 O O . PHE C 1 19 ? 24.549 48.716 -12.929 1.00 36.93 20 PHE C O 1
ATOM 2529 N N . ARG C 1 20 ? 25.099 46.755 -13.919 1.00 33.34 21 ARG C N 1
ATOM 2530 C CA . ARG C 1 20 ? 25.575 47.340 -15.171 1.00 33.04 21 ARG C CA 1
ATOM 2531 C C . ARG C 1 20 ? 25.021 46.514 -16.327 1.00 36.44 21 ARG C C 1
ATOM 2532 O O . ARG C 1 20 ? 25.238 45.299 -16.393 1.00 35.37 21 ARG C O 1
ATOM 2540 N N . GLY C 1 21 ? 24.298 47.161 -17.236 1.00 36.05 22 GLY C N 1
ATOM 2541 C CA . GLY C 1 21 ? 23.569 46.403 -18.243 1.00 38.32 22 GLY C CA 1
ATOM 2542 C C . GLY C 1 21 ? 24.394 45.903 -19.412 1.00 38.75 22 GLY C C 1
ATOM 2543 O O . GLY C 1 21 ? 23.994 44.938 -20.064 1.00 45.77 22 GLY C O 1
ATOM 2544 N N . THR C 1 22 ? 25.535 46.524 -19.687 1.00 39.62 23 THR C N 1
ATOM 2545 C CA . THR C 1 22 ? 26.348 46.237 -20.862 1.00 36.82 23 THR C CA 1
ATOM 2546 C C . THR C 1 22 ? 27.702 45.691 -20.430 1.00 34.29 23 THR C C 1
ATOM 2547 O O . THR C 1 22 ? 28.303 46.199 -19.481 1.00 32.60 23 THR C O 1
ATOM 2551 N N . ALA C 1 23 ? 28.185 44.658 -21.120 1.00 32.70 24 ALA C N 1
ATOM 2552 C CA . ALA C 1 23 ? 29.529 44.156 -20.848 1.00 32.46 24 ALA C CA 1
ATOM 2553 C C . ALA C 1 23 ? 30.536 45.298 -20.854 1.00 34.94 24 ALA C C 1
ATOM 2554 O O . ALA C 1 23 ? 30.470 46.203 -21.691 1.00 35.45 24 ALA C O 1
ATOM 2556 N N . TYR C 1 24 ? 31.468 45.257 -19.904 1.00 34.94 25 TYR C N 1
ATOM 2557 C CA . TYR C 1 24 ? 32.509 46.270 -19.796 1.00 33.84 25 TYR C CA 1
ATOM 2558 C C . TYR C 1 24 ? 33.725 45.653 -19.131 1.00 37.75 25 TYR C C 1
ATOM 2559 O O . TYR C 1 24 ? 33.638 44.609 -18.480 1.00 41.50 25 TYR C O 1
ATOM 2568 N N . ARG C 1 25 ? 34.862 46.313 -19.274 1.00 40.83 26 ARG C N 1
ATOM 2569 C CA . ARG C 1 25 ? 36.062 45.903 -18.553 1.00 46.88 26 ARG C CA 1
ATOM 2570 C C . ARG C 1 25 ? 36.176 46.763 -17.299 1.00 45.52 26 ARG C C 1
ATOM 2571 O O . ARG C 1 25 ? 36.380 47.976 -17.387 1.00 47.67 26 ARG C O 1
ATOM 2579 N N . ALA C 1 26 ? 36.014 46.134 -16.135 1.00 46.55 27 ALA C N 1
ATOM 2580 C CA . ALA C 1 26 ? 36.079 46.868 -14.874 1.00 51.28 27 ALA C CA 1
ATOM 2581 C C . ALA C 1 26 ? 37.424 47.562 -14.717 1.00 54.01 27 ALA C C 1
ATOM 2582 O O . ALA C 1 26 ? 37.503 48.795 -14.669 1.00 57.91 27 ALA C O 1
ATOM 2584 N N . THR C 1 27 ? 38.489 46.786 -14.645 1.00 56.16 28 THR C N 1
ATOM 2585 C CA . THR C 1 27 ? 39.831 47.331 -14.513 1.00 63.82 28 THR C CA 1
ATOM 2586 C C . THR C 1 27 ? 40.616 47.083 -15.798 1.00 62.57 28 THR C C 1
ATOM 2587 O O . THR C 1 27 ? 40.482 46.016 -16.408 1.00 61.15 28 THR C O 1
ATOM 2591 N N . PRO C 1 28 ? 41.452 48.036 -16.217 1.00 66.27 29 PRO C N 1
ATOM 2592 C CA . PRO C 1 28 ? 41.884 48.077 -17.628 1.00 67.83 29 PRO C CA 1
ATOM 2593 C C . PRO C 1 28 ? 42.575 46.823 -18.155 1.00 71.36 29 PRO C C 1
ATOM 2594 O O . PRO C 1 28 ? 42.690 46.688 -19.383 1.00 70.16 29 PRO C O 1
ATOM 2598 N N . ASN C 1 29 ? 43.024 45.891 -17.305 1.00 67.24 30 ASN C N 1
ATOM 2599 C CA . ASN C 1 29 ? 43.727 44.731 -17.847 1.00 65.66 30 ASN C CA 1
ATOM 2600 C C . ASN C 1 29 ? 43.250 43.407 -17.247 1.00 66.13 30 ASN C C 1
ATOM 2601 O O . ASN C 1 29 ? 43.999 42.424 -17.229 1.00 60.74 30 ASN C O 1
ATOM 2606 N N . GLU C 1 30 ? 42.002 43.345 -16.785 1.00 62.39 31 GLU C N 1
ATOM 2607 C CA . GLU C 1 30 ? 41.406 42.059 -16.449 1.00 56.21 31 GLU C CA 1
ATOM 2608 C C . GLU C 1 30 ? 41.250 41.211 -17.708 1.00 51.56 31 GLU C C 1
ATOM 2609 O O . GLU C 1 30 ? 41.042 41.730 -18.808 1.00 50.06 31 GLU C O 1
ATOM 2615 N N . LYS C 1 31 ? 41.347 39.889 -17.541 1.00 48.89 32 LYS C N 1
ATOM 2616 C CA . LYS C 1 31 ? 41.275 39.010 -18.703 1.00 49.60 32 LYS C CA 1
ATOM 2617 C C . LYS C 1 31 ? 39.887 39.031 -19.338 1.00 54.04 32 LYS C C 1
ATOM 2618 O O . LYS C 1 31 ? 39.759 39.079 -20.571 1.00 54.57 32 LYS C O 1
ATOM 2624 N N . TYR C 1 32 ? 38.841 39.002 -18.515 1.00 50.15 33 TYR C N 1
ATOM 2625 C CA . TYR C 1 32 ? 37.466 38.898 -18.981 1.00 46.75 33 TYR C CA 1
ATOM 2626 C C . TYR C 1 32 ? 36.698 40.189 -18.731 1.00 47.07 33 TYR C C 1
ATOM 2627 O O . TYR C 1 32 ? 37.128 41.078 -17.984 1.00 42.43 33 TYR C O 1
ATOM 2636 N N . LEU C 1 33 ? 35.544 40.276 -19.387 1.00 41.93 34 LEU C N 1
ATOM 2637 C CA . LEU C 1 33 ? 34.616 41.372 -19.189 1.00 37.39 34 LEU C CA 1
ATOM 2638 C C . LEU C 1 33 ? 33.641 41.036 -18.068 1.00 40.75 34 LEU C C 1
ATOM 2639 O O . LEU C 1 33 ? 33.513 39.881 -17.641 1.00 40.52 34 LEU C O 1
ATOM 2644 N N . THR C 1 34 ? 32.965 42.076 -17.586 1.00 34.54 35 THR C N 1
ATOM 2645 C CA . THR C 1 34 ? 32.019 42.006 -16.483 1.00 35.93 35 THR C CA 1
ATOM 2646 C C . THR C 1 34 ? 30.658 42.487 -16.969 1.00 33.67 35 THR C C 1
ATOM 2647 O O . THR C 1 34 ? 30.572 43.337 -17.865 1.00 34.16 35 THR C O 1
ATOM 2651 N N . ILE C 1 35 ? 29.589 41.940 -16.388 1.00 30.37 36 ILE C N 1
ATOM 2652 C CA . ILE C 1 35 ? 28.236 42.357 -16.748 1.00 33.04 36 ILE C CA 1
ATOM 2653 C C . ILE C 1 35 ? 27.300 42.073 -15.583 1.00 33.02 36 ILE C C 1
ATOM 2654 O O . ILE C 1 35 ? 27.578 41.222 -14.732 1.00 29.34 36 ILE C O 1
ATOM 2659 N N . GLY C 1 36 ? 26.180 42.794 -15.545 1.00 28.78 37 GLY C N 1
ATOM 2660 C CA . GLY C 1 36 ? 25.184 42.532 -14.522 1.00 29.12 37 GLY C CA 1
ATOM 2661 C C . GLY C 1 36 ? 25.685 42.948 -13.154 1.00 29.11 37 GLY C C 1
ATOM 2662 O O . GLY C 1 36 ? 26.290 44.011 -12.986 1.00 32.59 37 GLY C O 1
ATOM 2663 N N . TYR C 1 37 ? 25.421 42.102 -12.160 1.00 29.75 38 TYR C N 1
ATOM 2664 C CA . TYR C 1 37 ? 25.848 42.355 -10.781 1.00 30.39 38 TYR C CA 1
ATOM 2665 C C . TYR C 1 37 ? 27.220 41.729 -10.547 1.00 33.10 38 TYR C C 1
ATOM 2666 O O . TYR C 1 37 ? 27.383 40.765 -9.797 1.00 32.58 38 TYR C O 1
ATOM 2675 N N . GLY C 1 38 ? 28.218 42.311 -11.211 1.00 30.44 39 GLY C N 1
ATOM 2676 C CA . GLY C 1 38 ? 29.572 41.822 -11.059 1.00 32.48 39 GLY C CA 1
ATOM 2677 C C . GLY C 1 38 ? 29.839 40.454 -11.661 1.00 34.45 39 GLY C C 1
ATOM 2678 O O . GLY C 1 38 ? 30.790 39.788 -11.263 1.00 32.24 39 GLY C O 1
ATOM 2679 N N . SER C 1 39 ? 29.043 40.011 -12.625 1.00 36.51 40 SER C N 1
ATOM 2680 C CA . SER C 1 39 ? 29.269 38.685 -13.181 1.00 35.95 40 SER C CA 1
ATOM 2681 C C . SER C 1 39 ? 30.517 38.731 -14.056 1.00 37.93 40 SER C C 1
ATOM 2682 O O . SER C 1 39 ? 30.605 39.534 -14.992 1.00 36.72 40 SER C O 1
ATOM 2685 N N . TYR C 1 40 ? 31.502 37.902 -13.721 1.00 38.65 41 TYR C N 1
ATOM 2686 C CA . TYR C 1 40 ? 32.826 37.982 -14.318 1.00 38.20 41 TYR C CA 1
ATOM 2687 C C . TYR C 1 40 ? 33.236 36.610 -14.819 1.00 40.30 41 TYR C C 1
ATOM 2688 O O . TYR C 1 40 ? 33.058 35.607 -14.123 1.00 39.91 41 TYR C O 1
ATOM 2697 N N . GLY C 1 41 ? 33.781 36.565 -16.028 1.00 42.04 42 GLY C N 1
ATOM 2698 C CA . GLY C 1 41 ? 34.287 35.324 -16.548 1.00 40.34 42 GLY C CA 1
ATOM 2699 C C . GLY C 1 41 ? 34.184 35.228 -18.048 1.00 41.15 42 GLY C C 1
ATOM 2700 O O . GLY C 1 41 ? 33.729 36.148 -18.733 1.00 40.17 42 GLY C O 1
ATOM 2701 N N . PRO C 1 42 ? 34.601 34.082 -18.588 1.00 40.77 43 PRO C N 1
ATOM 2702 C CA . PRO C 1 42 ? 34.602 33.908 -20.047 1.00 38.62 43 PRO C CA 1
ATOM 2703 C C . PRO C 1 42 ? 33.216 33.868 -20.673 1.00 35.37 43 PRO C C 1
ATOM 2704 O O . PRO C 1 42 ? 33.123 33.887 -21.906 1.00 32.02 43 PRO C O 1
ATOM 2708 N N . HIS C 1 43 ? 32.143 33.829 -19.877 1.00 35.71 44 HIS C N 1
ATOM 2709 C CA . HIS C 1 43 ? 30.793 33.840 -20.428 1.00 36.94 44 HIS C CA 1
ATOM 2710 C C . HIS C 1 43 ? 30.353 35.215 -20.929 1.00 36.65 44 HIS C C 1
ATOM 2711 O O . HIS C 1 43 ? 29.373 35.297 -21.681 1.00 36.26 44 HIS C O 1
ATOM 2718 N N . VAL C 1 44 ? 31.041 36.286 -20.545 1.00 31.23 45 VAL C N 1
ATOM 2719 C CA . VAL C 1 44 ? 30.599 37.635 -20.873 1.00 35.71 45 VAL C CA 1
ATOM 2720 C C . VAL C 1 44 ? 31.155 37.999 -22.243 1.00 36.58 45 VAL C C 1
ATOM 2721 O O . VAL C 1 44 ? 32.364 38.165 -22.410 1.00 36.46 45 VAL C O 1
ATOM 2725 N N . GLU C 1 45 ? 30.267 38.128 -23.224 1.00 40.79 46 GLU C N 1
ATOM 2726 C CA . GLU C 1 45 ? 30.637 38.487 -24.585 1.00 40.16 46 GLU C CA 1
ATOM 2727 C C . GLU C 1 45 ? 30.713 40.005 -24.715 1.00 42.36 46 GLU C C 1
ATOM 2728 O O . GLU C 1 45 ? 29.904 40.716 -24.120 1.00 44.59 46 GLU C O 1
ATOM 2734 N N . PRO C 1 46 ? 31.687 40.535 -25.452 1.00 41.85 47 PRO C N 1
ATOM 2735 C CA . PRO C 1 46 ? 31.689 41.971 -25.740 1.00 41.91 47 PRO C CA 1
ATOM 2736 C C . PRO C 1 46 ? 30.362 42.409 -26.344 1.00 39.72 47 PRO C C 1
ATOM 2737 O O . PRO C 1 46 ? 29.744 41.688 -27.123 1.00 39.44 47 PRO C O 1
ATOM 2741 N N . GLY C 1 47 ? 29.910 43.596 -25.949 1.00 46.16 48 GLY C N 1
ATOM 2742 C CA . GLY C 1 47 ? 28.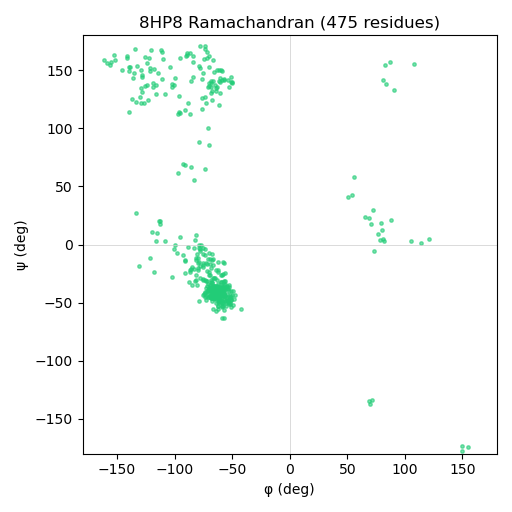658 44.135 -26.438 1.00 38.56 48 GLY C CA 1
ATOM 2743 C C . GLY C 1 47 ? 27.411 43.482 -25.888 1.00 40.76 48 GLY C C 1
ATOM 2744 O O . GLY C 1 47 ? 26.311 43.943 -26.201 1.00 41.80 48 GLY C O 1
ATOM 2745 N N . LYS C 1 48 ? 27.532 42.415 -25.101 1.00 36.83 49 LYS C N 1
ATOM 2746 C CA . LYS C 1 48 ? 26.349 41.816 -24.501 1.00 39.62 49 LYS C CA 1
ATOM 2747 C C . LYS C 1 48 ? 25.643 42.833 -23.601 1.00 40.39 49 LYS C C 1
ATOM 2748 O O . LYS C 1 48 ? 26.287 43.632 -22.915 1.00 38.25 49 LYS C O 1
ATOM 2754 N N . THR C 1 49 ? 24.310 42.834 -23.641 1.00 41.83 50 THR C N 1
ATOM 2755 C CA . THR C 1 49 ? 23.505 43.590 -22.692 1.00 41.44 50 THR C CA 1
ATOM 2756 C C . THR C 1 49 ? 22.451 42.678 -22.081 1.00 39.13 50 THR C C 1
ATOM 2757 O O . THR C 1 49 ? 21.991 41.721 -22.710 1.00 37.90 50 THR C O 1
ATOM 2761 N N . ILE C 1 50 ? 22.073 42.992 -20.842 1.00 34.43 51 ILE C N 1
ATOM 2762 C CA . ILE C 1 50 ? 21.072 42.239 -20.102 1.00 32.71 51 ILE C CA 1
ATOM 2763 C C . ILE C 1 50 ? 20.196 43.188 -19.288 1.00 34.57 51 ILE C C 1
ATOM 2764 O O . ILE C 1 50 ? 20.573 44.323 -18.976 1.00 29.16 51 ILE C O 1
ATOM 2769 N N . THR C 1 51 ? 19.033 42.684 -18.902 1.00 31.24 52 THR C N 1
ATOM 2770 C CA . THR C 1 51 ? 18.153 43.431 -18.021 1.00 30.47 52 THR C CA 1
ATOM 2771 C C . THR C 1 51 ? 18.549 43.224 -16.556 1.00 31.58 52 THR C C 1
ATOM 2772 O O . THR C 1 51 ? 19.271 42.279 -16.222 1.00 30.58 52 THR C O 1
ATOM 2776 N N . PRO C 1 52 ? 18.092 44.102 -15.657 1.00 31.83 53 PRO C N 1
ATOM 2777 C CA . PRO C 1 52 ? 18.300 43.843 -14.228 1.00 31.30 53 PRO C CA 1
ATOM 2778 C C . PRO C 1 52 ? 17.788 42.490 -13.782 1.00 31.05 53 PRO C C 1
ATOM 2779 O O . PRO C 1 52 ? 18.456 41.807 -12.996 1.00 30.27 53 PRO C O 1
ATOM 2783 N N . GLY C 1 53 ? 16.608 42.090 -14.249 1.00 27.88 54 GLY C N 1
ATOM 2784 C CA . GLY C 1 53 ? 16.078 40.799 -13.859 1.00 26.93 54 GLY C CA 1
ATOM 2785 C C . GLY C 1 53 ? 16.953 39.656 -14.333 1.00 33.76 54 GLY C C 1
ATOM 2786 O O . GLY C 1 53 ? 17.096 38.645 -13.640 1.00 30.57 54 GLY C O 1
ATOM 2787 N N . GLN C 1 54 ? 17.548 39.796 -15.516 1.00 29.33 55 GLN C N 1
ATOM 2788 C CA . GLN C 1 54 ? 18.550 38.828 -15.923 1.00 30.16 55 GLN C CA 1
ATOM 2789 C C . GLN C 1 54 ? 19.766 38.923 -15.021 1.00 31.66 55 GLN C C 1
ATOM 2790 O O . GLN C 1 54 ? 20.389 37.903 -14.696 1.00 31.59 55 GLN C O 1
ATOM 2796 N N . GLY C 1 55 ? 20.102 40.142 -14.589 1.00 28.67 56 GLY C N 1
ATOM 2797 C CA . GLY C 1 55 ? 21.204 40.305 -13.656 1.00 28.43 56 GLY C CA 1
ATOM 2798 C C . GLY C 1 55 ? 21.009 39.499 -12.387 1.00 29.65 56 GLY C C 1
ATOM 2799 O O . GLY C 1 55 ? 21.928 38.814 -11.932 1.00 34.10 56 GLY C O 1
ATOM 2800 N N . LEU C 1 56 ? 19.793 39.533 -11.827 1.00 25.49 57 LEU C N 1
ATOM 2801 C CA . LEU C 1 56 ? 19.502 38.793 -10.603 1.00 29.30 57 LEU C CA 1
ATOM 2802 C C . LEU C 1 56 ? 19.570 37.288 -10.825 1.00 29.27 57 LEU C C 1
ATOM 2803 O O . LEU C 1 56 ? 20.000 36.545 -9.934 1.00 31.25 57 LEU C O 1
ATOM 2808 N N . LEU C 1 57 ? 19.108 36.813 -11.985 1.00 30.35 58 LEU C N 1
ATOM 2809 C CA . LEU C 1 57 ? 19.172 35.381 -12.255 1.00 35.07 58 LEU C CA 1
ATOM 2810 C C . LEU C 1 57 ? 20.618 34.933 -12.338 1.00 30.72 58 LEU C C 1
ATOM 2811 O O . LEU C 1 57 ? 20.993 33.896 -11.790 1.00 27.63 58 LEU C O 1
ATOM 2816 N N . LEU C 1 58 ? 21.449 35.730 -12.996 1.00 29.41 59 LEU C N 1
ATOM 2817 C CA . LEU C 1 58 ? 22.857 35.397 -13.120 1.00 30.21 59 LEU C CA 1
ATOM 2818 C C . LEU C 1 58 ? 23.570 35.526 -11.773 1.00 35.44 59 LEU C C 1
ATOM 2819 O O . LEU C 1 58 ? 24.423 34.692 -11.435 1.00 36.15 59 LEU C O 1
ATOM 2824 N N . LEU C 1 59 ? 23.217 36.550 -10.978 1.00 29.51 60 LEU C N 1
ATOM 2825 C CA . LEU C 1 59 ? 23.829 36.713 -9.660 1.00 32.66 60 LEU C CA 1
ATOM 2826 C C . LEU C 1 59 ? 23.531 35.522 -8.762 1.00 27.94 60 LEU C C 1
ATOM 2827 O O . LEU C 1 59 ? 24.396 35.071 -8.007 1.00 23.89 60 LEU C O 1
ATOM 2832 N N . ASN C 1 60 ? 22.303 35.008 -8.819 1.00 29.36 61 ASN C N 1
ATOM 2833 C CA . ASN C 1 60 ? 21.985 33.824 -8.032 1.00 30.10 61 ASN C CA 1
ATOM 2834 C C . ASN C 1 60 ? 22.849 32.659 -8.465 1.00 28.80 61 ASN C C 1
ATOM 2835 O O . ASN C 1 60 ? 23.375 31.929 -7.627 1.00 32.41 61 ASN C O 1
ATOM 2840 N N . ARG C 1 61 ? 23.031 32.493 -9.774 1.00 31.32 62 ARG C N 1
ATOM 2841 C CA . ARG C 1 61 ? 23.940 31.475 -10.281 1.00 31.63 62 ARG C CA 1
ATOM 2842 C C . ARG C 1 61 ? 25.371 31.744 -9.837 1.00 30.45 62 ARG C C 1
ATOM 2843 O O . ARG C 1 61 ? 26.092 30.813 -9.469 1.00 33.42 62 ARG C O 1
ATOM 2851 N N . ASP C 1 62 ? 25.810 33.009 -9.873 1.00 32.14 63 ASP C N 1
ATOM 2852 C CA . ASP C 1 62 ? 27.186 33.317 -9.474 1.00 31.45 63 ASP C CA 1
ATOM 2853 C C . ASP C 1 62 ? 27.426 33.065 -7.982 1.00 31.93 63 ASP C C 1
ATOM 2854 O O . ASP C 1 62 ? 28.557 32.761 -7.577 1.00 29.29 63 ASP C O 1
ATOM 2859 N N . MET C 1 63 ? 26.387 33.187 -7.155 1.00 30.67 64 MET C N 1
ATOM 2860 C CA . MET C 1 63 ? 26.474 32.912 -5.723 1.00 36.36 64 MET C CA 1
ATOM 2861 C C . MET C 1 63 ? 26.374 31.418 -5.385 1.00 34.88 64 MET C C 1
ATOM 2862 O O . MET C 1 63 ? 26.275 31.074 -4.204 1.00 32.72 64 MET C O 1
ATOM 2867 N N . ALA C 1 64 ? 26.399 30.546 -6.395 1.00 31.96 65 ALA C N 1
ATOM 2868 C CA . ALA C 1 64 ? 26.286 29.109 -6.168 1.00 37.89 65 ALA C CA 1
ATOM 2869 C C . ALA C 1 64 ? 27.276 28.615 -5.115 1.00 35.91 65 ALA C C 1
ATOM 2870 O O . ALA C 1 64 ? 26.884 27.948 -4.154 1.00 33.61 65 ALA C O 1
ATOM 2872 N N . LYS C 1 65 ? 28.569 28.915 -5.288 1.00 35.25 66 LYS C N 1
ATOM 2873 C CA . LYS C 1 65 ? 29.560 28.337 -4.380 1.00 38.04 66 LYS C CA 1
ATOM 2874 C C . LYS C 1 65 ? 29.380 28.858 -2.964 1.00 39.06 66 LYS C C 1
ATOM 2875 O O . LYS C 1 65 ? 29.423 28.074 -2.006 1.00 41.58 66 LYS C O 1
ATOM 2881 N N . ALA C 1 66 ? 29.144 30.167 -2.809 1.00 33.73 67 ALA C N 1
ATOM 2882 C CA . ALA C 1 66 ? 28.986 30.729 -1.472 1.00 33.04 67 ALA C CA 1
ATOM 2883 C C . ALA C 1 66 ? 27.791 30.120 -0.752 1.00 34.93 67 ALA C C 1
ATOM 2884 O O . ALA C 1 66 ? 27.897 29.752 0.424 1.00 36.22 67 ALA C O 1
ATOM 2886 N N . VAL C 1 67 ? 26.655 29.970 -1.448 1.00 33.12 68 VAL C N 1
ATOM 2887 C CA . VAL C 1 67 ? 25.472 29.380 -0.821 1.00 31.22 68 VAL C CA 1
ATOM 2888 C C . VAL C 1 67 ? 25.760 27.951 -0.372 1.00 38.90 68 VAL C C 1
ATOM 2889 O O . VAL C 1 67 ? 25.398 27.551 0.743 1.00 38.62 68 VAL C O 1
ATOM 2893 N N . ALA C 1 68 ? 26.396 27.151 -1.236 1.00 37.47 69 ALA C N 1
ATOM 2894 C CA . ALA C 1 68 ? 26.719 25.771 -0.874 1.00 39.03 69 ALA C CA 1
ATOM 2895 C C . ALA C 1 68 ? 27.650 25.729 0.328 1.00 35.27 69 ALA C C 1
ATOM 2896 O O . ALA C 1 68 ? 27.417 24.977 1.279 1.00 34.21 69 ALA C O 1
ATOM 2898 N N . ALA C 1 69 ? 28.712 26.537 0.298 1.00 37.55 70 ALA C N 1
ATOM 2899 C CA . ALA C 1 69 ? 29.619 26.641 1.439 1.00 37.93 70 ALA C CA 1
ATOM 2900 C C . ALA C 1 69 ? 28.858 26.935 2.729 1.00 38.23 70 ALA C C 1
ATOM 2901 O O . ALA C 1 69 ? 29.029 26.239 3.731 1.00 46.29 70 ALA C O 1
ATOM 2903 N N . VAL C 1 70 ? 27.997 27.953 2.723 1.00 39.94 71 VAL C N 1
ATOM 2904 C CA . VAL C 1 70 ? 27.253 28.254 3.941 1.00 36.82 71 VAL C CA 1
ATOM 2905 C C . VAL C 1 70 ? 26.350 27.091 4.307 1.00 37.48 71 VAL C C 1
ATOM 2906 O O . VAL C 1 70 ? 26.270 26.689 5.472 1.00 37.59 71 VAL C O 1
ATOM 2910 N N . ASP C 1 71 ? 25.675 26.519 3.313 1.00 36.69 72 ASP C N 1
ATOM 2911 C CA . ASP C 1 71 ? 24.683 25.492 3.588 1.00 35.66 72 ASP C CA 1
ATOM 2912 C C . ASP C 1 71 ? 25.323 24.247 4.175 1.00 39.49 72 ASP C C 1
ATOM 2913 O O . ASP C 1 71 ? 24.687 23.524 4.954 1.00 35.66 72 ASP C O 1
ATOM 2918 N N . ALA C 1 72 ? 26.584 23.995 3.828 1.00 38.37 73 ALA C N 1
ATOM 2919 C CA . ALA C 1 72 ? 27.243 22.780 4.281 1.00 42.91 73 ALA C CA 1
ATOM 2920 C C . ALA C 1 72 ? 27.491 22.807 5.785 1.00 42.27 73 ALA C C 1
ATOM 2921 O O . ALA C 1 72 ? 27.466 21.755 6.427 1.00 47.31 73 ALA C O 1
ATOM 2923 N N . VAL C 1 73 ? 27.697 23.986 6.363 1.00 41.17 74 VAL C N 1
ATOM 2924 C CA . VAL C 1 73 ? 28.089 24.098 7.769 1.00 43.85 74 VAL C CA 1
ATOM 2925 C C . VAL C 1 73 ? 27.121 24.915 8.612 1.00 42.81 74 VAL C C 1
ATOM 2926 O O . VAL C 1 73 ? 27.231 24.876 9.847 1.00 49.02 74 VAL C O 1
ATOM 2930 N N . ALA C 1 74 ? 26.177 25.643 8.028 1.00 43.41 75 ALA C N 1
ATOM 2931 C CA . ALA C 1 74 ? 25.281 26.465 8.840 1.00 44.68 75 ALA C CA 1
ATOM 2932 C C . ALA C 1 74 ? 24.357 25.596 9.677 1.00 41.56 75 ALA C C 1
ATOM 2933 O O . ALA C 1 74 ? 23.708 24.682 9.163 1.00 42.80 75 ALA C O 1
ATOM 2935 N N . HIS C 1 75 ? 24.286 25.890 10.966 1.00 42.73 76 HIS C N 1
ATOM 2936 C CA . HIS C 1 75 ? 23.320 25.214 11.813 1.00 46.17 76 HIS C CA 1
ATOM 2937 C C . HIS C 1 75 ? 21.917 25.412 11.260 1.00 47.01 76 HIS C C 1
ATOM 2938 O O . HIS C 1 75 ? 21.569 26.495 10.782 1.00 45.50 76 HIS C O 1
ATOM 2945 N N . HIS C 1 76 ? 21.100 24.367 11.338 1.00 45.04 77 HIS C N 1
ATOM 2946 C CA . HIS C 1 76 ? 19.796 24.429 10.693 1.00 46.40 77 HIS C CA 1
ATOM 2947 C C . HIS C 1 76 ? 18.774 25.221 11.490 1.00 47.56 77 HIS C C 1
ATOM 2948 O O . HIS C 1 76 ? 17.660 25.428 10.997 1.00 51.36 77 HIS C O 1
ATOM 2955 N N . SER C 1 77 ? 19.123 25.703 12.680 1.00 42.73 78 SER C N 1
ATOM 2956 C CA . SER C 1 77 ? 18.220 26.590 13.404 1.00 44.83 78 SER C CA 1
ATOM 2957 C C . SER C 1 77 ? 18.321 28.057 12.965 1.00 43.15 78 SER C C 1
ATOM 2958 O O . SER C 1 77 ? 17.554 28.887 13.464 1.00 45.47 78 SER C O 1
ATOM 2961 N N . LEU C 1 78 ? 19.229 28.402 12.052 1.00 43.84 79 LEU C N 1
ATOM 2962 C CA . LEU C 1 78 ? 19.305 29.771 11.548 1.00 41.73 79 LEU C CA 1
ATOM 2963 C C . LEU C 1 78 ? 18.064 30.126 10.739 1.00 39.85 79 LEU C C 1
ATOM 2964 O O . LEU C 1 78 ? 17.532 29.298 9.991 1.00 45.42 79 LEU C O 1
ATOM 2969 N N . THR C 1 79 ? 17.588 31.361 10.899 1.00 38.29 80 THR C N 1
ATOM 2970 C CA . THR C 1 79 ? 16.521 31.826 10.025 1.00 37.70 80 THR C CA 1
ATOM 2971 C C . THR C 1 79 ? 17.037 31.937 8.599 1.00 33.42 80 THR C C 1
ATOM 2972 O O . THR C 1 79 ? 18.238 32.035 8.352 1.00 35.49 80 THR C O 1
ATOM 2976 N N . GLN C 1 80 ? 16.099 31.915 7.654 1.00 32.16 81 GLN C N 1
ATOM 2977 C CA . GLN C 1 80 ? 16.425 32.248 6.278 1.00 31.00 81 GLN C CA 1
ATOM 2978 C C . GLN C 1 80 ? 17.202 33.567 6.207 1.00 31.74 81 GLN C C 1
ATOM 2979 O O . GLN C 1 80 ? 18.233 33.647 5.535 1.00 28.44 81 GLN C O 1
ATOM 2985 N N . SER C 1 81 ? 16.769 34.584 6.969 1.00 28.49 82 SER C N 1
ATOM 2986 C CA . SER C 1 81 ? 17.414 35.900 6.909 1.00 35.45 82 SER C CA 1
ATOM 2987 C C . SER C 1 81 ? 18.861 35.831 7.363 1.00 34.69 82 SER C C 1
ATOM 2988 O O . SER C 1 81 ? 19.744 36.446 6.752 1.00 35.04 82 SER C O 1
ATOM 2991 N N . GLN C 1 82 ? 19.120 35.085 8.438 1.00 34.87 83 GLN C N 1
ATOM 2992 C CA . GLN C 1 82 ? 20.485 34.915 8.921 1.00 37.51 83 GLN C CA 1
ATOM 2993 C C . GLN C 1 82 ? 21.326 34.150 7.914 1.00 33.72 83 GLN C C 1
ATOM 2994 O O . GLN C 1 82 ? 22.480 34.508 7.648 1.00 34.54 83 GLN C O 1
ATOM 3000 N N . PHE C 1 83 ? 20.748 33.104 7.333 1.00 32.09 84 PHE C N 1
ATOM 3001 C CA . PHE C 1 83 ? 21.417 32.369 6.273 1.00 31.62 84 PHE C CA 1
ATOM 3002 C C . PHE C 1 83 ? 21.750 33.286 5.102 1.00 36.37 84 PHE C C 1
ATOM 3003 O O . PHE C 1 83 ? 22.878 33.279 4.598 1.00 38.67 84 PHE C O 1
ATOM 3011 N N . ASP C 1 84 ? 20.776 34.093 4.658 1.00 32.85 85 ASP C N 1
ATOM 3012 C CA . ASP C 1 84 ? 21.028 35.068 3.601 1.00 31.31 85 ASP C CA 1
ATOM 3013 C C . ASP C 1 84 ? 22.212 35.963 3.951 1.00 32.47 85 ASP C C 1
ATOM 3014 O O . ASP C 1 84 ? 23.132 36.147 3.146 1.00 32.89 85 ASP C O 1
ATOM 3019 N N . ALA C 1 85 ? 22.207 36.524 5.161 1.00 30.60 86 ALA C N 1
ATOM 3020 C CA . ALA C 1 85 ? 23.266 37.449 5.552 1.00 33.13 86 ALA C CA 1
ATOM 3021 C C . ALA C 1 85 ? 24.637 36.791 5.484 1.00 33.64 86 ALA C C 1
ATOM 3022 O O . ALA C 1 85 ? 25.602 37.401 5.007 1.00 29.82 86 ALA C O 1
ATOM 3024 N N . VAL C 1 86 ? 24.753 35.552 5.970 1.00 30.97 87 VAL C N 1
ATOM 3025 C CA . VAL C 1 86 ? 26.050 34.886 5.910 1.00 33.64 87 VAL C CA 1
ATOM 3026 C C . VAL C 1 86 ? 26.442 34.601 4.465 1.00 33.42 87 VAL C C 1
ATOM 3027 O O . VAL C 1 86 ? 27.620 34.748 4.094 1.00 32.49 87 VAL C O 1
ATOM 3031 N N . CYS C 1 87 ? 25.468 34.203 3.619 1.00 33.59 88 CYS C N 1
ATOM 3032 C CA . CYS C 1 87 ? 25.791 33.997 2.210 1.00 28.98 88 CYS C CA 1
ATOM 3033 C C . CYS C 1 87 ? 26.378 35.256 1.600 1.00 28.61 88 CYS C C 1
ATOM 3034 O O . CYS C 1 87 ? 27.378 35.187 0.881 1.00 32.74 88 CYS C O 1
ATOM 3037 N N . ASP C 1 88 ? 25.798 36.423 1.894 1.00 27.79 89 ASP C N 1
ATOM 3038 C CA . ASP C 1 88 ? 26.391 37.660 1.390 1.00 31.61 89 ASP C CA 1
ATOM 3039 C C . ASP C 1 88 ? 27.811 37.845 1.918 1.00 32.47 89 ASP C C 1
ATOM 3040 O O . ASP C 1 88 ? 28.706 38.269 1.178 1.00 36.44 89 ASP C O 1
ATOM 3045 N N . LEU C 1 89 ? 28.036 37.520 3.190 1.00 32.66 90 LEU C N 1
ATOM 3046 C CA . LEU C 1 89 ? 29.381 37.613 3.748 1.00 34.39 90 LEU C CA 1
ATOM 3047 C C . LEU C 1 89 ? 30.342 36.671 3.020 1.00 37.66 90 LEU C C 1
ATOM 3048 O O . LEU C 1 89 ? 31.389 37.104 2.520 1.00 34.68 90 LEU C O 1
ATOM 3053 N N . VAL C 1 90 ? 29.980 35.383 2.914 1.00 33.75 91 VAL C N 1
ATOM 3054 C CA . VAL C 1 90 ? 30.857 34.398 2.278 1.00 32.30 91 VAL C CA 1
ATOM 3055 C C . VAL C 1 90 ? 31.098 34.741 0.813 1.00 36.00 91 VAL C C 1
ATOM 3056 O O . VAL C 1 90 ? 32.217 34.608 0.316 1.00 38.08 91 VAL C O 1
ATOM 3060 N N . TYR C 1 91 ? 30.052 35.163 0.091 1.00 35.22 92 TYR C N 1
ATOM 3061 C CA . TYR C 1 91 ? 30.225 35.537 -1.312 1.00 33.43 92 TYR C CA 1
ATOM 3062 C C . TYR C 1 91 ? 31.139 36.741 -1.442 1.00 37.18 92 TYR C C 1
ATOM 3063 O O . TYR C 1 91 ? 31.983 36.800 -2.342 1.00 39.45 92 TYR C O 1
ATOM 3072 N N . ASN C 1 92 ? 30.997 37.703 -0.538 1.00 37.51 93 ASN C N 1
ATOM 3073 C CA . ASN C 1 92 ? 31.782 38.925 -0.629 1.00 41.21 93 ASN C CA 1
ATOM 3074 C C . ASN C 1 92 ? 33.200 38.760 -0.071 1.00 45.61 93 ASN C C 1
ATOM 3075 O O . ASN C 1 92 ? 34.143 39.362 -0.593 1.00 48.72 93 ASN C O 1
ATOM 3080 N N . ALA C 1 93 ? 33.383 37.964 0.980 1.00 42.59 94 ALA C N 1
ATOM 3081 C CA . ALA C 1 93 ? 34.696 37.848 1.610 1.00 44.78 94 ALA C CA 1
ATOM 3082 C C . ALA C 1 93 ? 35.443 36.577 1.242 1.00 46.13 94 ALA C C 1
ATOM 3083 O O . ALA C 1 93 ? 36.675 36.577 1.267 1.00 52.84 94 ALA C O 1
ATOM 3085 N N . GLY C 1 94 ? 34.739 35.504 0.912 1.00 47.05 95 GLY C N 1
ATOM 3086 C CA . GLY C 1 94 ? 35.331 34.217 0.618 1.00 36.83 95 GLY C CA 1
ATOM 3087 C C . GLY C 1 94 ? 35.064 33.218 1.730 1.00 39.13 95 GLY C C 1
ATOM 3088 O O . GLY C 1 94 ? 34.847 33.570 2.891 1.00 44.23 95 GLY C O 1
ATOM 3089 N N . ALA C 1 95 ? 35.102 31.938 1.361 1.00 40.47 96 ALA C N 1
ATOM 3090 C CA . ALA C 1 95 ? 34.764 30.883 2.312 1.00 43.10 96 ALA C CA 1
ATOM 3091 C C . ALA C 1 95 ? 35.723 30.799 3.511 1.00 42.58 96 ALA C C 1
ATOM 3092 O O . ALA C 1 95 ? 35.338 30.256 4.556 1.00 42.10 96 ALA C O 1
ATOM 3094 N N . GLY C 1 96 ? 36.954 31.308 3.397 1.00 39.34 97 GLY C N 1
ATOM 3095 C CA . GLY C 1 96 ? 37.875 31.270 4.529 1.00 41.80 97 GLY C CA 1
ATOM 3096 C C . GLY C 1 96 ? 37.349 31.959 5.774 1.00 43.94 97 GLY C C 1
ATOM 3097 O O . GLY C 1 96 ? 37.745 31.616 6.888 1.00 46.81 97 GLY C O 1
ATOM 3098 N N . VAL C 1 97 ? 36.439 32.915 5.604 1.00 47.60 98 VAL C N 1
ATOM 3099 C CA . VAL C 1 97 ? 35.881 33.658 6.716 1.00 43.36 98 VAL C CA 1
ATOM 3100 C C . VAL C 1 97 ? 34.983 32.808 7.610 1.00 42.66 98 VAL C C 1
ATOM 3101 O O . VAL C 1 97 ? 34.742 33.173 8.769 1.00 43.20 98 VAL C O 1
ATOM 3105 N N . ILE C 1 98 ? 34.476 31.680 7.119 1.00 45.92 99 ILE C N 1
ATOM 3106 C CA . ILE C 1 98 ? 33.674 30.781 7.945 1.00 46.44 99 ILE C CA 1
ATOM 3107 C C . ILE C 1 98 ? 34.400 29.461 8.184 1.00 44.50 99 ILE C C 1
ATOM 3108 O O . ILE C 1 98 ? 33.773 28.461 8.558 1.00 44.21 99 ILE C O 1
ATOM 3113 N N . ALA C 1 99 ? 35.714 29.443 7.953 1.00 46.61 100 ALA C N 1
ATOM 3114 C CA . ALA C 1 99 ? 36.525 28.278 8.285 1.00 49.72 100 ALA C CA 1
ATOM 3115 C C . ALA C 1 99 ? 36.275 27.852 9.725 1.00 49.44 100 ALA C C 1
ATOM 3116 O O . ALA C 1 99 ? 36.059 28.688 10.607 1.00 52.73 100 ALA C O 1
ATOM 3118 N N . ALA C 1 100 ? 36.294 26.539 9.960 1.00 52.90 101 ALA C N 1
ATOM 3119 C CA . ALA C 1 100 ? 35.934 26.009 11.270 1.00 54.17 101 ALA C CA 1
ATOM 3120 C C . ALA C 1 100 ? 36.925 26.383 12.366 1.00 54.28 101 ALA C C 1
ATOM 3121 O O . ALA C 1 100 ? 36.615 26.179 13.539 1.00 58.65 101 ALA C O 1
ATOM 3123 N N . ALA C 1 101 ? 38.102 26.901 12.023 1.00 53.09 102 ALA C N 1
ATOM 3124 C CA . ALA C 1 101 ? 39.016 27.427 13.029 1.00 55.63 102 ALA C CA 1
ATOM 3125 C C . ALA C 1 101 ? 38.604 28.810 13.514 1.00 63.11 102 ALA C C 1
ATOM 3126 O O . ALA C 1 101 ? 39.054 29.239 14.586 1.00 62.12 102 ALA C O 1
ATOM 3128 N N . THR C 1 102 ? 37.766 29.510 12.749 1.00 57.19 103 THR C N 1
ATOM 3129 C CA . THR C 1 102 ? 37.391 30.887 13.033 1.00 55.22 103 THR C CA 1
ATOM 3130 C C . THR C 1 102 ? 36.245 30.944 14.036 1.00 52.22 103 THR C C 1
ATOM 3131 O O . THR C 1 102 ? 35.473 29.993 14.199 1.00 56.77 103 THR C O 1
ATOM 3135 N N . GLY C 1 103 ? 36.144 32.086 14.716 1.00 50.39 104 GLY C N 1
ATOM 3136 C CA . GLY C 1 103 ? 35.046 32.278 15.644 1.00 48.07 104 GLY C CA 1
ATOM 3137 C C . GLY C 1 103 ? 33.719 32.397 14.929 1.00 48.58 104 GLY C C 1
ATOM 3138 O O . GLY C 1 103 ? 32.701 31.877 15.395 1.00 50.18 104 GLY C O 1
ATOM 3139 N N . THR C 1 104 ? 33.714 33.076 13.780 1.00 51.58 105 THR C N 1
ATOM 3140 C CA . THR C 1 104 ? 32.521 33.129 12.943 1.00 43.39 105 THR C CA 1
ATOM 3141 C C . THR C 1 104 ? 32.074 31.730 12.537 1.00 48.57 105 THR C C 1
ATOM 3142 O O . THR C 1 104 ? 30.915 31.343 12.746 1.00 42.80 105 THR C O 1
ATOM 3146 N N . GLY C 1 105 ? 32.995 30.948 11.970 1.00 47.12 106 GLY C N 1
ATOM 3147 C CA . GLY C 1 105 ? 32.648 29.603 11.543 1.00 47.32 106 GLY C CA 1
ATOM 3148 C C . GLY C 1 105 ? 32.158 28.729 12.678 1.00 48.06 106 GLY C C 1
ATOM 3149 O O . GLY C 1 105 ? 31.227 27.937 12.504 1.00 49.82 106 GLY C O 1
ATOM 3150 N N . LYS C 1 106 ? 32.778 28.852 13.858 1.00 51.69 107 LYS C N 1
ATOM 3151 C CA . LYS C 1 106 ? 32.355 28.016 14.976 1.00 49.68 107 LYS C CA 1
ATOM 3152 C C . LYS C 1 106 ? 30.974 28.426 15.460 1.00 47.82 107 LYS C C 1
ATOM 3153 O O . LYS C 1 106 ? 30.114 27.566 15.686 1.00 49.27 107 LYS C O 1
ATOM 3159 N N . ALA C 1 107 ? 30.732 29.736 15.594 1.00 43.98 108 ALA C N 1
ATOM 3160 C CA . ALA C 1 107 ? 29.397 30.206 15.957 1.00 44.09 108 ALA C CA 1
ATOM 3161 C C . ALA C 1 107 ? 28.378 29.855 14.874 1.00 48.69 108 ALA C C 1
ATOM 3162 O O . ALA C 1 107 ? 27.238 29.469 15.178 1.00 47.76 108 ALA C O 1
ATOM 3164 N N . LEU C 1 108 ? 28.778 29.969 13.602 1.00 44.94 109 LEU C N 1
ATOM 3165 C CA . LEU C 1 108 ? 27.903 29.573 12.504 1.00 45.41 109 LEU C CA 1
ATOM 3166 C C . LEU C 1 108 ? 27.518 28.105 12.613 1.00 48.36 109 LEU C C 1
ATOM 3167 O O . LEU C 1 108 ? 26.373 27.731 12.321 1.00 45.78 109 LEU C O 1
ATOM 3172 N N . ARG C 1 109 ? 28.458 27.257 13.042 1.00 50.76 110 ARG C N 1
ATOM 3173 C CA . ARG C 1 109 ? 28.176 25.826 13.115 1.00 46.50 110 ARG C CA 1
ATOM 3174 C C . ARG C 1 109 ? 27.253 25.496 14.280 1.00 49.78 110 ARG C C 1
ATOM 3175 O O . ARG C 1 109 ? 26.325 24.684 14.138 1.00 46.40 110 ARG C O 1
ATOM 3183 N N . SER C 1 110 ? 27.478 26.124 15.436 1.00 47.16 111 SER C N 1
ATOM 3184 C CA . SER C 1 110 ? 26.709 25.758 16.616 1.00 47.30 111 SER C CA 1
ATOM 3185 C C . SER C 1 110 ? 25.342 26.419 16.665 1.00 49.64 111 SER C C 1
ATOM 3186 O O . SER C 1 110 ? 24.503 25.993 17.466 1.00 52.69 111 SER C O 1
ATOM 3189 N N . GLY C 1 111 ? 25.086 27.431 15.830 1.00 50.81 112 GLY C N 1
ATOM 3190 C CA . GLY C 1 111 ? 23.781 28.069 15.805 1.00 47.01 112 GLY C CA 1
ATOM 3191 C C . GLY C 1 111 ? 23.545 29.086 16.896 1.00 46.98 112 GLY C C 1
ATOM 3192 O O . GLY C 1 111 ? 22.395 29.490 17.115 1.00 46.04 112 GLY C O 1
ATOM 3193 N N . ASP C 1 112 ? 24.592 29.493 17.598 1.00 49.79 113 ASP C N 1
ATOM 3194 C CA . ASP C 1 112 ? 24.517 30.570 18.575 1.00 54.22 113 ASP C CA 1
ATOM 3195 C C . ASP C 1 112 ? 24.340 31.882 17.820 1.00 49.99 113 ASP C C 1
ATOM 3196 O O . ASP C 1 112 ? 25.304 32.456 17.300 1.00 44.70 113 ASP C O 1
ATOM 3201 N N . VAL C 1 113 ? 23.096 32.366 17.762 1.00 53.06 114 VAL C N 1
ATOM 3202 C CA . VAL C 1 113 ? 22.794 33.499 16.893 1.00 54.56 114 VAL C CA 1
ATOM 3203 C C . VAL C 1 113 ? 23.479 34.762 17.390 1.00 52.17 114 VAL C C 1
ATOM 3204 O O . VAL C 1 113 ? 23.893 35.604 16.581 1.00 49.35 114 VAL C O 1
ATOM 3208 N N . ALA C 1 114 ? 23.650 34.900 18.711 1.00 51.69 115 ALA C N 1
ATOM 3209 C CA . ALA C 1 114 ? 24.143 36.156 19.268 1.00 45.01 115 ALA C CA 1
ATOM 3210 C C . ALA C 1 114 ? 25.623 36.346 18.969 1.00 46.52 115 ALA C C 1
ATOM 3211 O O . ALA C 1 114 ? 26.048 37.441 18.578 1.00 45.87 115 ALA C O 1
ATOM 3213 N N . THR C 1 115 ? 26.425 35.296 19.144 1.00 51.12 116 THR C N 1
ATOM 3214 C CA . THR C 1 115 ? 27.837 35.373 18.775 1.00 52.51 116 THR C CA 1
ATOM 3215 C C . THR C 1 115 ? 27.986 35.600 17.281 1.00 49.77 116 THR C C 1
ATOM 3216 O O . THR C 1 115 ? 28.773 36.447 16.839 1.00 48.50 116 THR C O 1
ATOM 3220 N N . LEU C 1 116 ? 27.227 34.839 16.488 1.00 43.72 117 LEU C N 1
ATOM 3221 C CA . LEU C 1 116 ? 27.260 34.993 15.041 1.00 46.37 117 LEU C CA 1
ATOM 3222 C C . LEU C 1 116 ? 26.986 36.438 14.631 1.00 44.23 117 LEU C C 1
ATOM 3223 O O . LEU C 1 116 ? 27.721 37.019 13.822 1.00 42.92 117 LEU C O 1
ATOM 3228 N N . ARG C 1 117 ? 25.936 37.042 15.196 1.00 43.66 118 ARG C N 1
ATOM 3229 C CA . ARG C 1 117 ? 25.630 38.428 14.859 1.00 44.52 118 ARG C CA 1
ATOM 3230 C C . ARG C 1 117 ? 26.760 39.352 15.279 1.00 46.85 118 ARG C C 1
ATOM 3231 O O . ARG C 1 117 ? 27.091 40.306 14.563 1.00 50.04 118 ARG C O 1
ATOM 3239 N N . ALA C 1 118 ? 27.377 39.074 16.432 1.00 48.58 119 ALA C N 1
ATOM 3240 C CA . ALA C 1 118 ? 28.468 39.917 16.903 1.00 47.82 119 ALA C CA 1
ATOM 3241 C C . ALA C 1 118 ? 29.714 39.744 16.043 1.00 46.85 119 ALA C C 1
ATOM 3242 O O . ALA C 1 118 ? 30.424 40.719 15.770 1.00 47.64 119 ALA C O 1
ATOM 3244 N N . LYS C 1 119 ? 30.008 38.517 15.605 1.00 46.73 120 LYS C N 1
ATOM 3245 C CA . LYS C 1 119 ? 31.150 38.350 14.711 1.00 49.15 120 LYS C CA 1
ATOM 3246 C C . LYS C 1 119 ? 30.859 38.926 13.329 1.00 49.41 120 LYS C C 1
ATOM 3247 O O . LYS C 1 119 ? 31.762 39.474 12.682 1.00 45.37 120 LYS C O 1
ATOM 3253 N N . LEU C 1 120 ? 29.604 38.841 12.873 1.00 47.33 121 LEU C N 1
ATOM 3254 C CA . LEU C 1 120 ? 29.232 39.491 11.618 1.00 49.19 121 LEU C CA 1
ATOM 3255 C C . LEU C 1 120 ? 29.516 40.985 11.678 1.00 49.19 121 LEU C C 1
ATOM 3256 O O . LEU C 1 120 ? 30.040 41.566 10.720 1.00 47.79 121 LEU C O 1
ATOM 3261 N N . ALA C 1 121 ? 29.203 41.618 12.808 1.00 43.77 122 ALA C N 1
ATOM 3262 C CA . ALA C 1 121 ? 29.355 43.062 12.923 1.00 49.62 122 ALA C CA 1
ATOM 3263 C C . ALA C 1 121 ? 30.794 43.528 12.764 1.00 48.39 122 ALA C C 1
ATOM 3264 O O . ALA C 1 121 ? 31.008 44.721 12.539 1.00 51.38 122 ALA C O 1
ATOM 3266 N N . LEU C 1 122 ? 31.776 42.631 12.844 1.00 49.53 123 LEU C N 1
ATOM 3267 C CA . LEU C 1 122 ? 33.177 43.029 12.930 1.00 50.45 123 LEU C CA 1
ATOM 3268 C C . LEU C 1 122 ? 33.936 42.945 11.609 1.00 50.33 123 LEU C C 1
ATOM 3269 O O . LEU C 1 122 ? 35.122 43.287 11.571 1.00 46.81 123 LEU C O 1
ATOM 3274 N N . PHE C 1 123 ? 33.291 42.528 10.522 1.00 48.97 124 PHE C N 1
ATOM 3275 C CA . PHE C 1 123 ? 33.964 42.483 9.227 1.00 51.26 124 PHE C CA 1
ATOM 3276 C C . PHE C 1 123 ? 33.954 43.841 8.533 1.00 53.68 124 PHE C C 1
ATOM 3277 O O . PHE C 1 123 ? 33.515 43.957 7.385 1.00 54.11 124 PHE C O 1
ATOM 3285 N N . ILE C 1 124 ? 34.458 44.868 9.219 1.00 60.44 125 ILE C N 1
ATOM 3286 C CA . ILE C 1 124 ? 34.462 46.228 8.702 1.00 57.60 125 ILE C CA 1
ATOM 3287 C C . ILE C 1 124 ? 35.814 46.633 8.146 1.00 62.52 125 ILE C C 1
ATOM 3288 O O . ILE C 1 124 ? 35.945 47.736 7.602 1.00 63.59 125 ILE C O 1
ATOM 3293 N N . ASN C 1 125 ? 36.821 45.777 8.259 1.00 70.74 126 ASN C N 1
ATOM 3294 C CA . ASN C 1 125 ? 38.189 46.130 7.917 1.00 73.34 126 ASN C CA 1
ATOM 3295 C C . ASN C 1 125 ? 38.588 45.524 6.582 1.00 71.32 126 ASN C C 1
ATOM 3296 O O . ASN C 1 125 ? 38.058 44.495 6.154 1.00 66.53 126 ASN C O 1
ATOM 3301 N N . GLN C 1 126 ? 39.531 46.196 5.931 1.00 76.59 127 GLN C N 1
ATOM 3302 C CA . GLN C 1 126 ? 40.215 45.673 4.756 1.00 79.53 127 GLN C CA 1
ATOM 3303 C C . GLN C 1 126 ? 41.675 46.070 4.905 1.00 83.32 127 GLN C C 1
ATOM 3304 O O . GLN C 1 126 ? 42.001 47.264 4.908 1.00 80.37 127 GLN C O 1
ATOM 3310 N N . ASN C 1 127 ? 42.539 45.071 5.078 1.00 84.43 128 ASN C N 1
ATOM 3311 C CA . ASN C 1 127 ? 43.980 45.264 5.241 1.00 85.01 128 ASN C CA 1
ATOM 3312 C C . ASN C 1 127 ? 44.289 46.210 6.401 1.00 88.95 128 ASN C C 1
ATOM 3313 O O . ASN C 1 127 ? 44.917 47.253 6.239 1.00 88.62 128 ASN C O 1
ATOM 3318 N N . GLY C 1 128 ? 43.818 45.826 7.583 1.00 88.33 129 GLY C N 1
ATOM 3319 C CA . GLY C 1 128 ? 44.221 46.466 8.815 1.00 83.58 129 GLY C CA 1
ATOM 3320 C C . GLY C 1 128 ? 43.592 47.809 9.111 1.00 88.81 129 GLY C C 1
ATOM 3321 O O . GLY C 1 128 ? 44.018 48.474 10.065 1.00 89.89 129 GLY C O 1
ATOM 3322 N N . LYS C 1 129 ? 42.596 48.236 8.341 1.00 86.70 130 LYS C N 1
ATOM 3323 C CA . LYS C 1 129 ? 41.939 49.502 8.618 1.00 84.22 130 LYS C CA 1
ATOM 3324 C C . LYS C 1 129 ? 40.465 49.390 8.253 1.00 79.01 130 LYS C C 1
ATOM 3325 O O . LYS C 1 129 ? 40.100 48.618 7.362 1.00 75.77 130 LYS C O 1
ATOM 3331 N N . PRO C 1 130 ? 39.604 50.134 8.942 1.00 78.71 131 PRO C N 1
ATOM 3332 C CA . PRO C 1 130 ? 38.188 50.155 8.560 1.00 74.63 131 PRO C CA 1
ATOM 3333 C C . PRO C 1 130 ? 37.973 50.878 7.236 1.00 70.97 131 PRO C C 1
ATOM 3334 O O . PRO C 1 130 ? 38.556 51.934 6.976 1.00 70.09 131 PRO C O 1
ATOM 3338 N N . LEU C 1 131 ? 37.138 50.284 6.392 1.00 68.38 132 LEU C N 1
ATOM 3339 C CA . LEU C 1 131 ? 36.706 50.877 5.133 1.00 62.44 132 LEU C CA 1
ATOM 3340 C C . LEU C 1 131 ? 35.246 51.284 5.282 1.00 60.36 132 LEU C C 1
ATOM 3341 O O . LEU C 1 131 ? 34.422 50.480 5.736 1.00 61.67 132 LEU C O 1
ATOM 3346 N N . LEU C 1 132 ? 34.926 52.531 4.921 1.00 57.21 133 LEU C N 1
ATOM 3347 C CA . LEU C 1 132 ? 33.556 53.014 5.089 1.00 53.24 133 LEU C CA 1
ATOM 3348 C C . LEU C 1 132 ? 32.571 52.153 4.303 1.00 55.73 133 LEU C C 1
ATOM 3349 O O . LEU C 1 132 ? 31.550 51.704 4.846 1.00 50.63 133 LEU C O 1
ATOM 3354 N N . GLY C 1 133 ? 32.878 51.889 3.024 1.00 53.03 134 GLY C N 1
ATOM 3355 C CA . GLY C 1 133 ? 32.039 51.006 2.231 1.00 44.55 134 GLY C CA 1
ATOM 3356 C C . GLY C 1 133 ? 31.792 49.664 2.891 1.00 52.91 134 GLY C C 1
ATOM 3357 O O . GLY C 1 133 ? 30.701 49.094 2.760 1.00 49.27 134 GLY C O 1
ATOM 3358 N N . LEU C 1 134 ? 32.785 49.145 3.624 1.00 48.55 135 LEU C N 1
ATOM 3359 C CA . LEU C 1 134 ? 32.618 47.858 4.284 1.00 45.12 135 LEU C CA 1
ATOM 3360 C C . LEU C 1 134 ? 31.857 47.984 5.598 1.00 48.94 135 LEU C C 1
ATOM 3361 O O . LEU C 1 134 ? 31.222 47.015 6.040 1.00 45.30 135 LEU C O 1
ATOM 3366 N N . ARG C 1 135 ? 31.907 49.155 6.238 1.00 51.68 136 ARG C N 1
ATOM 3367 C CA . ARG C 1 135 ? 31.028 49.396 7.380 1.00 51.13 136 ARG C CA 1
ATOM 3368 C C . ARG C 1 135 ? 29.581 49.460 6.926 1.00 41.24 136 ARG C C 1
ATOM 3369 O O . ARG C 1 135 ? 28.681 48.956 7.610 1.00 44.28 136 ARG C O 1
ATOM 3377 N N . ARG C 1 136 ? 29.345 50.099 5.783 1.00 39.82 137 ARG C N 1
ATOM 3378 C CA . ARG C 1 136 ? 27.990 50.258 5.269 1.00 43.90 137 ARG C CA 1
ATOM 3379 C C . ARG C 1 136 ? 27.397 48.914 4.879 1.00 40.64 137 ARG C C 1
ATOM 3380 O O . ARG C 1 136 ? 26.321 48.532 5.365 1.00 37.58 137 ARG C O 1
ATOM 3388 N N . ARG C 1 137 ? 28.097 48.183 4.003 1.00 35.81 138 ARG C N 1
ATOM 3389 C CA . ARG C 1 137 ? 27.715 46.818 3.668 1.00 34.80 138 ARG C CA 1
ATOM 3390 C C . ARG C 1 137 ? 27.448 45.988 4.923 1.00 38.36 138 ARG C C 1
ATOM 3391 O O . ARG C 1 137 ? 26.407 45.323 5.027 1.00 36.84 138 ARG C O 1
ATOM 3399 N N . THR C 1 138 ? 28.354 46.057 5.916 1.00 36.62 139 THR C N 1
ATOM 3400 C CA . THR C 1 138 ? 28.193 45.238 7.122 1.00 36.86 139 THR C CA 1
ATOM 3401 C C . THR C 1 138 ? 26.986 45.669 7.947 1.00 35.82 139 THR C C 1
ATOM 3402 O O . THR C 1 138 ? 26.229 44.820 8.440 1.00 33.37 139 THR C O 1
ATOM 3406 N N . ALA C 1 139 ? 26.810 46.979 8.142 1.00 39.60 140 ALA C N 1
ATOM 3407 C CA . ALA C 1 139 ? 25.608 47.463 8.813 1.00 35.68 140 ALA C CA 1
ATOM 3408 C C . ALA C 1 139 ? 24.362 46.989 8.082 1.00 36.17 140 ALA C C 1
ATOM 3409 O O . ALA C 1 139 ? 23.374 46.601 8.720 1.00 36.89 140 ALA C O 1
ATOM 3411 N N . GLY C 1 140 ? 24.398 46.997 6.740 1.00 30.74 141 GLY C N 1
ATOM 3412 C CA . GLY C 1 140 ? 23.267 46.496 5.980 1.00 31.71 141 GLY C CA 1
ATOM 3413 C C . GLY C 1 140 ? 23.081 45.002 6.156 1.00 36.25 141 GLY C C 1
ATOM 3414 O O . GLY C 1 140 ? 21.951 44.511 6.262 1.00 35.73 141 GLY C O 1
ATOM 3415 N N . ARG C 1 141 ? 24.189 44.265 6.211 1.00 32.43 142 ARG C N 1
ATOM 3416 C CA . ARG C 1 141 ? 24.132 42.835 6.483 1.00 35.23 142 ARG C CA 1
ATOM 3417 C C . ARG C 1 141 ? 23.438 42.521 7.816 1.00 35.65 142 ARG C C 1
ATOM 3418 O O . ARG C 1 141 ? 22.709 41.524 7.923 1.00 36.17 142 ARG C O 1
ATOM 3426 N N . LEU C 1 142 ? 23.655 43.340 8.850 1.00 35.50 143 LEU C N 1
ATOM 3427 C CA . LEU C 1 142 ? 23.046 43.039 10.146 1.00 32.19 143 LEU C CA 1
ATOM 3428 C C . LEU C 1 142 ? 21.544 43.274 10.100 1.00 36.81 143 LEU C C 1
ATOM 3429 O O . LEU C 1 142 ? 20.756 42.447 10.583 1.00 36.77 143 LEU C O 1
ATOM 3434 N N . ALA C 1 143 ? 21.125 44.401 9.515 1.00 33.57 144 ALA C N 1
ATOM 3435 C CA . ALA C 1 143 ? 19.703 44.632 9.293 1.00 32.68 144 ALA C CA 1
ATOM 3436 C C . ALA C 1 143 ? 19.085 43.487 8.494 1.00 36.95 144 ALA C C 1
ATOM 3437 O O . ALA C 1 143 ? 17.945 43.084 8.757 1.00 39.44 144 ALA C O 1
ATOM 3439 N N . LEU C 1 144 ? 19.833 42.933 7.526 1.00 34.67 145 LEU C N 1
ATOM 3440 C CA . LEU C 1 144 ? 19.357 41.760 6.789 1.00 34.03 145 LEU C CA 1
ATOM 3441 C C . LEU C 1 144 ? 19.361 40.528 7.680 1.00 35.90 145 LEU C C 1
ATOM 3442 O O . LEU C 1 144 ? 18.397 39.750 7.695 1.00 35.91 145 LEU C O 1
ATOM 3447 N N . PHE C 1 145 ? 20.452 40.330 8.423 1.00 36.81 146 PHE C N 1
ATOM 3448 C CA . PHE C 1 145 ? 20.508 39.258 9.413 1.00 36.20 146 PHE C CA 1
ATOM 3449 C C . PHE C 1 145 ? 19.302 39.307 10.337 1.00 35.30 146 PHE C C 1
ATOM 3450 O O . PHE C 1 145 ? 18.721 38.269 10.674 1.00 38.64 146 PHE C O 1
ATOM 3458 N N . ASP C 1 146 ? 18.887 40.513 10.724 1.00 34.73 147 ASP C N 1
ATOM 3459 C CA . ASP C 1 146 ? 17.831 40.670 11.714 1.00 33.91 147 ASP C CA 1
ATOM 3460 C C . ASP C 1 146 ? 16.451 40.372 11.155 1.00 36.13 147 ASP C C 1
ATOM 3461 O O . ASP C 1 146 ? 15.529 40.117 11.934 1.00 40.88 147 ASP C O 1
ATOM 3466 N N . GLY C 1 147 ? 16.279 40.398 9.834 1.00 37.07 148 GLY C N 1
ATOM 3467 C CA . GLY C 1 147 ? 14.995 40.072 9.229 1.00 34.23 148 GLY C CA 1
ATOM 3468 C C . GLY C 1 147 ? 14.401 41.177 8.383 1.00 35.14 148 GLY C C 1
ATOM 3469 O O . GLY C 1 147 ? 13.280 41.017 7.886 1.00 36.86 148 GLY C O 1
ATOM 3470 N N . LYS C 1 148 ? 15.097 42.267 8.172 1.00 34.11 149 LYS C N 1
ATOM 3471 C CA . LYS C 1 148 ? 14.519 43.417 7.504 1.00 31.97 149 LYS C CA 1
ATOM 3472 C C . LYS C 1 148 ? 14.485 43.224 5.993 1.00 34.85 149 LYS C C 1
ATOM 3473 O O . LYS C 1 148 ? 15.285 42.468 5.431 1.00 33.73 149 LYS C O 1
ATOM 3479 N N . PRO C 1 149 ? 13.546 43.882 5.316 1.00 34.50 150 PRO C N 1
ATOM 3480 C CA . PRO C 1 149 ? 13.546 43.862 3.849 1.00 35.34 150 PRO C CA 1
ATOM 3481 C C . PRO C 1 149 ? 14.852 44.418 3.318 1.00 32.99 150 PRO C C 1
ATOM 3482 O O . PRO C 1 149 ? 15.473 45.279 3.943 1.00 31.89 150 PRO C O 1
ATOM 3486 N N . TRP C 1 150 ? 15.272 43.915 2.150 1.00 30.17 151 TRP C N 1
ATOM 3487 C CA . TRP C 1 150 ? 16.523 44.399 1.570 1.00 30.38 151 TRP C CA 1
ATOM 3488 C C . TRP C 1 150 ? 16.516 45.910 1.387 1.00 29.49 151 TRP C C 1
ATOM 3489 O O . TRP C 1 150 ? 17.562 46.545 1.537 1.00 32.04 151 TRP C O 1
ATOM 3500 N N . GLN C 1 151 ? 15.359 46.507 1.077 1.00 27.84 152 GLN C N 1
ATOM 3501 C CA . GLN C 1 151 ? 15.321 47.956 0.878 1.00 30.25 152 GLN C CA 1
ATOM 3502 C C . GLN C 1 151 ? 15.704 48.687 2.161 1.00 31.88 152 GLN C C 1
ATOM 3503 O O . GLN C 1 151 ? 16.461 49.667 2.131 1.00 31.31 152 GLN C O 1
ATOM 3509 N N . GLU C 1 152 ? 15.195 48.212 3.300 1.00 29.02 153 GLU C N 1
ATOM 3510 C CA . GLU C 1 152 ? 15.544 48.809 4.582 1.00 29.02 153 GLU C CA 1
ATOM 3511 C C . GLU C 1 152 ? 16.975 48.470 4.975 1.00 30.33 153 GLU C C 1
ATOM 3512 O O . GLU C 1 152 ? 17.701 49.320 5.500 1.00 29.65 153 GLU C O 1
ATOM 3518 N N . ALA C 1 153 ? 17.403 47.233 4.723 1.00 32.74 154 ALA C N 1
ATOM 3519 C CA . ALA C 1 153 ? 18.774 46.866 5.047 1.00 31.62 154 ALA C CA 1
ATOM 3520 C C . ALA C 1 153 ? 19.768 47.732 4.282 1.00 31.45 154 ALA C C 1
ATOM 3521 O O . ALA C 1 153 ? 20.769 48.178 4.851 1.00 35.94 154 ALA C O 1
ATOM 3523 N N . GLU C 1 154 ? 19.494 48.016 3.005 1.00 31.16 155 GLU C N 1
ATOM 3524 C CA . GLU C 1 154 ? 20.399 48.857 2.229 1.00 29.20 155 GLU C CA 1
ATOM 3525 C C . GLU C 1 154 ? 20.419 50.287 2.761 1.00 35.69 155 GLU C C 1
ATOM 3526 O O . GLU C 1 154 ? 21.492 50.893 2.895 1.00 34.50 155 GLU C O 1
ATOM 3532 N N . ALA C 1 155 ? 19.246 50.849 3.063 1.00 33.98 156 ALA C N 1
ATOM 3533 C CA . ALA C 1 155 ? 19.201 52.230 3.540 1.00 36.53 156 ALA C CA 1
ATOM 3534 C C . ALA C 1 155 ? 19.869 52.386 4.904 1.00 37.28 156 ALA C C 1
ATOM 3535 O O . ALA C 1 155 ? 20.501 53.410 5.157 1.00 36.91 156 ALA C O 1
ATOM 3537 N N . ILE C 1 156 ? 19.756 51.389 5.788 1.00 37.54 157 ILE C N 1
ATOM 3538 C CA . ILE C 1 156 ? 20.429 51.465 7.089 1.00 34.95 157 ILE C CA 1
ATOM 3539 C C . ILE C 1 156 ? 21.940 51.419 6.906 1.00 34.55 157 ILE C C 1
ATOM 3540 O O . ILE C 1 156 ? 22.693 52.074 7.633 1.00 38.62 157 ILE C O 1
ATOM 3545 N N . GLY C 1 157 ? 22.408 50.637 5.932 1.00 37.36 158 GLY C N 1
ATOM 3546 C CA . GLY C 1 157 ? 23.838 50.547 5.688 1.00 37.30 158 GLY C CA 1
ATOM 3547 C C . GLY C 1 157 ? 24.408 51.811 5.074 1.00 41.06 158 GLY C C 1
ATOM 3548 O O . GLY C 1 157 ? 25.493 52.258 5.455 1.00 46.16 158 GLY C O 1
ATOM 3549 N N . ARG C 1 158 ? 23.688 52.407 4.118 1.00 37.91 159 ARG C N 1
ATOM 3550 C CA . ARG C 1 158 ? 24.167 53.631 3.477 1.00 43.36 159 ARG C CA 1
ATOM 3551 C C . ARG C 1 158 ? 24.027 54.870 4.363 1.00 40.58 159 ARG C C 1
ATOM 3552 O O . ARG C 1 158 ? 24.668 55.885 4.087 1.00 45.45 159 ARG C O 1
ATOM 3560 N N . ALA C 1 159 ? 23.208 54.813 5.408 1.00 40.23 160 ALA C N 1
ATOM 3561 C CA . ALA C 1 159 ? 23.056 55.931 6.325 1.00 46.12 160 ALA C CA 1
ATOM 3562 C C . ALA C 1 159 ? 24.189 56.020 7.342 1.00 51.50 160 ALA C C 1
ATOM 3563 O O . ALA C 1 159 ? 24.285 57.030 8.045 1.00 55.36 160 ALA C O 1
ATOM 3565 N N . VAL C 1 160 ? 25.029 54.991 7.451 1.00 48.04 161 VAL C N 1
ATOM 3566 C CA . VAL C 1 160 ? 26.219 55.055 8.293 1.00 49.58 161 VAL C CA 1
ATOM 3567 C C . VAL C 1 160 ? 27.192 56.067 7.690 1.00 55.42 161 VAL C C 1
ATOM 3568 O O . VAL C 1 160 ? 27.573 55.966 6.518 1.00 59.03 161 VAL C O 1
ATOM 3572 N N . LYS C 1 161 ? 27.590 57.054 8.486 1.00 57.59 162 LYS C N 1
ATOM 3573 C CA . LYS C 1 161 ? 28.492 58.097 7.989 1.00 56.96 162 LYS C CA 1
ATOM 3574 C C . LYS C 1 161 ? 29.763 58.205 8.831 1.00 54.84 162 LYS C C 1
ATOM 3575 O O . LYS C 1 161 ? 30.450 57.208 9.081 1.00 55.51 162 LYS C O 1
#